Protein AF-A0A7G1G6G2-F1 (afdb_monomer)

Radius of gyration: 24.51 Å; Cα contacts (8 Å, |Δi|>4): 924; chains: 1; bounding box: 65×46×82 Å

Sequence (468 aa):
MKKILLTVLLVLLVTFMLAGVLEESNELANSINLTNVPWMAGVNQYFVDLQENTGISNLNSLNLKVNKYKFLPDSFISKKLNANKLTTNDDVLWSSKYVYSYNGDTLPSAFIQIHSPIKNQGSHGTCWAFSTIASLESAMLVQKSDLNPTDTASPVVDQDSTYDFSEQYMAYHDVDWDLLAATGYETMQEANTDVGGNVYFSSYNLIRYGYVDESAMPYSAYDGNKEISWNAKSNWNSTLKREVQKTIYLPGYKYNEQSYSDYINSIKEALKRYGALSVSYSVPNDFGVYIGGVYVPSDSFAKYTGGHAVTLVGWMDMATLKQQTYSGTTTTWVSSDATCVKWNDPITGKNVESTEFWLIKNSWGTSWGWDGYFLVPIATKEQFDNKEIERWMIENNSMYVPVYQKASTAVTDFDNDGDTDIDDYNALKTAIENYLKDKTYDAKYDISDPKDGRLDGNDMEMFFQKNK

Structure (mmCIF, N/CA/C/O backbone):
data_AF-A0A7G1G6G2-F1
#
_entry.id   AF-A0A7G1G6G2-F1
#
loop_
_atom_site.group_PDB
_atom_site.id
_atom_site.type_symbol
_atom_site.label_atom_id
_atom_site.label_alt_id
_atom_site.label_comp_id
_atom_site.label_asym_id
_atom_site.label_entity_id
_atom_site.label_seq_id
_atom_site.pdbx_PDB_ins_code
_atom_site.Cartn_x
_atom_site.Cartn_y
_atom_site.Cartn_z
_atom_site.occupancy
_atom_site.B_iso_or_equiv
_atom_site.auth_seq_id
_atom_site.auth_comp_id
_atom_site.auth_asym_id
_atom_site.auth_atom_id
_atom_site.pdbx_PDB_model_num
ATOM 1 N N . MET A 1 1 ? 42.759 6.708 31.151 1.00 52.97 1 MET A N 1
ATOM 2 C CA . MET A 1 1 ? 41.768 7.788 31.374 1.00 52.97 1 MET A CA 1
ATOM 3 C C . MET A 1 1 ? 41.240 8.406 30.079 1.00 52.97 1 MET A C 1
ATOM 5 O O . MET A 1 1 ? 40.051 8.269 29.861 1.00 52.97 1 MET A O 1
ATOM 9 N N . LYS A 1 2 ? 42.053 8.981 29.172 1.00 48.12 2 LYS A N 1
ATOM 10 C CA . LYS A 1 2 ? 41.539 9.611 27.926 1.00 48.12 2 LYS A CA 1
ATOM 11 C C . LYS A 1 2 ? 40.708 8.692 27.003 1.00 48.12 2 LYS A C 1
ATOM 13 O O . LYS A 1 2 ? 39.683 9.131 26.509 1.00 48.12 2 LYS A O 1
ATOM 18 N N . LYS A 1 3 ? 41.089 7.418 26.818 1.00 44.91 3 LYS A N 1
ATOM 19 C CA . LYS A 1 3 ? 40.305 6.447 26.014 1.00 44.91 3 LYS A CA 1
ATOM 20 C C . LYS A 1 3 ? 38.979 6.030 26.673 1.00 44.91 3 LYS A C 1
ATOM 22 O O . LYS A 1 3 ? 37.988 5.857 25.980 1.00 44.91 3 LYS A O 1
ATOM 27 N N . ILE A 1 4 ? 38.956 5.926 28.004 1.00 55.31 4 ILE A N 1
ATOM 28 C CA . ILE A 1 4 ? 37.741 5.615 28.777 1.00 55.31 4 ILE A CA 1
ATOM 29 C C . ILE A 1 4 ? 36.796 6.820 28.754 1.00 55.31 4 ILE A C 1
ATOM 31 O O . ILE A 1 4 ? 35.619 6.651 28.487 1.00 55.31 4 ILE A O 1
ATOM 35 N N . LEU A 1 5 ? 37.322 8.038 28.927 1.00 49.00 5 LEU A N 1
ATOM 36 C CA . LEU A 1 5 ? 36.535 9.269 28.846 1.00 49.00 5 LEU A CA 1
ATOM 37 C C . LEU A 1 5 ? 35.931 9.467 27.449 1.00 49.00 5 LEU A C 1
ATOM 39 O O . LEU A 1 5 ? 34.772 9.833 27.356 1.00 49.00 5 LEU A O 1
ATOM 43 N N . LEU A 1 6 ? 36.684 9.171 26.380 1.00 45.22 6 LEU A N 1
ATOM 44 C CA . LEU A 1 6 ? 36.190 9.242 25.000 1.00 45.22 6 LEU A CA 1
ATOM 45 C C . LEU A 1 6 ? 35.093 8.202 24.731 1.00 45.22 6 LEU A C 1
ATOM 47 O O . LEU A 1 6 ? 34.095 8.533 24.112 1.00 45.22 6 LEU A O 1
ATOM 51 N N . THR A 1 7 ? 35.251 6.975 25.238 1.00 51.47 7 THR A N 1
ATOM 52 C CA . THR A 1 7 ? 34.245 5.906 25.092 1.00 51.47 7 THR A CA 1
ATOM 53 C C . THR A 1 7 ? 32.978 6.230 25.885 1.00 51.47 7 THR A C 1
ATOM 55 O O . THR A 1 7 ? 31.882 6.075 25.369 1.00 51.47 7 THR A O 1
ATOM 58 N N . VAL A 1 8 ? 33.115 6.753 27.108 1.00 56.69 8 VAL A N 1
ATOM 59 C CA . VAL A 1 8 ? 31.983 7.198 27.937 1.00 56.69 8 VAL A CA 1
ATOM 60 C C . VAL A 1 8 ? 31.279 8.404 27.311 1.00 56.69 8 VAL A C 1
ATOM 62 O O . VAL A 1 8 ? 30.056 8.435 27.309 1.00 56.69 8 VAL A O 1
ATOM 65 N N . LEU A 1 9 ? 32.015 9.360 26.725 1.00 47.56 9 LEU A N 1
ATOM 66 C CA . LEU A 1 9 ? 31.412 10.480 25.992 1.00 47.56 9 LEU A CA 1
ATOM 67 C C . LEU A 1 9 ? 30.669 10.011 24.738 1.00 47.56 9 LEU A C 1
ATOM 69 O O . LEU A 1 9 ? 29.599 10.533 24.460 1.00 47.56 9 LEU A O 1
ATOM 73 N N . LEU A 1 10 ? 31.227 9.047 23.996 1.00 48.88 10 LEU A N 1
ATOM 74 C CA . LEU A 1 10 ? 30.602 8.496 22.792 1.00 48.88 10 LEU A CA 1
ATOM 75 C C . LEU A 1 10 ? 29.318 7.735 23.141 1.00 48.88 10 LEU A C 1
ATOM 77 O O . LEU A 1 10 ? 28.297 7.940 22.500 1.00 48.88 10 LEU A O 1
ATOM 81 N N . VAL A 1 11 ? 29.355 6.916 24.197 1.00 53.94 11 VAL A N 1
ATOM 82 C CA . VAL A 1 11 ? 28.183 6.190 24.708 1.00 53.94 11 VAL A CA 1
ATOM 83 C C . VAL A 1 11 ? 27.124 7.166 25.223 1.00 53.94 11 VAL A C 1
ATOM 85 O O . VAL A 1 11 ? 25.963 7.018 24.865 1.00 53.94 11 VAL A O 1
ATOM 88 N N . LEU A 1 12 ? 27.511 8.205 25.975 1.00 48.06 12 LEU A N 1
ATOM 89 C CA . LEU A 1 12 ? 26.586 9.256 26.412 1.00 48.06 12 LEU A CA 1
ATOM 90 C C . LEU A 1 12 ? 25.960 9.991 25.218 1.00 48.06 12 LEU A C 1
ATOM 92 O O . LEU A 1 12 ? 24.744 10.163 25.190 1.00 48.06 12 LEU A O 1
ATOM 96 N N . LEU A 1 13 ? 26.748 10.370 24.205 1.00 50.78 13 LEU A N 1
ATOM 97 C CA . LEU A 1 13 ? 26.229 11.019 22.994 1.00 50.78 13 LEU A CA 1
ATOM 98 C C . LEU A 1 13 ? 25.222 10.133 22.247 1.00 50.78 13 LEU A C 1
ATOM 100 O O . LEU A 1 13 ? 24.180 10.634 21.835 1.00 50.78 13 LEU A O 1
ATOM 104 N N . VAL A 1 14 ? 25.501 8.832 22.110 1.00 51.12 14 VAL A N 1
ATOM 105 C CA . VAL A 1 14 ? 24.592 7.870 21.462 1.00 51.12 14 VAL A CA 1
ATOM 106 C C . VAL A 1 14 ? 23.305 7.694 22.278 1.00 51.12 14 VAL A C 1
ATOM 108 O O . VAL A 1 14 ? 22.218 7.726 21.707 1.00 51.12 14 VAL A O 1
ATOM 111 N N . THR A 1 15 ? 23.388 7.618 23.614 1.00 53.03 15 THR A N 1
ATOM 112 C CA . THR A 1 15 ? 22.191 7.532 24.474 1.00 53.03 15 THR A CA 1
ATOM 113 C C . THR A 1 15 ? 21.326 8.794 24.439 1.00 53.03 15 THR A C 1
ATOM 115 O O . THR A 1 15 ? 20.106 8.689 24.500 1.00 53.03 15 THR A O 1
ATOM 118 N N . PHE A 1 16 ? 21.927 9.983 24.299 1.00 53.78 16 PHE A N 1
ATOM 119 C CA . PHE A 1 16 ? 21.174 11.236 24.166 1.00 53.78 16 PHE A CA 1
ATOM 120 C C . PHE A 1 16 ? 20.526 11.390 22.788 1.00 53.78 16 PHE A C 1
ATOM 122 O O . PHE A 1 16 ? 19.455 11.985 22.703 1.00 53.78 16 PHE A O 1
ATOM 129 N N . MET A 1 17 ? 21.137 10.854 21.722 1.00 54.06 17 MET A N 1
ATOM 130 C CA . MET A 1 17 ? 20.489 10.841 20.410 1.00 54.06 17 MET A CA 1
ATOM 131 C C . MET A 1 17 ? 19.241 9.959 20.440 1.00 54.06 17 MET A C 1
ATOM 133 O O . MET A 1 17 ? 18.184 10.448 20.073 1.00 54.06 17 MET A O 1
ATOM 137 N N . LEU A 1 18 ? 19.320 8.732 20.964 1.00 59.31 18 LEU A N 1
ATOM 138 C CA . LEU A 1 18 ? 18.193 7.784 21.014 1.00 59.31 18 LEU A CA 1
ATOM 139 C C . LEU A 1 18 ? 17.002 8.234 21.877 1.00 59.31 18 LEU A C 1
ATOM 141 O O . LEU A 1 18 ? 15.871 7.814 21.642 1.00 59.31 18 LEU A O 1
ATOM 145 N N . ALA A 1 19 ? 17.236 9.088 22.876 1.00 71.69 19 ALA A N 1
ATOM 146 C CA . ALA A 1 19 ? 16.196 9.489 23.819 1.00 71.69 19 ALA A CA 1
ATOM 147 C C . ALA A 1 19 ? 15.043 10.266 23.156 1.00 71.69 19 ALA A C 1
ATOM 149 O O . ALA A 1 19 ? 13.893 10.026 23.501 1.00 71.69 19 ALA A O 1
ATOM 150 N N . GLY A 1 20 ? 15.330 11.141 22.183 1.00 84.06 20 GLY A N 1
ATOM 151 C CA . GLY A 1 20 ? 14.334 12.078 21.641 1.00 84.06 20 GLY A CA 1
ATOM 152 C C . GLY A 1 20 ? 13.135 11.403 20.968 1.00 84.06 20 GLY A C 1
ATOM 153 O O . GLY A 1 20 ? 11.996 11.617 21.370 1.00 84.06 20 GLY A O 1
ATOM 154 N N . VAL A 1 21 ? 13.374 10.542 19.973 1.00 89.81 21 VAL A N 1
ATOM 155 C CA . VAL A 1 21 ? 12.288 9.855 19.244 1.00 89.81 21 VAL A CA 1
ATOM 156 C C . VAL A 1 21 ? 11.561 8.863 20.142 1.00 89.81 21 VAL A C 1
ATOM 158 O O . VAL A 1 21 ? 10.343 8.725 20.032 1.00 89.81 21 VAL A O 1
ATOM 161 N N . LEU A 1 22 ? 12.284 8.184 21.036 1.00 91.38 22 LEU A N 1
ATOM 162 C CA . LEU A 1 22 ? 11.690 7.251 21.987 1.00 91.38 22 LEU A CA 1
ATOM 163 C C . LEU A 1 22 ? 10.748 7.970 22.963 1.00 91.38 22 LEU A C 1
ATOM 165 O O . LEU A 1 22 ? 9.637 7.498 23.197 1.00 91.38 22 LEU A O 1
ATOM 169 N N . GLU A 1 23 ? 11.176 9.097 23.526 1.00 92.25 23 GLU A N 1
ATOM 170 C CA . GLU A 1 23 ? 10.379 9.924 24.436 1.00 92.25 23 GLU A CA 1
ATOM 171 C C . GLU A 1 23 ? 9.144 10.484 23.721 1.00 92.25 23 GLU A C 1
ATOM 173 O O . GLU A 1 23 ? 8.026 10.211 24.154 1.00 92.25 23 GLU A O 1
ATOM 178 N N . GLU A 1 24 ? 9.322 11.127 22.560 1.00 92.50 24 GLU A N 1
ATOM 179 C CA . GLU A 1 24 ? 8.215 11.664 21.753 1.00 92.50 24 GLU A CA 1
ATOM 180 C C . GLU A 1 24 ? 7.198 10.577 21.355 1.00 92.50 24 GLU A C 1
ATOM 182 O O . GLU A 1 24 ? 5.987 10.796 21.425 1.00 92.50 24 GLU A O 1
ATOM 187 N N . SER A 1 25 ? 7.670 9.387 20.962 1.00 93.50 25 SER A N 1
ATOM 188 C CA . SER A 1 25 ? 6.793 8.263 20.602 1.00 93.50 25 SER A CA 1
ATOM 189 C C . SER A 1 25 ? 6.007 7.748 21.806 1.00 93.50 25 SER A C 1
ATOM 191 O O . SER A 1 25 ? 4.819 7.462 21.677 1.00 93.50 25 SER A O 1
ATOM 193 N N . ASN A 1 26 ? 6.641 7.647 22.979 1.00 94.44 26 ASN A N 1
ATOM 194 C CA . ASN A 1 26 ? 5.972 7.225 24.211 1.00 94.44 26 ASN A CA 1
ATOM 195 C C . ASN A 1 26 ? 4.927 8.245 24.669 1.00 94.44 26 ASN A C 1
ATOM 197 O O . ASN A 1 26 ? 3.824 7.860 25.049 1.00 94.44 26 ASN A O 1
ATOM 201 N N . GLU A 1 27 ? 5.249 9.538 24.633 1.00 93.50 27 GLU A N 1
ATOM 202 C CA . GLU A 1 27 ? 4.309 10.604 24.987 1.00 93.50 27 GLU A CA 1
ATOM 203 C C . GLU A 1 27 ? 3.082 10.593 24.072 1.00 93.50 27 GLU A C 1
ATOM 205 O O . GLU A 1 27 ? 1.944 10.604 24.554 1.00 93.50 27 GLU A O 1
ATOM 210 N N . LEU A 1 28 ? 3.304 10.497 22.757 1.00 93.38 28 LEU A N 1
ATOM 211 C CA . LEU A 1 28 ? 2.230 10.416 21.774 1.00 93.38 28 LEU A CA 1
ATOM 212 C C . LEU A 1 28 ? 1.386 9.149 21.961 1.00 93.38 28 LEU A C 1
ATOM 214 O O . LEU A 1 28 ? 0.159 9.233 22.002 1.00 93.38 28 LEU A O 1
ATOM 218 N N . ALA A 1 29 ? 2.024 7.990 22.137 1.00 94.25 29 ALA A N 1
ATOM 219 C CA . ALA A 1 29 ? 1.326 6.728 22.352 1.00 94.25 29 ALA A CA 1
ATOM 220 C C . ALA A 1 29 ? 0.474 6.744 23.629 1.00 94.25 29 ALA A C 1
ATOM 222 O O . ALA A 1 29 ? -0.685 6.334 23.604 1.00 94.25 29 ALA A O 1
ATOM 223 N N . ASN A 1 30 ? 1.011 7.272 24.732 1.00 94.00 30 ASN A N 1
ATOM 224 C CA . ASN A 1 30 ? 0.267 7.418 25.980 1.00 94.00 30 ASN A CA 1
ATOM 225 C C . ASN A 1 30 ? -0.937 8.349 25.817 1.00 94.00 30 ASN A C 1
ATOM 227 O O . ASN A 1 30 ? -2.011 8.036 26.318 1.00 94.00 30 ASN A O 1
ATOM 231 N N . SER A 1 31 ? -0.779 9.461 25.093 1.00 93.12 31 SER A N 1
ATOM 232 C CA . SER A 1 31 ? -1.885 10.372 24.780 1.00 93.12 31 SER A CA 1
ATOM 233 C C . SER A 1 31 ? -3.000 9.662 24.006 1.00 93.12 31 SER A C 1
ATOM 235 O O . SER A 1 31 ? -4.164 9.735 24.392 1.00 93.12 31 SER A O 1
ATOM 237 N N . ILE A 1 32 ? -2.648 8.909 22.961 1.00 93.12 32 ILE A N 1
ATOM 238 C CA . ILE A 1 32 ? -3.618 8.202 22.114 1.00 93.12 32 ILE A CA 1
ATOM 239 C C . ILE A 1 32 ? -4.324 7.086 22.879 1.00 93.12 32 ILE A C 1
ATOM 241 O O . ILE A 1 32 ? -5.541 6.966 22.782 1.00 93.12 32 ILE A O 1
ATOM 245 N N . ASN A 1 33 ? -3.605 6.311 23.691 1.00 91.12 33 ASN A N 1
ATOM 246 C CA . ASN A 1 33 ? -4.194 5.217 24.471 1.00 91.12 33 ASN A CA 1
ATOM 247 C C . ASN A 1 33 ? -5.154 5.704 25.580 1.00 91.12 33 ASN A C 1
ATOM 249 O O . ASN A 1 33 ? -5.871 4.895 26.165 1.00 91.12 33 ASN A O 1
ATOM 253 N N . LEU A 1 34 ? -5.185 7.010 25.878 1.00 89.75 34 LEU A N 1
ATOM 254 C CA . LEU A 1 34 ? -6.201 7.633 26.738 1.00 89.75 34 LEU A CA 1
ATOM 255 C C . LEU A 1 34 ? -7.464 8.057 25.967 1.00 89.75 34 LEU A C 1
ATOM 257 O O . LEU A 1 34 ? -8.452 8.457 26.586 1.00 89.75 34 LEU A O 1
ATOM 261 N N . THR A 1 35 ? -7.442 7.988 24.636 1.00 87.19 35 THR A N 1
ATOM 262 C CA . THR A 1 35 ? -8.590 8.263 23.764 1.00 87.19 35 THR A CA 1
ATOM 263 C C . THR A 1 35 ? -9.373 6.984 23.458 1.00 87.19 35 THR A C 1
ATOM 265 O O . THR A 1 35 ? -8.898 5.874 23.682 1.00 87.19 35 THR A O 1
ATOM 268 N N . ASN A 1 36 ? -10.595 7.123 22.936 1.00 85.38 36 ASN A N 1
ATOM 269 C CA . ASN A 1 36 ? -11.473 5.991 22.621 1.00 85.38 36 ASN A CA 1
ATOM 270 C C . ASN A 1 36 ? -11.307 5.505 21.168 1.00 85.38 36 ASN A C 1
ATOM 272 O O . ASN A 1 36 ? -12.297 5.320 20.457 1.00 85.38 36 ASN A O 1
ATOM 276 N N . VAL A 1 37 ? -10.063 5.361 20.703 1.00 91.06 37 VAL A N 1
ATOM 277 C CA . VAL A 1 37 ? -9.772 4.842 19.359 1.00 91.06 37 VAL A CA 1
ATOM 278 C C . VAL A 1 37 ? -9.713 3.302 19.347 1.00 91.06 37 VAL A C 1
ATOM 280 O O . VAL A 1 37 ? -9.287 2.696 20.328 1.00 91.06 37 VAL A O 1
ATOM 283 N N . PRO A 1 38 ? -10.109 2.637 18.245 1.00 93.00 38 PRO A N 1
ATOM 284 C CA . PRO A 1 38 ? -10.143 1.173 18.122 1.00 93.00 38 PRO A CA 1
ATOM 285 C C . PRO A 1 38 ? -8.780 0.532 17.781 1.00 93.00 38 PRO A C 1
ATOM 287 O O . PRO A 1 38 ? -8.716 -0.525 17.145 1.00 93.00 38 PRO A O 1
ATOM 290 N N . TRP A 1 39 ? -7.679 1.165 18.183 1.00 94.25 39 TRP A N 1
ATOM 291 C CA . TRP A 1 39 ? -6.314 0.698 17.947 1.00 94.25 39 TRP A CA 1
ATOM 292 C C . TRP A 1 39 ? -5.401 1.057 19.119 1.00 94.25 39 TRP A C 1
ATOM 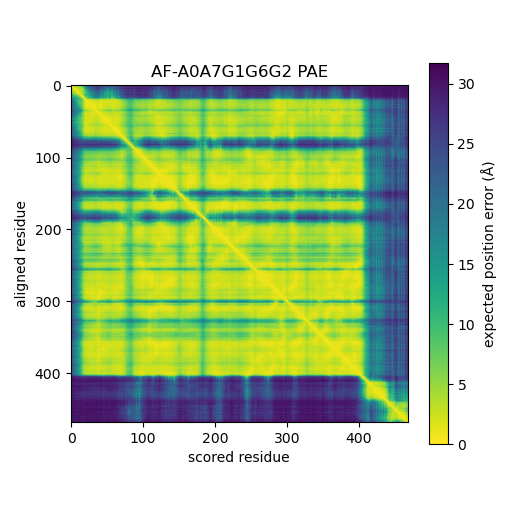294 O O . TRP A 1 39 ? -5.718 1.934 19.916 1.00 94.25 39 TRP A O 1
ATOM 304 N N . MET A 1 40 ? -4.272 0.359 19.239 1.00 92.56 40 MET A N 1
ATOM 305 C CA . MET A 1 40 ? -3.267 0.649 20.263 1.00 92.56 40 MET A CA 1
ATOM 306 C C . MET A 1 40 ? -2.085 1.385 19.657 1.00 92.56 40 MET A C 1
ATOM 308 O O . MET A 1 40 ? -1.589 1.015 18.588 1.00 92.56 40 MET A O 1
ATOM 312 N N . ALA A 1 41 ? -1.610 2.384 20.393 1.00 94.50 41 ALA A N 1
ATOM 313 C CA . ALA A 1 41 ? -0.390 3.099 20.082 1.00 94.50 41 ALA A CA 1
ATOM 314 C C . ALA A 1 41 ? 0.789 2.588 20.925 1.00 94.50 41 ALA A C 1
ATOM 316 O O . ALA A 1 41 ? 0.626 2.211 22.090 1.00 94.50 41 ALA A O 1
ATOM 317 N N . GLY A 1 42 ? 1.987 2.614 20.349 1.00 93.62 42 GLY A N 1
ATOM 318 C CA . GLY A 1 42 ? 3.226 2.198 20.989 1.00 93.62 42 GLY A CA 1
ATOM 319 C C . GLY A 1 42 ? 4.467 2.658 20.226 1.00 93.62 42 GLY A C 1
ATOM 320 O O . GLY A 1 42 ? 4.395 3.284 19.170 1.00 93.62 42 GLY A O 1
ATOM 321 N N . VAL A 1 43 ? 5.632 2.353 20.790 1.00 92.75 43 VAL A N 1
ATOM 322 C CA . VAL A 1 43 ? 6.920 2.638 20.152 1.00 92.75 43 VAL A CA 1
ATOM 323 C C . VAL A 1 43 ? 7.203 1.573 19.099 1.00 92.75 43 VAL A C 1
ATOM 325 O O . VAL A 1 43 ? 7.194 0.384 19.404 1.00 92.75 43 VAL A O 1
ATOM 328 N N . ASN A 1 44 ? 7.519 2.008 17.882 1.00 94.00 44 ASN A N 1
ATOM 329 C CA . ASN A 1 44 ? 7.919 1.130 16.788 1.00 94.00 44 ASN A CA 1
ATOM 330 C C . ASN A 1 44 ? 9.440 1.170 16.595 1.00 94.00 44 ASN A C 1
ATOM 332 O O . ASN A 1 44 ? 10.014 2.247 16.403 1.00 94.00 44 ASN A O 1
ATOM 336 N N . GLN A 1 45 ? 10.087 -0.000 16.584 1.00 92.69 45 GLN A N 1
ATOM 337 C CA . GLN A 1 45 ? 11.546 -0.109 16.435 1.00 92.69 45 GLN A CA 1
ATOM 338 C C . GLN A 1 45 ? 12.026 0.468 15.097 1.00 92.69 45 GLN A C 1
ATOM 340 O O . GLN A 1 45 ? 13.095 1.060 15.040 1.00 92.69 45 GLN A O 1
ATOM 345 N N . TYR A 1 46 ? 11.198 0.406 14.050 1.00 94.25 46 TYR A N 1
ATOM 346 C CA . TYR A 1 46 ? 11.475 1.045 12.762 1.00 94.25 46 TYR A CA 1
ATOM 347 C C . TYR A 1 46 ? 11.915 2.517 12.883 1.00 94.25 46 TYR A C 1
ATOM 349 O O . TYR A 1 46 ? 12.876 2.936 12.240 1.00 94.25 46 TYR A O 1
ATOM 357 N N . PHE A 1 47 ? 11.247 3.310 13.730 1.00 94.06 47 PHE A N 1
ATOM 358 C CA . PHE A 1 47 ? 11.591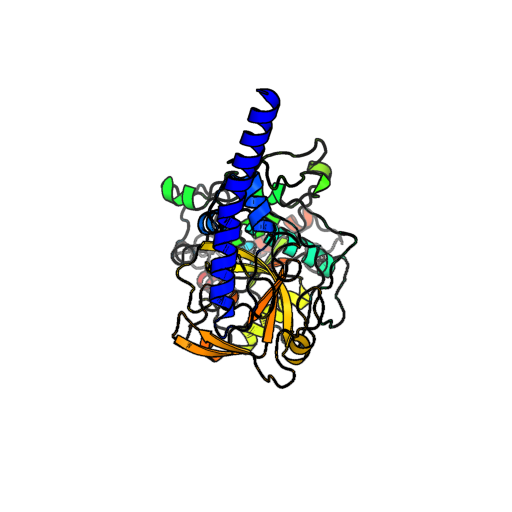 4.724 13.915 1.00 94.06 47 PHE A CA 1
ATOM 359 C C . PHE A 1 47 ? 12.860 4.918 14.751 1.00 94.06 47 PHE A C 1
ATOM 361 O O . PHE A 1 47 ? 13.589 5.885 14.531 1.00 94.06 47 PHE A O 1
ATOM 368 N N . VAL A 1 48 ? 13.157 3.984 15.657 1.00 91.56 48 VAL A N 1
ATOM 369 C CA . VAL A 1 48 ? 14.428 3.948 16.393 1.00 91.56 48 VAL A CA 1
ATOM 370 C C . VAL A 1 48 ? 15.575 3.652 15.424 1.00 91.56 48 VAL A C 1
ATOM 372 O O . VAL A 1 48 ? 16.535 4.416 15.359 1.00 91.56 48 VAL A O 1
ATOM 375 N N . ASP A 1 49 ? 15.431 2.632 14.577 1.00 91.38 49 ASP A N 1
ATOM 376 C CA . ASP A 1 49 ? 16.432 2.268 13.569 1.00 91.38 49 ASP A CA 1
ATOM 377 C C . ASP A 1 49 ? 16.648 3.414 12.566 1.00 91.38 49 ASP A C 1
ATOM 379 O O . ASP A 1 49 ? 17.777 3.742 12.196 1.00 91.38 49 ASP A O 1
ATOM 383 N N . LEU A 1 50 ? 15.574 4.083 12.135 1.00 92.31 50 LEU A N 1
ATOM 384 C CA . LEU A 1 50 ? 15.678 5.262 11.275 1.00 92.31 50 LEU A CA 1
ATOM 385 C C . LEU A 1 50 ? 16.448 6.399 11.937 1.00 92.31 50 LEU A C 1
ATOM 387 O O . LEU A 1 50 ? 17.273 7.036 11.281 1.00 92.31 50 LEU A O 1
ATOM 391 N N . GLN A 1 51 ? 16.178 6.678 13.209 1.00 92.44 51 GLN A N 1
ATOM 392 C CA . GLN A 1 51 ? 16.914 7.686 13.956 1.00 92.44 51 GLN A CA 1
ATOM 393 C C . GLN A 1 51 ? 18.408 7.350 14.005 1.00 92.44 51 GLN A C 1
ATOM 395 O O . GLN A 1 51 ? 19.230 8.223 13.723 1.00 92.44 51 GLN A O 1
ATOM 400 N N . GLU A 1 52 ? 18.757 6.099 14.312 1.00 89.94 52 GLU A N 1
ATOM 401 C CA . GLU A 1 52 ? 20.149 5.637 14.372 1.00 89.94 52 GLU A CA 1
ATOM 402 C C . GLU A 1 52 ? 20.877 5.816 13.035 1.00 89.94 52 GLU A C 1
ATOM 404 O O . GLU A 1 52 ? 22.028 6.253 13.007 1.00 89.94 52 GLU A O 1
ATOM 409 N N . ASN A 1 53 ? 20.196 5.530 11.922 1.00 90.06 53 ASN A N 1
ATOM 410 C CA . ASN A 1 53 ? 20.800 5.560 10.590 1.00 90.06 53 ASN A CA 1
ATOM 411 C C . ASN A 1 53 ? 20.779 6.945 9.923 1.00 90.06 53 ASN A C 1
ATOM 413 O O . ASN A 1 53 ? 21.603 7.222 9.054 1.00 90.06 53 ASN A O 1
ATOM 417 N N . THR A 1 54 ? 19.858 7.833 10.306 1.00 89.88 54 THR A N 1
ATOM 418 C CA . THR A 1 54 ? 19.710 9.162 9.677 1.00 89.88 54 THR A CA 1
ATOM 419 C C . THR A 1 54 ? 20.187 10.318 10.554 1.00 89.88 54 THR A C 1
ATOM 421 O O . THR A 1 54 ? 20.416 11.417 10.046 1.00 89.88 54 THR A O 1
ATOM 424 N N . GLY A 1 55 ? 20.302 10.107 11.868 1.00 89.62 55 GLY A N 1
ATOM 425 C CA . GLY A 1 55 ? 20.571 11.158 12.851 1.00 89.62 55 GLY A CA 1
ATOM 426 C C . GLY A 1 55 ? 19.398 12.119 13.090 1.00 89.62 55 GLY A C 1
ATOM 427 O O . GLY A 1 55 ? 19.556 13.101 13.818 1.00 89.62 55 GLY A O 1
ATOM 428 N N . ILE A 1 56 ? 18.225 11.879 12.493 1.00 90.56 56 ILE A N 1
ATOM 429 C CA . ILE A 1 56 ? 17.029 12.700 12.710 1.00 90.56 56 ILE A CA 1
ATOM 430 C C . ILE A 1 56 ? 16.457 12.379 14.092 1.00 90.56 56 ILE A C 1
ATOM 432 O O . ILE A 1 56 ? 16.068 11.249 14.364 1.00 90.56 56 ILE A O 1
ATOM 436 N N . SER A 1 57 ? 16.379 13.386 14.963 1.00 89.62 57 SER A N 1
ATOM 437 C CA . SER A 1 57 ? 16.098 13.183 16.387 1.00 89.62 57 SER A CA 1
ATOM 438 C C . SER A 1 57 ? 14.663 13.466 16.838 1.00 89.62 57 SER A C 1
ATOM 440 O O . SER A 1 57 ? 14.427 13.511 18.040 1.00 89.62 57 SER A O 1
ATOM 442 N N . ASN A 1 58 ? 13.729 13.703 15.912 1.00 90.75 58 ASN A N 1
ATOM 443 C CA . ASN A 1 58 ? 12.317 13.928 16.236 1.00 90.75 58 ASN A CA 1
ATOM 444 C C . ASN A 1 58 ? 11.398 13.117 15.314 1.00 90.75 58 ASN A C 1
ATOM 446 O O . ASN A 1 58 ? 11.636 13.008 14.104 1.00 90.75 58 ASN A O 1
ATOM 450 N N . LEU A 1 59 ? 10.321 12.589 15.887 1.00 91.19 59 LEU A N 1
ATOM 451 C CA . LEU A 1 59 ? 9.383 11.667 15.260 1.00 91.19 59 LEU A CA 1
ATOM 452 C C . LEU A 1 59 ? 8.661 12.303 14.068 1.00 91.19 59 LEU A C 1
ATOM 454 O O . LEU A 1 59 ? 8.457 11.662 13.038 1.00 91.19 59 LEU A O 1
ATOM 458 N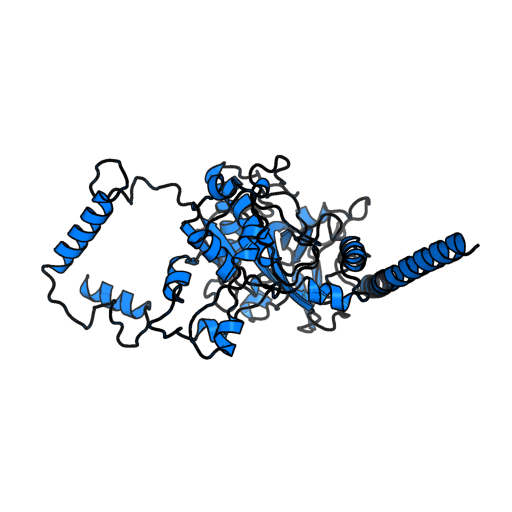 N . ASN A 1 60 ? 8.298 13.584 14.158 1.00 91.50 60 ASN A N 1
ATOM 459 C CA . ASN A 1 60 ? 7.620 14.273 13.059 1.00 91.50 60 ASN A CA 1
ATOM 460 C C . ASN A 1 60 ? 8.503 14.372 11.800 1.00 91.50 60 ASN A C 1
ATOM 462 O O . ASN A 1 60 ? 8.011 14.208 10.686 1.00 91.50 60 ASN A O 1
ATOM 466 N N . SER A 1 61 ? 9.800 14.634 11.961 1.00 92.75 61 SER A N 1
ATOM 467 C CA . SER A 1 61 ? 10.743 14.706 10.838 1.00 92.75 61 SER A CA 1
ATOM 468 C C . SER A 1 61 ? 11.040 13.329 10.257 1.00 92.75 61 SER A C 1
ATOM 470 O O . SER A 1 61 ? 11.217 13.221 9.047 1.00 92.75 61 SER A O 1
ATOM 472 N N . LEU A 1 62 ? 11.041 12.279 11.085 1.00 93.62 62 LEU A N 1
ATOM 473 C CA . LEU A 1 62 ? 11.122 10.905 10.592 1.00 93.62 62 LEU A CA 1
ATOM 474 C C . LEU A 1 62 ? 9.901 10.533 9.748 1.00 93.62 62 LEU A C 1
ATOM 476 O O . LEU A 1 62 ? 10.073 10.030 8.643 1.00 93.62 62 LEU A O 1
ATOM 480 N N . ASN A 1 63 ? 8.690 10.857 10.210 1.00 93.56 63 ASN A N 1
ATOM 481 C CA . ASN A 1 63 ? 7.473 10.660 9.419 1.00 93.56 63 ASN A CA 1
ATOM 482 C C . ASN A 1 63 ? 7.558 11.395 8.071 1.00 93.56 63 ASN A C 1
ATOM 484 O O . ASN A 1 63 ? 7.390 10.783 7.022 1.00 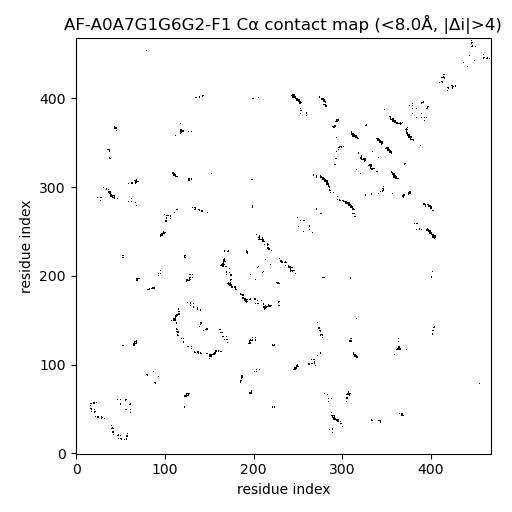93.56 63 ASN A O 1
ATOM 488 N N . LEU A 1 64 ? 7.918 12.684 8.074 1.00 92.69 64 LEU A N 1
ATOM 489 C CA . LEU A 1 64 ? 8.109 13.465 6.841 1.00 92.69 64 LEU A CA 1
ATOM 490 C C . LEU A 1 64 ? 9.168 12.863 5.902 1.00 92.69 64 LEU A C 1
ATOM 492 O O . LEU A 1 64 ? 9.075 13.007 4.684 1.00 92.69 64 LEU A O 1
ATOM 496 N N . LYS A 1 65 ? 10.198 12.213 6.452 1.00 92.56 65 LYS A N 1
ATOM 497 C CA . LYS A 1 65 ? 11.283 11.618 5.671 1.00 92.56 65 LYS A CA 1
ATOM 498 C C . LYS A 1 65 ? 10.827 10.375 4.903 1.00 92.56 65 LYS A C 1
ATOM 500 O O . LYS A 1 65 ? 11.294 10.192 3.779 1.00 92.56 65 LYS A O 1
ATOM 505 N N . VAL A 1 66 ? 9.937 9.564 5.477 1.00 93.06 66 VAL A N 1
ATOM 506 C CA . VAL A 1 66 ? 9.461 8.303 4.873 1.00 93.06 66 VAL A CA 1
ATOM 507 C C . VAL A 1 66 ? 8.171 8.465 4.060 1.00 93.06 66 VAL A C 1
ATOM 509 O O . VAL A 1 66 ? 7.954 7.709 3.113 1.00 93.06 66 VAL A O 1
ATOM 512 N N . ASN A 1 67 ? 7.367 9.493 4.358 1.00 93.50 67 ASN A N 1
ATOM 513 C CA . ASN A 1 67 ? 6.078 9.790 3.718 1.00 93.50 67 ASN A CA 1
ATOM 514 C C . ASN A 1 67 ? 6.218 10.753 2.524 1.00 93.50 67 ASN A C 1
ATOM 516 O O . ASN A 1 67 ? 5.598 11.820 2.480 1.00 93.50 67 ASN A O 1
ATOM 520 N N . LYS A 1 68 ? 7.054 10.396 1.542 1.00 90.44 68 LYS A N 1
ATOM 521 C CA . LYS A 1 68 ? 7.317 11.239 0.358 1.00 90.44 68 LYS A CA 1
ATOM 522 C C . LYS A 1 68 ? 6.483 10.889 -0.881 1.00 90.44 68 LYS A C 1
ATOM 524 O O . LYS A 1 68 ? 6.857 11.259 -1.987 1.00 90.44 68 LYS A O 1
ATOM 529 N N . TYR A 1 69 ? 5.356 10.194 -0.751 1.00 92.25 69 TYR A N 1
ATOM 530 C CA . TYR A 1 69 ? 4.494 9.979 -1.919 1.00 92.25 69 TYR A CA 1
ATOM 531 C C . TYR A 1 69 ? 3.937 11.312 -2.439 1.00 92.25 69 TYR A C 1
ATOM 533 O O . TYR A 1 69 ? 3.394 12.115 -1.671 1.00 92.25 69 TYR A O 1
ATOM 541 N N . LYS A 1 70 ? 4.024 11.525 -3.754 1.00 90.38 70 LYS A N 1
ATOM 542 C CA . LYS A 1 70 ? 3.555 12.744 -4.420 1.00 90.38 70 LYS A CA 1
ATOM 543 C C . LYS A 1 70 ? 2.191 12.518 -5.063 1.00 90.38 70 LYS A C 1
ATOM 545 O O . LYS A 1 70 ? 2.114 11.931 -6.137 1.00 90.38 70 LYS A O 1
ATOM 550 N N . PHE A 1 71 ? 1.110 13.012 -4.461 1.00 87.31 71 PHE A N 1
ATOM 551 C CA . PHE A 1 71 ? -0.209 12.995 -5.109 1.00 87.31 71 PHE A CA 1
ATOM 552 C C . PHE A 1 71 ? -0.207 13.837 -6.387 1.00 87.31 71 PHE A C 1
ATOM 554 O O . PHE A 1 71 ? 0.343 14.938 -6.402 1.00 87.31 71 PHE A O 1
ATOM 561 N N . LEU A 1 72 ? -0.869 13.343 -7.435 1.00 78.62 72 LEU A N 1
ATOM 562 C CA . LEU A 1 72 ? -1.140 14.155 -8.617 1.00 78.62 72 LEU A CA 1
ATOM 563 C C . LEU A 1 72 ? -2.147 15.257 -8.244 1.00 78.62 72 LEU A C 1
ATOM 565 O O . LEU A 1 72 ? -3.162 14.950 -7.614 1.00 78.62 72 LEU A O 1
ATOM 569 N N . PRO A 1 73 ? -1.911 16.528 -8.609 1.00 71.88 73 PRO A N 1
ATOM 570 C CA . PRO A 1 73 ? -2.897 17.584 -8.411 1.00 71.88 73 PRO A CA 1
ATOM 571 C C . PRO A 1 73 ? -4.168 17.294 -9.209 1.00 71.88 73 PRO A C 1
ATOM 573 O O . PRO A 1 73 ? -4.071 16.858 -10.351 1.00 71.88 73 PRO A O 1
ATOM 576 N N . ASP A 1 74 ? -5.342 17.678 -8.704 1.00 64.75 74 ASP A N 1
ATOM 577 C CA . ASP A 1 74 ? -6.606 17.538 -9.455 1.00 64.75 74 ASP A CA 1
ATOM 578 C C . ASP A 1 74 ? -6.531 18.210 -10.844 1.00 64.75 74 ASP A C 1
ATOM 580 O O . ASP A 1 74 ? -7.081 17.729 -11.831 1.00 64.75 74 ASP A O 1
ATOM 584 N N . SER A 1 75 ? -5.761 19.302 -10.953 1.00 55.91 75 SER A N 1
ATOM 585 C CA . SER A 1 75 ? -5.530 19.998 -12.225 1.00 55.91 75 SER A CA 1
ATOM 586 C C . SER A 1 75 ? -4.750 19.180 -13.261 1.00 55.91 75 SER A C 1
ATOM 588 O O . SER A 1 75 ? -4.903 19.443 -14.452 1.00 55.91 75 SER A O 1
ATOM 590 N N . PHE A 1 76 ? -3.945 18.202 -12.833 1.00 58.78 76 PHE A N 1
ATOM 591 C CA . PHE A 1 76 ? -3.190 17.314 -13.719 1.00 58.78 76 PHE A CA 1
ATOM 592 C C . PHE A 1 76 ? -4.141 16.475 -14.578 1.00 58.78 76 PHE A C 1
ATOM 594 O O . PHE A 1 76 ? -3.949 16.398 -15.782 1.00 58.78 76 PHE A O 1
ATOM 601 N N . ILE A 1 77 ? -5.246 15.996 -13.995 1.00 51.78 77 ILE A N 1
ATOM 602 C CA . ILE A 1 77 ? -6.304 15.254 -14.704 1.00 51.78 77 ILE A CA 1
ATOM 603 C C . ILE A 1 77 ? -6.971 16.125 -15.791 1.00 51.78 77 ILE A C 1
ATOM 605 O O . ILE A 1 77 ? -7.436 15.624 -16.807 1.00 51.78 77 ILE A O 1
ATOM 609 N N . SER A 1 78 ? -7.007 17.451 -15.607 1.00 42.91 78 SER A N 1
ATOM 610 C CA . SER A 1 78 ? -7.685 18.384 -16.527 1.00 42.91 78 SER A CA 1
ATOM 611 C C . SER A 1 78 ? -6.785 19.016 -17.603 1.00 42.91 78 SER A C 1
ATOM 613 O O . SER A 1 78 ? -7.284 19.605 -18.574 1.00 42.91 78 SER A O 1
ATOM 615 N N . LYS A 1 79 ? -5.459 18.944 -17.434 1.00 48.50 79 LYS A N 1
ATOM 616 C CA . LYS A 1 79 ? -4.489 19.573 -18.334 1.00 48.50 79 LYS A CA 1
ATOM 617 C C . LYS A 1 79 ? -4.031 18.563 -19.380 1.00 48.50 79 LYS A C 1
ATOM 619 O O . LYS A 1 79 ? -3.194 17.718 -19.102 1.00 48.50 79 LYS A O 1
ATOM 624 N N . LYS A 1 80 ? -4.517 18.733 -20.615 1.00 48.00 80 LYS A N 1
ATOM 625 C CA . LYS A 1 80 ? -3.833 18.218 -21.812 1.00 48.00 80 LYS A CA 1
ATOM 626 C C . LYS A 1 80 ? -2.362 18.630 -21.726 1.00 48.00 80 LYS A C 1
ATOM 628 O O . LYS A 1 80 ? -2.083 19.828 -21.773 1.00 48.00 80 LYS A O 1
ATOM 633 N N . LEU A 1 81 ? -1.454 17.667 -21.614 1.00 51.22 81 LEU A N 1
ATOM 634 C CA . LEU A 1 81 ? -0.043 17.896 -21.907 1.00 51.22 81 LEU A CA 1
ATOM 635 C C . LEU A 1 81 ? 0.049 18.122 -23.421 1.00 51.22 81 LEU A C 1
ATOM 637 O O . LEU A 1 81 ? -0.157 17.207 -24.210 1.00 51.22 81 LEU A O 1
ATOM 641 N N . ASN A 1 82 ? 0.259 19.361 -23.833 1.00 46.38 82 ASN A N 1
ATOM 642 C CA . ASN A 1 82 ? 0.174 19.830 -25.203 1.00 46.38 82 ASN A CA 1
ATOM 643 C C . ASN A 1 82 ? 1.592 20.037 -25.761 1.00 46.38 82 ASN A C 1
ATOM 645 O O . ASN A 1 82 ? 2.035 21.166 -25.973 1.00 46.38 82 ASN A O 1
ATOM 649 N N . ALA A 1 83 ? 2.345 18.955 -26.001 1.00 48.38 83 ALA A N 1
ATOM 650 C CA . ALA A 1 83 ? 3.717 19.114 -26.483 1.00 48.38 83 ALA A CA 1
ATOM 651 C C . ALA A 1 83 ? 4.198 18.093 -27.515 1.00 48.38 83 ALA A C 1
ATOM 653 O O . ALA A 1 83 ? 4.372 16.906 -27.251 1.00 48.38 83 ALA A O 1
ATOM 654 N N . ASN A 1 84 ? 4.624 18.656 -28.648 1.00 44.38 84 ASN A N 1
ATOM 655 C CA . ASN A 1 84 ? 5.336 18.048 -29.777 1.00 44.38 84 ASN A CA 1
ATOM 656 C C . ASN A 1 84 ? 6.731 17.456 -29.424 1.00 44.38 84 ASN A C 1
ATOM 658 O O . ASN A 1 84 ? 7.566 17.300 -30.315 1.00 44.38 84 ASN A O 1
ATOM 662 N N . LYS A 1 85 ? 7.043 17.207 -28.139 1.00 46.06 85 LYS A N 1
ATOM 663 C CA . LYS A 1 85 ? 8.368 16.767 -27.638 1.00 46.06 85 LYS A CA 1
ATOM 664 C C . LYS A 1 85 ? 8.325 15.762 -26.472 1.00 46.06 85 LYS A C 1
ATOM 666 O O . LYS A 1 85 ? 9.356 15.512 -25.852 1.00 46.06 85 LYS A O 1
ATOM 671 N N . LEU A 1 86 ? 7.163 15.202 -26.146 1.00 50.38 86 LEU A N 1
ATOM 672 C CA . LEU A 1 86 ? 7.029 14.221 -25.065 1.00 50.38 86 LEU A CA 1
ATOM 673 C C . LEU A 1 86 ? 7.637 12.863 -25.468 1.00 50.38 86 LEU A C 1
ATOM 675 O O . LEU A 1 86 ? 7.303 12.328 -26.520 1.00 50.38 86 LEU A O 1
ATOM 679 N N . THR A 1 87 ? 8.490 12.273 -24.621 1.00 51.31 87 THR A N 1
ATOM 680 C CA . THR A 1 87 ? 8.882 10.847 -24.721 1.00 51.31 87 THR A CA 1
ATOM 681 C C . THR A 1 87 ? 7.845 9.920 -24.078 1.00 51.31 87 THR A C 1
ATOM 683 O O . THR A 1 87 ? 7.837 8.717 -24.323 1.00 51.31 87 THR A O 1
ATOM 686 N N . THR A 1 88 ? 6.959 10.464 -23.244 1.00 58.44 88 THR A N 1
ATOM 687 C CA . THR A 1 88 ? 5.748 9.822 -22.720 1.00 58.44 88 THR A CA 1
ATOM 688 C C . THR A 1 88 ? 4.716 10.928 -22.520 1.00 58.44 88 THR A C 1
ATOM 690 O O . THR A 1 88 ? 4.986 11.863 -21.772 1.00 58.44 88 THR A O 1
ATOM 693 N N . ASN A 1 89 ? 3.581 10.866 -23.215 1.00 62.25 89 ASN A N 1
ATOM 694 C CA . ASN A 1 89 ? 2.462 11.799 -23.053 1.00 62.25 89 ASN A CA 1
ATOM 695 C C . ASN A 1 89 ? 1.344 11.162 -22.209 1.00 62.25 89 ASN A C 1
ATOM 697 O O . ASN A 1 89 ? 1.414 9.980 -21.863 1.00 62.25 89 ASN A O 1
ATOM 701 N N . ASP A 1 90 ? 0.328 11.955 -21.867 1.00 66.38 90 ASP A N 1
ATOM 702 C CA . ASP A 1 90 ? -0.813 11.471 -21.084 1.00 66.38 90 ASP A CA 1
ATOM 703 C C . ASP A 1 90 ? -1.576 10.355 -21.817 1.00 66.38 90 ASP A C 1
ATOM 705 O O . ASP A 1 90 ? -1.926 9.353 -21.202 1.00 66.38 90 ASP A O 1
ATOM 709 N N . ASP A 1 91 ? -1.715 10.446 -23.144 1.00 65.62 91 ASP A N 1
ATOM 710 C CA . ASP A 1 91 ? -2.382 9.416 -23.955 1.00 65.62 91 ASP A CA 1
ATOM 711 C C . ASP A 1 91 ? -1.676 8.053 -23.869 1.00 65.62 91 ASP A C 1
ATOM 713 O O . ASP A 1 91 ? -2.322 7.016 -23.726 1.00 65.62 91 ASP A O 1
ATOM 717 N N . VAL A 1 92 ? -0.340 8.029 -23.909 1.00 69.06 92 VAL A N 1
ATOM 718 C CA . VAL A 1 92 ? 0.456 6.803 -23.764 1.00 69.06 92 VAL A CA 1
ATOM 719 C C . VAL A 1 92 ? 0.305 6.239 -22.352 1.00 69.06 92 VAL A C 1
ATOM 721 O O . VAL A 1 92 ? 0.116 5.029 -22.201 1.00 69.06 92 VAL A O 1
ATOM 724 N N . LEU A 1 93 ? 0.311 7.090 -21.320 1.00 75.81 93 LEU A N 1
ATOM 725 C CA . LEU A 1 93 ? 0.041 6.650 -19.949 1.00 75.81 93 LEU A CA 1
ATOM 726 C C . LEU A 1 93 ? -1.355 6.041 -19.827 1.00 75.81 93 LEU A C 1
ATOM 728 O O . LEU A 1 93 ? -1.478 4.923 -19.327 1.00 75.81 93 LEU A O 1
ATOM 732 N N . TRP A 1 94 ? -2.386 6.712 -20.333 1.00 77.19 94 TRP A N 1
ATOM 733 C CA . TRP A 1 94 ? -3.763 6.225 -20.292 1.00 77.19 94 TRP A CA 1
ATOM 734 C C . TRP A 1 94 ? -3.977 4.966 -21.124 1.00 77.19 94 TRP A C 1
ATOM 736 O O . TRP A 1 94 ? -4.682 4.063 -20.677 1.00 77.19 94 TRP A O 1
ATOM 746 N N . SER A 1 95 ? -3.308 4.828 -22.271 1.00 76.44 95 SER A N 1
ATOM 747 C CA . SER A 1 95 ? -3.364 3.607 -23.088 1.00 76.44 95 SER A CA 1
ATOM 748 C C . SER A 1 95 ? -2.839 2.370 -22.343 1.00 76.44 95 SER A C 1
ATOM 750 O O . SER A 1 95 ? -3.285 1.243 -22.594 1.00 76.44 95 SER A O 1
ATOM 752 N N . SER A 1 96 ? -1.939 2.590 -21.374 1.00 82.50 96 SER A N 1
ATOM 753 C CA . SER A 1 96 ? -1.393 1.559 -20.489 1.00 82.50 96 SER A CA 1
ATOM 754 C C . SER A 1 96 ? -2.368 1.126 -19.386 1.00 82.50 96 SER A C 1
ATOM 756 O O . SER A 1 96 ? -2.147 0.104 -18.733 1.00 82.50 96 SER A O 1
ATOM 758 N N . LYS A 1 97 ? -3.443 1.891 -19.158 1.00 86.38 97 LYS A N 1
ATOM 759 C CA . LYS A 1 97 ? -4.427 1.651 -18.102 1.00 86.38 97 LYS A CA 1
ATOM 760 C C . LYS A 1 97 ? -5.706 1.029 -18.658 1.00 86.38 97 LYS A C 1
ATOM 762 O O . LYS A 1 97 ? -6.081 1.213 -19.814 1.00 86.38 97 LYS A O 1
ATOM 767 N N . TYR A 1 98 ? -6.379 0.261 -17.813 1.00 86.12 98 TYR A N 1
ATOM 768 C CA . TYR A 1 98 ? -7.714 -0.269 -18.064 1.00 86.12 98 TYR A CA 1
ATOM 769 C C . TYR A 1 98 ? -8.593 0.041 -16.857 1.00 86.12 98 TYR A C 1
ATOM 771 O O . TYR A 1 98 ? -8.322 -0.452 -15.763 1.00 86.12 98 TYR A O 1
ATOM 779 N N . VAL A 1 99 ? -9.619 0.874 -17.050 1.00 88.69 99 VAL A N 1
ATOM 780 C CA . VAL A 1 99 ? -10.573 1.204 -15.986 1.00 88.69 99 VAL A CA 1
ATOM 781 C C . VAL A 1 99 ? -11.375 -0.047 -15.652 1.00 88.69 99 VAL A C 1
ATOM 783 O O . VAL A 1 99 ? -12.045 -0.601 -16.522 1.00 88.69 99 VAL A O 1
ATOM 786 N N . TYR A 1 100 ? -11.295 -0.496 -14.404 1.00 86.94 100 TYR A N 1
ATOM 787 C CA . TYR A 1 100 ? -11.994 -1.694 -13.962 1.00 86.94 100 TYR A CA 1
ATOM 788 C C . TYR A 1 100 ? -13.357 -1.354 -13.362 1.00 86.94 100 TYR A C 1
ATOM 790 O O . TYR A 1 100 ? -13.520 -0.376 -12.632 1.00 86.94 100 TYR A O 1
ATOM 798 N N . SER A 1 101 ? -14.344 -2.185 -13.669 1.00 88.06 101 SER A N 1
ATOM 799 C CA . SER A 1 101 ? -15.694 -2.114 -13.116 1.00 88.06 101 SER A CA 1
ATOM 800 C C . SER A 1 101 ? -16.100 -3.496 -12.631 1.00 88.06 101 SER A C 1
ATOM 802 O O . SER A 1 101 ? -15.582 -4.506 -13.109 1.00 88.06 101 SER A O 1
ATOM 804 N N . TYR A 1 102 ? -17.000 -3.532 -11.652 1.00 89.25 102 TYR A N 1
ATOM 805 C CA . TYR A 1 102 ? -17.443 -4.783 -11.051 1.00 89.25 102 TYR A CA 1
ATOM 806 C C . TYR A 1 102 ? -18.135 -5.688 -12.083 1.00 89.25 102 TYR A C 1
ATOM 808 O O . TYR A 1 102 ? -19.068 -5.261 -12.762 1.00 89.25 102 TYR A O 1
ATOM 816 N N . ASN A 1 103 ? -17.689 -6.943 -12.186 1.00 88.19 103 ASN A N 1
ATOM 817 C CA . ASN A 1 103 ? -18.199 -7.926 -13.145 1.00 88.19 103 ASN A CA 1
ATOM 818 C C . ASN A 1 103 ? -19.247 -8.884 -12.556 1.00 88.19 103 ASN A C 1
ATOM 820 O O . ASN A 1 103 ? -19.722 -9.772 -13.266 1.00 88.19 103 ASN A O 1
ATOM 824 N N . GLY A 1 104 ? -19.636 -8.710 -11.291 1.00 89.00 104 GLY A N 1
ATOM 825 C CA . GLY A 1 104 ? -20.697 -9.506 -10.672 1.00 89.00 104 GLY A CA 1
ATOM 826 C C . GLY A 1 104 ? -20.220 -10.776 -9.966 1.00 89.00 104 GLY A C 1
ATOM 827 O O . GLY A 1 104 ? -21.047 -11.651 -9.699 1.00 89.00 104 GLY A O 1
ATOM 828 N N . ASP A 1 105 ? -18.927 -10.914 -9.651 1.00 88.44 105 ASP A N 1
ATOM 829 C CA . ASP A 1 105 ? -18.444 -12.088 -8.925 1.00 88.44 105 ASP A CA 1
ATOM 830 C C . ASP A 1 105 ? -19.035 -12.187 -7.525 1.00 88.44 105 ASP A C 1
ATOM 832 O O . ASP A 1 105 ? -19.225 -11.198 -6.813 1.00 88.44 105 ASP A O 1
ATOM 836 N N . THR A 1 106 ? -19.237 -13.425 -7.080 1.00 90.31 106 THR A N 1
ATOM 837 C CA . THR A 1 106 ? -19.515 -13.697 -5.672 1.00 90.31 106 THR A CA 1
ATOM 838 C C . THR A 1 106 ? -18.240 -13.504 -4.850 1.00 90.31 106 THR A C 1
ATOM 840 O O . THR A 1 106 ? -17.226 -14.189 -5.048 1.00 90.31 106 THR A O 1
ATOM 843 N N . LEU A 1 107 ? -18.303 -12.563 -3.911 1.00 92.81 107 LEU A N 1
ATOM 844 C CA . LEU A 1 107 ? -17.204 -12.197 -3.026 1.00 92.81 107 LEU A CA 1
ATOM 845 C C . LEU A 1 107 ? -17.448 -12.766 -1.618 1.00 92.81 107 LEU A C 1
ATOM 847 O O . LEU A 1 107 ? -18.578 -12.691 -1.129 1.00 92.81 107 LEU A O 1
ATOM 851 N N . PRO A 1 108 ? -16.427 -13.344 -0.963 1.00 92.81 108 PRO A N 1
ATOM 852 C CA . PRO A 1 108 ? -16.538 -13.781 0.427 1.00 92.81 108 PRO A CA 1
ATOM 853 C C . PRO A 1 108 ? -16.611 -12.576 1.382 1.00 92.81 108 PRO A C 1
ATOM 855 O O . PRO A 1 108 ? -16.229 -11.456 1.030 1.00 92.81 108 PRO A O 1
ATOM 858 N N . SER A 1 109 ? -17.068 -12.804 2.617 1.00 92.06 109 SER A N 1
ATOM 859 C CA . SER A 1 109 ? -17.142 -11.745 3.637 1.00 92.06 109 SER A CA 1
ATOM 860 C C . SER A 1 109 ? -15.763 -11.286 4.125 1.00 92.06 109 SER A C 1
ATOM 862 O O . SER A 1 109 ? -15.596 -10.127 4.489 1.00 92.06 109 SER A O 1
ATOM 864 N N . ALA A 1 110 ? -14.761 -12.161 4.061 1.00 93.19 110 ALA A N 1
ATOM 865 C CA . ALA A 1 110 ? -13.358 -11.854 4.305 1.00 93.19 110 ALA A CA 1
ATOM 866 C C . ALA A 1 110 ? -12.483 -12.581 3.277 1.00 93.19 110 ALA A C 1
ATOM 868 O O . ALA A 1 110 ? -12.807 -13.690 2.851 1.00 93.19 110 ALA A O 1
ATOM 869 N N . PHE A 1 111 ? -11.382 -11.955 2.878 1.00 92.75 111 PHE A N 1
ATOM 870 C CA . PHE A 1 111 ? -10.432 -12.521 1.927 1.00 92.75 111 PHE A CA 1
ATOM 871 C C . PHE A 1 111 ? -9.069 -11.877 2.102 1.00 92.75 111 PHE A C 1
ATOM 873 O O . PHE A 1 111 ? -8.969 -10.655 2.209 1.00 92.75 111 PHE A O 1
ATOM 880 N N . ILE A 1 112 ? -8.015 -12.684 2.062 1.00 92.19 112 ILE A N 1
ATOM 881 C CA . ILE A 1 112 ? -6.645 -12.188 2.053 1.00 92.19 112 ILE A CA 1
ATOM 882 C C . ILE A 1 112 ? -5.894 -12.858 0.916 1.00 92.19 112 ILE A C 1
ATOM 884 O O . I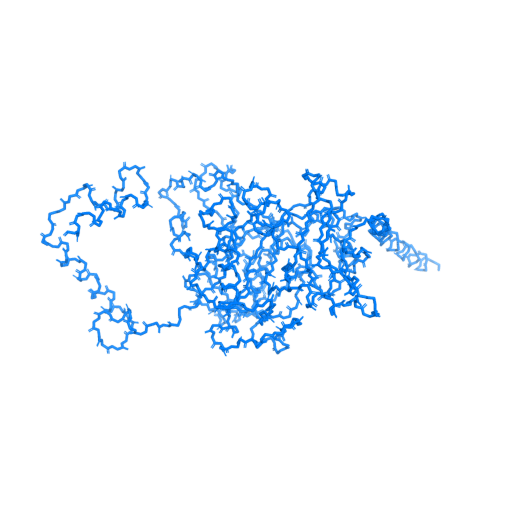LE A 1 112 ? -5.823 -14.081 0.838 1.00 92.19 112 ILE A O 1
ATOM 888 N N . GLN A 1 113 ? -5.351 -12.028 0.036 1.00 92.31 113 GLN A N 1
ATOM 889 C CA . GLN A 1 113 ? -4.625 -12.428 -1.153 1.00 92.31 113 GLN A CA 1
ATOM 890 C C . GLN A 1 113 ? -3.209 -12.887 -0.811 1.00 92.31 113 GLN A C 1
ATOM 892 O O . GLN A 1 113 ? -2.597 -12.388 0.137 1.00 92.31 113 GLN A O 1
ATOM 897 N N . ILE A 1 114 ? -2.665 -13.793 -1.622 1.00 92.75 114 ILE A N 1
ATOM 898 C CA . ILE A 1 114 ? -1.265 -14.193 -1.520 1.00 92.75 114 ILE A CA 1
ATOM 899 C C . ILE A 1 114 ? -0.339 -13.036 -1.918 1.00 92.75 114 ILE A C 1
ATOM 901 O O . ILE A 1 114 ? -0.580 -12.333 -2.902 1.00 92.75 114 ILE A O 1
ATOM 905 N N . HIS A 1 115 ? 0.721 -12.805 -1.149 1.00 94.38 115 HIS A N 1
ATOM 906 C CA . HIS A 1 115 ? 1.688 -11.739 -1.418 1.00 94.38 115 HIS A CA 1
ATOM 907 C C . HIS A 1 115 ? 3.071 -12.063 -0.843 1.00 94.38 115 HIS A C 1
ATOM 909 O O . HIS A 1 115 ? 3.216 -12.927 0.020 1.00 94.38 115 HIS A O 1
ATOM 915 N N . SER A 1 116 ? 4.091 -11.348 -1.317 1.00 94.81 116 SER A N 1
ATOM 916 C CA . SER A 1 116 ? 5.468 -11.472 -0.829 1.00 94.81 116 SER A CA 1
ATOM 917 C C . SER A 1 116 ? 5.614 -11.033 0.638 1.00 94.81 116 SER A C 1
ATOM 919 O O . SER A 1 116 ? 4.766 -10.279 1.137 1.00 94.81 116 SER A O 1
ATOM 921 N N . PRO A 1 117 ? 6.698 -11.420 1.336 1.00 95.94 117 PRO A N 1
ATOM 922 C CA . PRO A 1 117 ? 6.973 -10.985 2.705 1.00 95.94 117 PRO A CA 1
ATOM 923 C C . PRO A 1 117 ? 7.056 -9.460 2.876 1.00 95.94 117 PRO A C 1
ATOM 925 O O . PRO A 1 117 ? 7.248 -8.701 1.921 1.00 95.94 117 PRO A O 1
ATOM 928 N N . ILE A 1 118 ? 6.901 -8.994 4.117 1.00 96.44 118 ILE A N 1
ATOM 929 C CA . ILE A 1 118 ? 7.087 -7.583 4.480 1.00 96.44 118 ILE A CA 1
ATOM 930 C C . ILE A 1 118 ? 8.535 -7.162 4.213 1.00 96.44 118 ILE A C 1
ATOM 932 O O . ILE A 1 118 ? 9.472 -7.790 4.702 1.00 96.44 118 ILE A O 1
ATOM 936 N N . LYS A 1 119 ? 8.701 -6.062 3.473 1.00 97.38 119 LYS A N 1
ATOM 937 C CA . LYS A 1 119 ? 9.999 -5.444 3.175 1.00 97.38 119 LYS A CA 1
ATOM 938 C C . LYS A 1 119 ? 10.160 -4.118 3.934 1.00 97.38 119 LYS A C 1
ATOM 940 O O . LYS A 1 119 ? 9.239 -3.655 4.614 1.00 97.38 119 LYS A O 1
ATOM 945 N N . ASN A 1 120 ? 11.342 -3.513 3.840 1.00 97.19 120 ASN A N 1
ATOM 946 C CA . ASN A 1 120 ? 11.694 -2.295 4.569 1.00 97.19 120 ASN A CA 1
ATOM 947 C C . ASN A 1 120 ? 12.346 -1.254 3.638 1.00 97.19 120 ASN A C 1
ATOM 949 O O . ASN A 1 120 ? 13.482 -1.430 3.204 1.00 97.19 120 ASN A O 1
ATOM 953 N N . GLN A 1 121 ? 11.644 -0.146 3.377 1.00 96.31 121 GLN A N 1
ATOM 954 C CA . GLN A 1 121 ? 12.139 0.967 2.556 1.00 96.31 121 GLN A CA 1
ATOM 955 C C . GLN A 1 121 ? 13.258 1.776 3.228 1.00 96.31 121 GLN A C 1
ATOM 957 O O . GLN A 1 121 ? 13.964 2.538 2.563 1.00 96.31 121 GLN A O 1
ATOM 962 N N . GLY A 1 122 ? 13.406 1.635 4.545 1.00 94.94 122 GLY A N 1
ATOM 963 C CA . GLY A 1 122 ? 14.349 2.369 5.367 1.00 94.94 122 GLY A CA 1
ATOM 964 C C . GLY A 1 122 ? 14.239 3.878 5.192 1.00 94.94 122 GLY A C 1
ATOM 965 O O . GLY A 1 122 ? 13.166 4.474 5.237 1.00 94.94 122 GLY A O 1
ATOM 966 N N . SER A 1 123 ? 15.388 4.516 5.024 1.00 91.62 123 SER A N 1
ATOM 967 C CA . SER A 1 123 ? 15.529 5.964 5.010 1.00 91.62 123 SER A CA 1
ATOM 968 C C . SER A 1 123 ? 15.214 6.628 3.669 1.00 91.62 123 SER A C 1
ATOM 970 O O . SER A 1 123 ? 15.429 7.829 3.563 1.00 91.62 123 SER A O 1
ATOM 972 N N . HIS A 1 124 ? 14.718 5.926 2.649 1.00 94.00 124 HIS A N 1
ATOM 973 C CA . HIS A 1 124 ? 14.297 6.573 1.399 1.00 94.00 124 HIS A CA 1
ATOM 974 C C . HIS A 1 124 ? 12.776 6.730 1.324 1.00 94.00 124 HIS A C 1
ATOM 976 O O . HIS A 1 124 ? 12.009 5.935 1.865 1.00 94.00 124 HIS A O 1
ATOM 982 N N . GLY A 1 125 ? 12.324 7.768 0.624 1.00 94.38 125 GLY A N 1
ATOM 983 C CA . GLY A 1 125 ? 10.918 8.054 0.348 1.00 94.38 125 GLY A CA 1
ATOM 984 C C . GLY A 1 125 ? 10.374 7.264 -0.843 1.00 94.38 125 GLY A C 1
ATOM 985 O O . GLY A 1 125 ? 9.743 7.830 -1.732 1.00 94.38 125 GLY A O 1
ATOM 986 N N . THR A 1 126 ? 10.652 5.966 -0.888 1.00 96.56 126 THR A N 1
ATOM 987 C CA . THR A 1 126 ? 10.444 5.068 -2.039 1.00 96.56 126 THR A CA 1
ATOM 988 C C . THR A 1 126 ? 9.221 4.167 -1.885 1.00 96.56 126 THR A C 1
ATOM 990 O O . THR A 1 126 ? 9.066 3.198 -2.619 1.00 96.56 126 THR A O 1
ATOM 993 N N . CYS A 1 127 ? 8.314 4.482 -0.961 1.00 97.69 127 CYS A N 1
ATOM 994 C CA . CYS A 1 127 ? 7.117 3.687 -0.674 1.00 97.69 127 CYS A CA 1
ATOM 995 C C . CYS A 1 127 ? 6.271 3.333 -1.909 1.00 97.69 127 CYS A C 1
ATOM 997 O O . CYS A 1 127 ? 5.723 2.240 -2.009 1.00 97.69 127 CYS A O 1
ATOM 999 N N . TRP A 1 128 ? 6.221 4.224 -2.899 1.00 97.44 128 TRP A N 1
ATOM 1000 C CA . TRP A 1 128 ? 5.572 3.989 -4.189 1.00 97.44 128 TRP A CA 1
ATOM 1001 C C . TRP A 1 128 ? 6.210 2.838 -4.979 1.00 97.44 128 TRP A C 1
ATOM 1003 O O . TRP A 1 128 ? 5.482 2.056 -5.590 1.00 97.44 128 TRP A O 1
ATOM 1013 N N . ALA A 1 129 ? 7.537 2.687 -4.935 1.00 97.75 129 ALA A N 1
ATOM 1014 C CA . ALA A 1 129 ? 8.252 1.587 -5.572 1.00 97.75 129 ALA A CA 1
ATOM 1015 C C . ALA A 1 129 ? 7.942 0.265 -4.858 1.00 97.75 129 ALA A C 1
ATOM 1017 O O . ALA A 1 129 ? 7.534 -0.687 -5.517 1.00 97.75 129 ALA A O 1
ATOM 1018 N N . PHE A 1 130 ? 8.003 0.247 -3.520 1.00 98.62 130 PHE A N 1
ATOM 1019 C CA . PHE A 1 130 ? 7.629 -0.915 -2.698 1.00 98.62 130 PHE A CA 1
ATOM 1020 C C . PHE A 1 130 ? 6.188 -1.357 -2.938 1.00 98.62 130 PHE A C 1
ATOM 1022 O O . PHE A 1 130 ? 5.926 -2.533 -3.166 1.00 98.62 130 PHE A O 1
ATOM 1029 N N . SER A 1 131 ? 5.250 -0.412 -2.930 1.00 98.62 131 SER A N 1
ATOM 1030 C CA . SER A 1 131 ? 3.836 -0.693 -3.167 1.00 98.62 131 SER A CA 1
ATOM 1031 C C . SER A 1 131 ? 3.589 -1.273 -4.567 1.00 98.62 131 SER A C 1
ATOM 1033 O O . SER A 1 131 ? 2.811 -2.217 -4.724 1.00 98.62 131 SER A O 1
ATOM 1035 N N . THR A 1 132 ? 4.289 -0.742 -5.575 1.00 98.38 132 THR A N 1
ATOM 1036 C CA . THR A 1 132 ? 4.203 -1.200 -6.970 1.00 98.38 132 THR A CA 1
ATOM 1037 C C . THR A 1 132 ? 4.796 -2.596 -7.145 1.00 98.38 132 THR A C 1
ATOM 1039 O O . THR A 1 132 ? 4.167 -3.446 -7.771 1.00 98.38 132 THR A O 1
ATOM 1042 N N . ILE A 1 133 ? 5.980 -2.848 -6.581 1.00 98.38 133 ILE A N 1
ATOM 1043 C CA . ILE A 1 133 ? 6.653 -4.148 -6.659 1.00 98.38 133 ILE A CA 1
ATOM 1044 C C . ILE A 1 133 ? 5.891 -5.215 -5.868 1.00 98.38 133 ILE A C 1
ATOM 1046 O O . ILE A 1 133 ? 5.639 -6.288 -6.402 1.00 98.38 133 ILE A O 1
ATOM 1050 N N . ALA A 1 134 ? 5.397 -4.913 -4.668 1.00 98.31 134 ALA A N 1
ATOM 1051 C CA . ALA A 1 134 ? 4.578 -5.863 -3.915 1.00 98.31 134 ALA A CA 1
ATOM 1052 C C . ALA A 1 134 ? 3.257 -6.204 -4.636 1.00 98.31 134 ALA A C 1
ATOM 1054 O O . ALA A 1 134 ? 2.800 -7.349 -4.586 1.00 98.31 134 ALA A O 1
ATOM 1055 N N . SER A 1 135 ? 2.652 -5.236 -5.339 1.00 98.38 135 SER A N 1
ATOM 1056 C CA . SER A 1 135 ? 1.496 -5.489 -6.211 1.00 98.38 135 SER A CA 1
ATOM 1057 C C . SER A 1 135 ? 1.872 -6.373 -7.407 1.00 98.38 135 SER A C 1
ATOM 1059 O O . SER A 1 135 ? 1.141 -7.308 -7.724 1.00 98.38 135 SER A O 1
ATOM 1061 N N . LEU A 1 136 ? 3.036 -6.143 -8.026 1.00 97.50 136 LEU A N 1
ATOM 1062 C CA . LEU A 1 136 ? 3.575 -6.971 -9.108 1.00 97.50 136 LEU A CA 1
ATOM 1063 C C . LEU A 1 136 ? 3.829 -8.421 -8.677 1.00 97.50 136 LEU A C 1
ATOM 1065 O O . LEU A 1 136 ? 3.406 -9.342 -9.372 1.00 97.50 136 LEU A O 1
ATOM 1069 N N . GLU A 1 137 ? 4.505 -8.624 -7.549 1.00 97.25 137 GLU A N 1
ATOM 1070 C CA . GLU A 1 137 ? 4.826 -9.947 -7.003 1.00 97.25 137 GLU A CA 1
ATOM 1071 C C . GLU A 1 137 ? 3.540 -10.727 -6.703 1.00 97.25 137 GLU A C 1
ATOM 1073 O O . GLU A 1 137 ? 3.377 -11.856 -7.165 1.00 97.25 137 GLU A O 1
ATOM 1078 N N . SER A 1 138 ? 2.574 -10.098 -6.021 1.00 96.50 138 SER A N 1
ATOM 1079 C CA . SER A 1 138 ? 1.258 -10.701 -5.768 1.00 96.50 138 SER A CA 1
ATOM 1080 C C . SER A 1 138 ? 0.511 -11.019 -7.068 1.00 96.50 138 SER A C 1
ATOM 1082 O O . SER A 1 138 ? -0.024 -12.117 -7.224 1.00 96.50 138 SER A O 1
ATOM 1084 N N . ALA A 1 139 ? 0.533 -10.107 -8.042 1.00 95.12 139 ALA A N 1
ATOM 1085 C CA . ALA A 1 139 ? -0.073 -10.335 -9.346 1.00 95.12 139 ALA A CA 1
ATOM 1086 C C . ALA A 1 139 ? 0.547 -11.523 -10.093 1.00 95.12 139 ALA A C 1
ATOM 1088 O O . ALA A 1 139 ? -0.170 -12.252 -10.773 1.00 95.12 139 ALA A O 1
ATOM 1089 N N . MET A 1 140 ? 1.853 -11.771 -9.960 1.00 92.69 140 MET A N 1
ATOM 1090 C CA . MET A 1 140 ? 2.490 -12.947 -10.563 1.00 92.69 140 MET A CA 1
ATOM 1091 C C . MET A 1 140 ? 2.104 -14.248 -9.867 1.00 92.69 140 MET A C 1
ATOM 1093 O O . MET A 1 140 ? 1.844 -15.243 -10.547 1.00 92.69 140 MET A O 1
ATOM 1097 N N . LEU A 1 141 ? 2.017 -14.250 -8.536 1.00 92.06 141 LEU A N 1
ATOM 1098 C CA . LEU A 1 141 ? 1.541 -15.419 -7.789 1.00 92.06 141 LEU A CA 1
ATOM 1099 C C . LEU A 1 141 ? 0.127 -15.805 -8.246 1.00 92.06 141 LEU A C 1
ATOM 1101 O O . LEU A 1 141 ? -0.127 -16.963 -8.570 1.00 92.06 141 LEU A O 1
ATOM 1105 N N . VAL A 1 142 ? -0.755 -14.815 -8.381 1.00 90.62 142 VAL A N 1
ATOM 1106 C CA . VAL A 1 142 ? -2.155 -15.025 -8.765 1.00 90.62 142 VAL A CA 1
ATOM 1107 C C . VAL A 1 142 ? -2.315 -15.372 -10.244 1.00 90.62 142 VAL A C 1
ATOM 1109 O O . VAL A 1 142 ? -2.953 -16.365 -10.573 1.00 90.62 142 VAL A O 1
ATOM 1112 N N . GLN A 1 143 ? -1.760 -14.562 -11.147 1.00 89.50 143 GLN A N 1
ATOM 1113 C CA . GLN A 1 143 ? -2.071 -14.638 -12.581 1.00 89.50 143 GLN A CA 1
ATOM 1114 C C . GLN A 1 143 ? -1.176 -15.614 -13.354 1.00 89.50 143 GLN A C 1
ATOM 1116 O O . GLN A 1 143 ? -1.571 -16.084 -14.421 1.00 89.50 143 GLN A O 1
ATOM 1121 N N . LYS A 1 144 ? 0.049 -15.878 -12.873 1.00 85.50 144 LYS A N 1
ATOM 1122 C CA . LYS A 1 144 ? 1.002 -16.775 -13.550 1.00 85.50 144 LYS A CA 1
ATOM 1123 C C . LYS A 1 144 ? 1.140 -18.121 -12.865 1.00 85.50 144 LYS A C 1
ATOM 1125 O O . LYS A 1 144 ? 1.241 -19.131 -13.553 1.00 85.50 144 LYS A O 1
ATOM 1130 N N . SER A 1 145 ? 1.181 -18.123 -11.537 1.00 83.81 145 SER A N 1
ATOM 1131 C CA . SER A 1 145 ? 1.320 -19.362 -10.767 1.00 83.81 145 SER A CA 1
ATOM 1132 C C . SER A 1 145 ? -0.032 -19.988 -10.406 1.00 83.81 145 SER A C 1
ATOM 1134 O O . SER A 1 145 ? -0.051 -21.067 -9.819 1.00 83.81 145 SER A O 1
ATOM 1136 N N . ASP A 1 146 ? -1.148 -19.334 -10.764 1.00 80.56 146 ASP A N 1
ATOM 1137 C CA . ASP A 1 146 ? -2.521 -19.732 -10.427 1.00 80.56 146 ASP A CA 1
ATOM 1138 C C . ASP A 1 146 ? -2.704 -19.989 -8.909 1.00 80.56 146 ASP A C 1
ATOM 1140 O O . ASP A 1 146 ? -3.524 -20.807 -8.482 1.00 80.56 146 ASP A O 1
ATOM 1144 N N . LEU A 1 147 ? -1.935 -19.277 -8.071 1.00 78.06 147 LEU A N 1
ATOM 1145 C CA . LEU A 1 147 ? -1.979 -19.384 -6.615 1.00 78.06 147 LEU A CA 1
ATOM 1146 C C . LEU A 1 147 ? -3.008 -18.401 -6.069 1.00 78.06 147 LEU A C 1
ATOM 1148 O O . LEU A 1 147 ? -2.688 -17.269 -5.724 1.00 78.06 147 LEU A O 1
ATOM 1152 N N . ASN A 1 148 ? -4.256 -18.847 -5.976 1.00 69.88 148 ASN A N 1
ATOM 1153 C CA . ASN A 1 148 ? -5.284 -18.134 -5.229 1.00 69.88 148 ASN A CA 1
ATOM 1154 C C . ASN A 1 148 ? -5.520 -18.840 -3.890 1.00 69.88 148 ASN A C 1
ATOM 1156 O O . ASN A 1 148 ? -5.894 -20.018 -3.888 1.00 69.88 148 ASN A O 1
ATOM 1160 N N . PRO A 1 149 ? -5.319 -18.162 -2.748 1.00 64.62 149 PRO A N 1
ATOM 1161 C CA . PRO A 1 149 ? -5.643 -18.751 -1.464 1.00 64.62 149 PRO A CA 1
ATOM 1162 C C . PRO A 1 149 ? -7.147 -19.027 -1.367 1.00 64.62 149 PRO A C 1
ATOM 1164 O O . PRO A 1 149 ? -7.980 -18.244 -1.824 1.00 64.62 149 PRO A O 1
ATOM 1167 N N . THR A 1 150 ? -7.503 -20.154 -0.750 1.00 60.22 150 THR A N 1
ATOM 1168 C CA . THR A 1 150 ? -8.871 -20.399 -0.270 1.00 60.22 150 THR A CA 1
ATOM 1169 C C . THR A 1 150 ? -9.210 -19.376 0.808 1.00 60.22 150 THR A C 1
ATOM 1171 O O . THR A 1 150 ? -8.309 -19.038 1.557 1.00 60.22 150 THR A O 1
ATOM 1174 N N . ASP A 1 151 ? -10.458 -18.920 0.927 1.00 65.12 151 ASP A N 1
ATOM 1175 C CA . ASP A 1 151 ? -10.898 -17.887 1.885 1.00 65.12 151 ASP A CA 1
ATOM 1176 C C . ASP A 1 151 ? -10.247 -18.033 3.289 1.00 65.12 151 ASP A C 1
ATOM 1178 O O . ASP A 1 151 ? -10.677 -18.850 4.105 1.00 65.12 151 ASP A O 1
ATOM 1182 N N . THR A 1 152 ? -9.174 -17.271 3.566 1.00 65.19 152 THR A N 1
ATOM 1183 C CA . THR A 1 152 ? -8.469 -17.253 4.864 1.00 65.19 152 THR A CA 1
ATOM 1184 C C . THR A 1 152 ? -8.553 -15.887 5.542 1.00 65.19 152 THR A C 1
ATOM 1186 O O . THR A 1 152 ? -8.593 -14.842 4.894 1.00 65.19 152 THR A O 1
ATOM 1189 N N . ALA A 1 153 ? -8.540 -15.936 6.875 1.00 58.59 153 ALA A N 1
ATOM 1190 C CA . ALA A 1 153 ? -8.573 -14.815 7.807 1.00 58.59 153 ALA A CA 1
ATOM 1191 C C . ALA A 1 153 ? -7.179 -14.333 8.275 1.00 58.59 153 ALA A C 1
ATOM 1193 O O . ALA A 1 153 ? -7.099 -13.408 9.084 1.00 58.59 153 ALA A O 1
ATOM 1194 N N . SER A 1 154 ? -6.084 -14.937 7.795 1.00 62.94 154 SER A N 1
ATOM 1195 C CA . SER A 1 154 ? -4.704 -14.518 8.098 1.00 62.94 154 SER A CA 1
ATOM 1196 C C . SER A 1 154 ? -3.892 -14.217 6.826 1.00 62.94 154 SER A C 1
ATOM 1198 O O . SER A 1 154 ? -4.184 -14.795 5.774 1.00 62.94 154 SER A O 1
ATOM 1200 N N . PRO A 1 155 ? -2.877 -13.328 6.890 1.00 60.16 155 PRO A N 1
ATOM 1201 C CA . PRO A 1 155 ? -1.990 -13.047 5.762 1.00 60.16 155 PRO A CA 1
ATOM 1202 C C . PRO A 1 155 ? -1.413 -14.318 5.136 1.00 60.16 155 PRO A C 1
ATOM 1204 O O . PRO A 1 155 ? -0.728 -15.094 5.802 1.00 60.16 155 PRO A O 1
ATOM 1207 N N . VAL A 1 156 ? -1.676 -14.522 3.843 1.00 76.00 156 VAL A N 1
ATOM 1208 C CA . VAL A 1 156 ? -1.073 -15.609 3.068 1.00 76.00 156 VAL A CA 1
ATOM 1209 C C . VAL A 1 156 ? 0.219 -15.082 2.467 1.00 76.00 156 VAL A C 1
ATOM 1211 O O . VAL A 1 156 ? 0.229 -14.450 1.413 1.00 76.00 156 VAL A O 1
ATOM 1214 N N . VAL A 1 157 ? 1.308 -15.287 3.196 1.00 81.50 157 VAL A N 1
ATOM 1215 C CA . VAL A 1 157 ? 2.633 -14.832 2.780 1.00 81.50 157 VAL A CA 1
ATOM 1216 C C . VAL A 1 157 ? 3.334 -15.950 2.021 1.00 81.50 157 VAL A C 1
ATOM 1218 O O . VAL A 1 157 ? 3.450 -17.064 2.535 1.00 81.50 157 VAL A O 1
ATOM 1221 N N . ASP A 1 158 ? 3.827 -15.644 0.825 1.00 84.69 158 ASP A N 1
ATOM 1222 C CA . ASP A 1 158 ? 4.737 -16.517 0.086 1.00 84.69 158 ASP A CA 1
ATOM 1223 C C . ASP A 1 158 ? 6.118 -16.522 0.761 1.00 84.69 158 ASP A C 1
ATOM 1225 O O . ASP A 1 158 ? 6.962 -15.668 0.500 1.00 84.69 158 ASP A O 1
ATOM 1229 N N . GLN A 1 159 ? 6.323 -17.460 1.688 1.00 83.38 159 GLN A N 1
ATOM 1230 C CA . GLN A 1 159 ? 7.559 -17.575 2.475 1.00 83.38 159 GLN A CA 1
ATOM 1231 C C . GLN A 1 159 ? 8.770 -18.001 1.637 1.00 83.38 159 GLN A C 1
ATOM 1233 O O . GLN A 1 159 ? 9.904 -17.795 2.068 1.00 83.38 159 GLN A O 1
ATOM 1238 N N . ASP A 1 160 ? 8.540 -18.580 0.457 1.00 81.12 160 ASP A N 1
ATOM 1239 C CA . ASP A 1 160 ? 9.609 -19.008 -0.444 1.00 81.12 160 ASP A CA 1
ATOM 1240 C C . ASP A 1 160 ? 10.151 -17.842 -1.286 1.00 81.12 160 ASP A C 1
ATOM 1242 O O . ASP A 1 160 ? 11.174 -17.998 -1.955 1.00 81.12 160 ASP A O 1
ATOM 1246 N N . SER A 1 161 ? 9.493 -16.672 -1.236 1.00 85.75 161 SER A N 1
ATOM 1247 C CA . SER A 1 161 ? 9.809 -15.504 -2.064 1.00 85.75 161 SER A CA 1
ATOM 1248 C C . SER A 1 161 ? 9.956 -15.891 -3.538 1.00 85.75 161 SER A C 1
ATOM 1250 O O . SER A 1 161 ? 10.943 -15.554 -4.192 1.00 85.75 161 SER A O 1
ATOM 1252 N N . THR A 1 162 ? 8.962 -16.621 -4.061 1.00 88.75 162 THR A N 1
ATOM 1253 C CA . THR A 1 162 ? 8.916 -17.123 -5.446 1.00 88.75 162 THR A CA 1
ATOM 1254 C C . THR A 1 162 ? 9.189 -16.005 -6.448 1.00 88.75 162 THR A C 1
ATOM 1256 O O . THR A 1 162 ? 9.856 -16.211 -7.463 1.00 88.75 162 THR A O 1
ATOM 1259 N N . TYR A 1 163 ? 8.684 -14.812 -6.133 1.00 94.19 163 TYR A N 1
ATOM 1260 C CA . TYR A 1 163 ? 9.010 -13.570 -6.811 1.00 94.19 163 TYR A CA 1
ATOM 1261 C C . TYR A 1 163 ? 9.553 -12.564 -5.795 1.00 94.19 163 TYR A C 1
ATOM 1263 O O . TYR A 1 163 ? 8.862 -12.215 -4.838 1.00 94.19 163 TYR A O 1
ATOM 1271 N N . ASP A 1 164 ? 10.779 -12.099 -6.033 1.00 96.56 164 ASP A N 1
ATOM 1272 C CA . ASP A 1 164 ? 11.448 -11.056 -5.256 1.00 96.56 164 ASP A CA 1
ATOM 1273 C C . ASP A 1 164 ? 12.123 -10.083 -6.225 1.00 96.56 164 ASP A C 1
ATOM 1275 O O . ASP A 1 164 ? 13.203 -10.354 -6.763 1.00 96.56 164 ASP A O 1
ATOM 1279 N N . PHE A 1 165 ? 11.435 -8.981 -6.521 1.00 97.75 165 PHE A N 1
ATOM 1280 C CA . PHE A 1 165 ? 11.890 -7.991 -7.494 1.00 97.75 165 PHE A CA 1
ATOM 1281 C C . PHE A 1 165 ? 12.453 -6.747 -6.830 1.00 97.75 165 PHE A C 1
ATOM 1283 O O . PHE A 1 165 ? 12.124 -6.407 -5.699 1.00 97.75 165 PHE A O 1
ATOM 1290 N N . SER A 1 166 ? 13.281 -6.044 -7.596 1.00 97.88 166 SER A N 1
ATOM 1291 C CA . SER A 1 166 ? 14.023 -4.896 -7.107 1.00 97.88 166 SER A CA 1
ATOM 1292 C C . SER A 1 166 ? 13.180 -3.630 -6.995 1.00 97.88 166 SER A C 1
ATOM 1294 O O . SER A 1 166 ? 12.833 -2.994 -8.000 1.00 97.88 166 SER A O 1
ATOM 1296 N N . GLU A 1 167 ? 12.955 -3.176 -5.762 1.00 97.69 167 GLU A N 1
ATOM 1297 C CA . GLU A 1 167 ? 12.466 -1.820 -5.514 1.00 97.69 167 GLU A CA 1
ATOM 1298 C C . GLU A 1 167 ? 13.499 -0.764 -5.895 1.00 97.69 167 GLU A C 1
ATOM 1300 O O . GLU A 1 167 ? 13.119 0.337 -6.286 1.00 97.69 167 GLU A O 1
ATOM 1305 N N . GLN A 1 168 ? 14.794 -1.087 -5.830 1.00 97.00 168 GLN A N 1
ATOM 1306 C CA . GLN A 1 168 ? 15.872 -0.173 -6.206 1.00 97.00 168 GLN A CA 1
ATOM 1307 C C . GLN A 1 168 ? 15.796 0.190 -7.692 1.00 97.00 168 GLN A C 1
ATOM 1309 O O . GLN A 1 168 ? 15.927 1.360 -8.047 1.00 97.00 168 GLN A O 1
ATOM 1314 N N . TYR A 1 169 ? 15.558 -0.799 -8.557 1.00 96.25 169 TYR A N 1
ATOM 1315 C CA . TYR A 1 169 ? 15.392 -0.599 -9.996 1.00 96.25 169 TYR A CA 1
ATOM 1316 C C . TYR A 1 169 ? 14.162 0.259 -10.295 1.00 96.25 169 TYR A C 1
ATOM 1318 O O . TYR A 1 169 ? 14.249 1.228 -11.047 1.00 96.25 169 TYR A O 1
ATOM 1326 N N . MET A 1 170 ? 13.030 -0.049 -9.654 1.00 96.06 170 MET A N 1
ATOM 1327 C CA . MET A 1 170 ? 11.805 0.740 -9.798 1.00 96.06 170 MET A CA 1
ATOM 1328 C C . MET A 1 170 ? 11.995 2.184 -9.311 1.00 96.06 170 MET A C 1
ATOM 1330 O O . MET A 1 170 ? 11.622 3.122 -10.012 1.00 96.06 170 MET A O 1
ATOM 1334 N N . ALA A 1 171 ? 12.615 2.364 -8.142 1.00 95.19 171 ALA A N 1
ATOM 1335 C CA . ALA A 1 171 ? 12.891 3.665 -7.543 1.00 95.19 171 ALA A CA 1
ATOM 1336 C C . ALA A 1 171 ? 13.876 4.506 -8.366 1.00 95.19 171 ALA A C 1
ATOM 1338 O O . ALA A 1 171 ? 13.768 5.728 -8.390 1.00 95.19 171 ALA A O 1
ATOM 1339 N N . TYR A 1 172 ? 14.839 3.872 -9.042 1.00 93.31 172 TYR A N 1
ATOM 1340 C CA . TYR A 1 172 ? 15.809 4.576 -9.881 1.00 93.31 172 TYR A CA 1
ATOM 1341 C C . TYR A 1 172 ? 15.154 5.219 -11.108 1.00 93.31 172 TYR A C 1
ATOM 1343 O O . TYR A 1 172 ? 15.585 6.277 -11.560 1.00 93.31 172 TYR A O 1
ATOM 1351 N N . HIS A 1 173 ? 14.107 4.585 -11.634 1.00 88.75 173 HIS A N 1
ATOM 1352 C CA . HIS A 1 173 ? 13.347 5.059 -12.787 1.00 88.75 173 HIS A CA 1
ATOM 1353 C C . HIS A 1 173 ? 12.188 5.995 -12.395 1.00 88.75 173 HIS A C 1
ATOM 1355 O O . HIS A 1 173 ? 11.164 6.018 -13.079 1.00 88.75 173 HIS A O 1
ATOM 1361 N N . ASP A 1 174 ? 12.319 6.758 -11.304 1.00 86.06 174 ASP A N 1
ATOM 1362 C CA . ASP A 1 174 ? 11.284 7.699 -10.865 1.00 86.06 174 ASP A CA 1
ATOM 1363 C C . ASP A 1 174 ? 10.985 8.763 -11.935 1.00 86.06 174 ASP A C 1
ATOM 1365 O O . ASP A 1 174 ? 11.833 9.163 -12.740 1.00 86.06 174 ASP A O 1
ATOM 1369 N N . VAL A 1 175 ? 9.735 9.216 -11.951 1.00 79.31 175 VAL A N 1
ATOM 1370 C CA . VAL A 1 175 ? 9.254 10.273 -12.838 1.00 79.31 175 VAL A CA 1
ATOM 1371 C C . VAL A 1 175 ? 8.880 11.460 -11.970 1.00 79.31 175 VAL A C 1
ATOM 1373 O O . VAL A 1 175 ? 7.881 11.429 -11.249 1.00 79.31 175 VAL A O 1
ATOM 1376 N N . ASP A 1 176 ? 9.658 12.536 -12.075 1.00 73.50 176 ASP A N 1
ATOM 1377 C CA . ASP A 1 176 ? 9.390 13.756 -11.327 1.00 73.50 176 ASP A CA 1
ATOM 1378 C C . ASP A 1 176 ? 8.604 14.756 -12.181 1.00 73.50 176 ASP A C 1
ATOM 1380 O O . ASP A 1 176 ? 9.127 15.472 -13.040 1.00 73.50 176 ASP A O 1
ATOM 1384 N N . TRP A 1 177 ? 7.303 14.810 -11.922 1.00 68.94 177 TRP A N 1
ATOM 1385 C CA . TRP A 1 177 ? 6.388 15.743 -12.568 1.00 68.94 177 TRP A CA 1
ATOM 1386 C C . TRP A 1 177 ? 6.454 17.165 -11.974 1.00 68.94 177 TRP A C 1
ATOM 1388 O O . TRP A 1 177 ? 5.891 18.088 -12.553 1.00 68.94 177 TRP A O 1
ATOM 1398 N N . ASP A 1 178 ? 7.144 17.400 -10.855 1.00 65.62 178 ASP A N 1
ATOM 1399 C CA . ASP A 1 178 ? 7.346 18.769 -10.355 1.00 65.62 178 ASP A CA 1
ATOM 1400 C C . ASP A 1 178 ? 8.453 19.483 -11.148 1.00 65.62 178 ASP A C 1
ATOM 1402 O O . ASP A 1 178 ? 8.371 20.687 -11.415 1.00 65.62 178 ASP A O 1
ATOM 1406 N N . LEU A 1 179 ? 9.463 18.729 -11.601 1.00 58.16 179 LEU A N 1
ATOM 1407 C CA . LEU A 1 179 ? 10.513 19.208 -12.509 1.00 58.16 179 LEU A CA 1
ATOM 1408 C C . LEU A 1 179 ? 9.931 19.706 -13.851 1.00 58.16 179 LEU A C 1
ATOM 1410 O O . LEU A 1 179 ? 10.416 20.694 -14.410 1.00 58.16 179 LEU A O 1
ATOM 1414 N N . LEU A 1 180 ? 8.831 19.106 -14.320 1.00 56.12 180 LEU A N 1
ATOM 1415 C CA . LEU A 1 180 ? 8.024 19.577 -15.459 1.00 56.12 180 LEU A CA 1
ATOM 1416 C C . LEU A 1 180 ? 7.492 21.002 -15.221 1.00 56.12 180 LEU A C 1
ATOM 1418 O O . LEU A 1 180 ? 7.710 21.902 -16.032 1.00 56.12 180 LEU A O 1
ATOM 1422 N N . ALA A 1 181 ? 6.815 21.233 -14.092 1.00 53.25 181 ALA A N 1
ATOM 1423 C CA . ALA A 1 181 ? 6.219 22.533 -13.7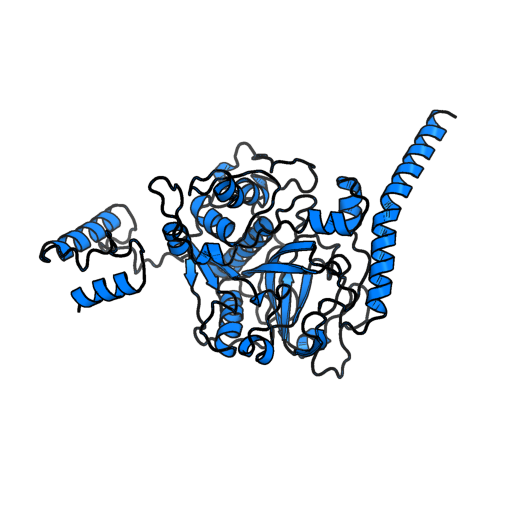84 1.00 53.25 181 ALA A CA 1
ATOM 1424 C C . ALA A 1 181 ? 7.281 23.628 -13.566 1.00 53.25 181 ALA A C 1
ATOM 1426 O O . ALA A 1 181 ? 7.065 24.783 -13.938 1.00 53.25 181 ALA A O 1
ATOM 1427 N N . ALA A 1 182 ? 8.436 23.268 -12.999 1.00 48.84 182 ALA A N 1
ATOM 1428 C CA . ALA A 1 182 ? 9.532 24.196 -12.726 1.00 48.84 182 ALA A CA 1
ATOM 1429 C C . ALA A 1 182 ? 10.293 24.646 -13.986 1.00 48.84 182 ALA A C 1
ATOM 1431 O O . ALA A 1 182 ? 10.817 25.760 -14.021 1.00 48.84 182 ALA A O 1
ATOM 1432 N N . THR A 1 183 ? 10.370 23.801 -15.018 1.00 51.12 183 THR A N 1
ATOM 1433 C CA . THR A 1 183 ? 11.171 24.077 -16.223 1.00 51.12 183 THR A CA 1
ATOM 1434 C C . THR A 1 183 ? 10.392 24.782 -17.335 1.00 51.12 183 THR A C 1
ATOM 1436 O O . THR A 1 183 ? 11.000 25.244 -18.299 1.00 51.12 183 THR A O 1
ATOM 1439 N N . GLY A 1 184 ? 9.065 24.911 -17.208 1.00 52.00 184 GLY A N 1
ATOM 1440 C CA . GLY A 1 184 ? 8.208 25.577 -18.198 1.00 52.00 184 GLY A CA 1
ATOM 1441 C C . GLY A 1 184 ? 8.066 24.817 -19.522 1.00 52.00 184 GLY A C 1
ATOM 1442 O O . GLY A 1 184 ? 7.453 25.332 -20.456 1.00 52.00 184 GLY A O 1
ATOM 1443 N N . TYR A 1 185 ? 8.618 23.605 -19.605 1.00 49.25 185 TYR A N 1
ATOM 1444 C CA . TYR A 1 185 ? 8.435 22.682 -20.716 1.00 49.25 185 TYR A CA 1
ATOM 1445 C C . TYR A 1 185 ? 7.438 21.604 -20.301 1.00 49.25 185 TYR A C 1
ATOM 1447 O O . TYR A 1 185 ? 7.554 21.008 -19.235 1.00 49.25 185 TYR A O 1
ATOM 1455 N N . GLU A 1 186 ? 6.469 21.313 -21.162 1.00 56.16 186 GLU A N 1
ATOM 1456 C CA . GLU A 1 186 ? 5.502 20.235 -20.952 1.00 56.16 186 GLU A CA 1
ATOM 1457 C C . GLU A 1 186 ? 6.124 18.871 -21.324 1.00 56.16 186 GLU A C 1
ATOM 1459 O O . GLU A 1 186 ? 5.636 18.180 -22.208 1.00 56.16 186 GLU A O 1
ATOM 1464 N N . THR A 1 187 ? 7.255 18.504 -20.710 1.00 54.34 187 THR A N 1
ATOM 1465 C CA . THR A 1 187 ? 7.904 17.183 -20.815 1.00 54.34 187 THR A CA 1
ATOM 1466 C C . THR A 1 187 ? 8.074 16.520 -19.447 1.00 54.34 187 THR A C 1
ATOM 1468 O O . THR A 1 187 ? 8.723 17.100 -18.578 1.00 54.34 187 THR A O 1
ATOM 1471 N N . MET A 1 188 ? 7.548 15.307 -19.238 1.00 64.19 188 MET A N 1
ATOM 1472 C CA . MET A 1 188 ? 7.847 14.550 -18.012 1.00 64.19 188 MET A CA 1
ATOM 1473 C C . MET A 1 188 ? 9.320 14.133 -18.006 1.00 64.19 188 MET A C 1
ATOM 1475 O O . MET A 1 188 ? 9.814 13.616 -19.010 1.00 64.19 188 MET A O 1
ATOM 1479 N N . GLN A 1 189 ? 10.014 14.369 -16.892 1.00 63.12 189 GLN A N 1
ATOM 1480 C CA . GLN A 1 189 ? 11.441 14.095 -16.763 1.00 63.12 189 GLN A CA 1
ATOM 1481 C C . GLN A 1 189 ? 11.686 12.966 -15.761 1.00 63.12 189 GLN A C 1
ATOM 1483 O O . GLN A 1 189 ? 11.089 12.922 -14.688 1.00 63.12 189 GLN A O 1
ATOM 1488 N N . GLU A 1 190 ? 12.586 12.058 -16.126 1.00 74.50 190 GLU A N 1
ATOM 1489 C CA . GLU A 1 190 ? 13.103 11.056 -15.200 1.00 74.50 190 GLU A CA 1
ATOM 1490 C C . GLU A 1 190 ? 14.017 11.702 -14.171 1.00 74.50 190 GLU A C 1
ATOM 1492 O O . GLU A 1 190 ? 14.878 12.522 -14.506 1.00 74.50 190 GLU A O 1
ATOM 1497 N N . ALA A 1 191 ? 13.834 11.299 -12.924 1.00 77.88 191 ALA A N 1
ATOM 1498 C CA . ALA A 1 191 ? 14.690 11.669 -11.822 1.00 77.88 191 ALA A CA 1
ATOM 1499 C C . ALA A 1 191 ? 15.084 10.398 -11.079 1.00 77.88 191 ALA A C 1
ATOM 1501 O O . ALA A 1 191 ? 14.311 9.462 -10.961 1.00 77.88 191 ALA A O 1
ATOM 1502 N N . ASN A 1 192 ? 16.292 10.379 -10.541 1.00 84.94 192 ASN A N 1
ATOM 1503 C CA . ASN A 1 192 ? 16.718 9.363 -9.588 1.00 84.94 192 ASN A CA 1
ATOM 1504 C C . ASN A 1 192 ? 16.885 9.974 -8.193 1.00 84.94 192 ASN A C 1
ATOM 1506 O O . ASN A 1 192 ? 17.506 9.375 -7.329 1.00 84.94 192 ASN A O 1
ATOM 1510 N N . THR A 1 193 ? 16.410 11.194 -7.951 1.00 86.19 193 THR A N 1
ATOM 1511 C CA . THR A 1 193 ? 16.539 11.848 -6.646 1.00 86.19 193 THR A CA 1
ATOM 1512 C C . THR A 1 193 ? 15.551 11.263 -5.638 1.00 86.19 193 THR A C 1
ATOM 1514 O O . THR A 1 193 ? 14.402 11.016 -5.983 1.00 86.19 193 THR A O 1
ATOM 1517 N N . ASP A 1 194 ? 15.949 11.124 -4.370 1.00 87.81 194 ASP A N 1
ATOM 1518 C CA . ASP A 1 194 ? 15.074 10.724 -3.253 1.00 87.81 194 ASP A CA 1
ATOM 1519 C C . ASP A 1 194 ? 14.105 11.862 -2.863 1.00 87.81 194 ASP A C 1
ATOM 1521 O O . ASP A 1 194 ? 14.171 12.458 -1.779 1.00 87.81 194 ASP A O 1
ATOM 1525 N N . VAL A 1 195 ? 13.208 12.213 -3.779 1.00 86.81 195 VAL A N 1
ATOM 1526 C CA . VAL A 1 195 ? 12.146 13.216 -3.591 1.00 86.81 195 VAL A CA 1
ATOM 1527 C C . VAL A 1 195 ? 10.763 12.580 -3.485 1.00 86.81 195 VAL A C 1
ATOM 1529 O O . VAL A 1 195 ? 9.796 13.280 -3.186 1.00 86.81 195 VAL A O 1
ATOM 1532 N N . GLY A 1 196 ? 10.710 11.258 -3.653 1.00 90.00 196 GLY A N 1
ATOM 1533 C CA . GLY A 1 196 ? 9.505 10.454 -3.698 1.00 90.00 196 GLY A CA 1
ATOM 1534 C C . GLY A 1 196 ? 8.730 10.605 -5.003 1.00 90.00 196 GLY A C 1
ATOM 1535 O O . GLY A 1 196 ? 8.959 11.523 -5.783 1.00 90.00 196 GLY A O 1
ATOM 1536 N N . GLY A 1 197 ? 7.803 9.681 -5.219 1.00 91.25 197 GLY A N 1
ATOM 1537 C CA . GLY A 1 197 ? 7.167 9.449 -6.509 1.00 91.25 197 GLY A CA 1
ATOM 1538 C C . GLY A 1 197 ? 5.713 9.026 -6.349 1.00 91.25 197 GLY A C 1
ATOM 1539 O O . GLY A 1 197 ? 5.083 9.274 -5.313 1.00 91.25 197 GLY A O 1
ATOM 1540 N N . ASN A 1 198 ? 5.158 8.406 -7.388 1.00 91.31 198 ASN A N 1
ATOM 1541 C CA . ASN A 1 198 ? 3.744 8.044 -7.434 1.00 91.31 198 ASN A CA 1
ATOM 1542 C C . ASN A 1 198 ? 3.503 6.714 -8.167 1.00 91.31 198 ASN A C 1
ATOM 1544 O O . ASN A 1 198 ? 4.085 6.452 -9.217 1.00 91.31 198 ASN A O 1
ATOM 1548 N N . VAL A 1 199 ? 2.554 5.932 -7.644 1.00 93.81 199 VAL A N 1
ATOM 1549 C CA . VAL A 1 199 ? 2.046 4.668 -8.200 1.00 93.81 199 VAL A CA 1
ATOM 1550 C C . VAL A 1 199 ? 1.511 4.798 -9.639 1.00 93.81 199 VAL A C 1
ATOM 1552 O O . VAL A 1 199 ? 1.646 3.879 -10.447 1.00 93.81 199 VAL A O 1
ATOM 1555 N N . TYR A 1 200 ? 0.937 5.945 -10.007 1.00 90.75 200 TYR A N 1
ATOM 1556 C CA . TYR A 1 200 ? 0.476 6.224 -11.368 1.00 90.75 200 TYR A CA 1
ATOM 1557 C C . TYR A 1 200 ? 1.608 6.061 -12.391 1.00 90.75 200 TYR A C 1
ATOM 1559 O O . TYR A 1 200 ? 1.454 5.336 -13.376 1.00 90.75 200 TYR A O 1
ATOM 1567 N N . PHE A 1 201 ? 2.772 6.661 -12.120 1.00 89.69 201 PHE A N 1
ATOM 1568 C CA . PHE A 1 201 ? 3.933 6.563 -13.002 1.00 89.69 201 PHE A CA 1
ATOM 1569 C C . PHE A 1 201 ? 4.675 5.245 -12.836 1.00 89.69 201 PHE A C 1
ATOM 1571 O O . PHE A 1 201 ? 5.023 4.623 -13.835 1.00 89.69 201 PHE A O 1
ATOM 1578 N N . SER A 1 202 ? 4.873 4.757 -11.612 1.00 93.31 202 SER A N 1
ATOM 1579 C CA . SER A 1 202 ? 5.607 3.505 -11.410 1.00 93.31 202 SER A CA 1
ATOM 1580 C C . SER A 1 202 ? 4.880 2.289 -11.983 1.00 93.31 202 SER A C 1
ATOM 1582 O O . SER A 1 202 ? 5.516 1.402 -12.548 1.00 93.31 202 SER A O 1
ATOM 1584 N N . SER A 1 203 ? 3.543 2.273 -11.957 1.00 93.31 203 SER A N 1
ATOM 1585 C CA . SER A 1 203 ? 2.765 1.237 -12.645 1.00 93.31 203 SER A CA 1
ATOM 1586 C C . SER A 1 203 ? 2.929 1.286 -14.168 1.00 93.31 203 SER A C 1
ATOM 1588 O O . SER A 1 203 ? 2.866 0.252 -14.825 1.00 93.31 203 SER A O 1
ATOM 1590 N N . TYR A 1 204 ? 3.165 2.468 -14.748 1.00 89.50 204 TYR A N 1
ATOM 1591 C CA . TYR A 1 204 ? 3.550 2.595 -16.154 1.00 89.50 204 TYR A CA 1
ATOM 1592 C C . TYR A 1 204 ? 5.016 2.205 -16.391 1.00 89.50 204 TYR A C 1
ATOM 1594 O O . TYR A 1 204 ? 5.326 1.566 -17.395 1.00 89.50 204 TYR A O 1
ATOM 1602 N N . ASN A 1 205 ? 5.917 2.500 -15.455 1.00 89.81 205 ASN A N 1
ATOM 1603 C CA . ASN A 1 205 ? 7.319 2.094 -15.545 1.00 89.81 205 ASN A CA 1
ATOM 1604 C C . ASN A 1 205 ? 7.492 0.572 -15.542 1.00 89.81 205 ASN A C 1
ATOM 1606 O O . ASN A 1 205 ? 8.398 0.077 -16.205 1.00 89.81 205 ASN A O 1
ATOM 1610 N N . LEU A 1 206 ? 6.587 -0.186 -14.921 1.00 92.31 206 LEU A N 1
ATOM 1611 C CA . LEU A 1 206 ? 6.548 -1.644 -15.089 1.00 92.31 206 LEU A CA 1
ATOM 1612 C C . LEU A 1 206 ? 6.390 -2.081 -16.553 1.00 92.31 206 LEU A C 1
ATOM 1614 O O . LEU A 1 206 ? 6.938 -3.105 -16.946 1.00 92.31 206 LEU A O 1
ATOM 1618 N N . ILE A 1 207 ? 5.669 -1.307 -17.364 1.00 88.94 207 ILE A N 1
ATOM 1619 C CA . ILE A 1 207 ? 5.475 -1.573 -18.796 1.00 88.94 207 ILE A CA 1
ATOM 1620 C C . ILE A 1 207 ? 6.662 -1.010 -19.589 1.00 88.94 207 ILE A C 1
ATOM 162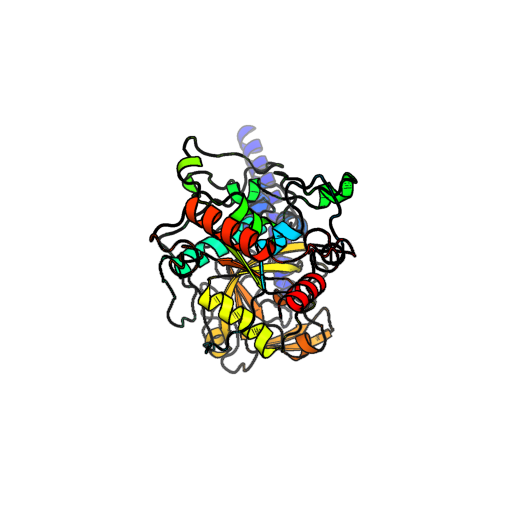2 O O . ILE A 1 207 ? 7.262 -1.690 -20.422 1.00 88.94 207 ILE A O 1
ATOM 1626 N N . ARG A 1 208 ? 7.038 0.241 -19.302 1.00 85.50 208 ARG A N 1
ATOM 1627 C CA . ARG A 1 208 ? 8.072 0.975 -20.043 1.00 85.50 208 ARG A CA 1
ATOM 1628 C C . ARG A 1 208 ? 9.484 0.459 -19.796 1.00 85.50 208 ARG A C 1
ATOM 1630 O O . ARG A 1 208 ? 10.281 0.414 -20.732 1.00 85.50 208 ARG A O 1
ATOM 1637 N N . TYR A 1 209 ? 9.817 0.112 -18.560 1.00 88.00 209 TYR A N 1
ATOM 1638 C CA . TYR A 1 209 ? 11.143 -0.340 -18.141 1.00 88.00 209 TYR A CA 1
ATOM 1639 C C . TYR A 1 209 ? 11.179 -1.821 -17.818 1.00 88.00 209 TYR A C 1
ATOM 1641 O O . TYR A 1 209 ? 12.182 -2.467 -18.117 1.00 88.00 209 TYR A O 1
ATOM 1649 N N . GLY A 1 210 ? 10.072 -2.371 -17.327 1.00 90.44 210 GLY A N 1
ATOM 1650 C CA . GLY A 1 210 ? 10.058 -3.726 -16.811 1.00 90.44 210 GLY A CA 1
ATOM 1651 C C . GLY A 1 210 ? 10.491 -3.764 -15.353 1.00 90.44 210 GLY A C 1
ATOM 1652 O O . GLY A 1 210 ? 10.379 -2.783 -14.619 1.00 90.44 210 GLY A O 1
ATOM 1653 N N . TYR A 1 211 ? 10.991 -4.919 -14.947 1.00 95.31 211 TYR A N 1
ATOM 1654 C CA . TYR A 1 211 ? 11.484 -5.189 -13.604 1.00 95.31 211 TYR A CA 1
ATOM 1655 C C . TYR A 1 211 ? 12.633 -6.197 -13.669 1.00 95.31 211 TYR A C 1
ATOM 1657 O O . TYR A 1 211 ? 12.826 -6.883 -14.677 1.00 95.31 211 TYR A O 1
ATOM 1665 N N . VAL A 1 212 ? 13.415 -6.255 -12.597 1.00 96.62 212 VAL A N 1
ATOM 1666 C CA . VAL A 1 212 ? 14.571 -7.144 -12.431 1.00 96.62 212 VAL A CA 1
ATOM 1667 C C . VAL A 1 212 ? 14.474 -7.815 -11.069 1.00 96.62 212 VAL A C 1
ATOM 1669 O O . VAL A 1 212 ? 13.810 -7.288 -10.172 1.00 96.62 212 VAL A O 1
ATOM 1672 N N . ASP A 1 213 ? 15.156 -8.941 -10.902 1.00 97.19 213 ASP A N 1
ATOM 1673 C CA . ASP A 1 213 ? 15.223 -9.621 -9.608 1.00 97.19 213 ASP A CA 1
ATOM 1674 C C . ASP A 1 213 ? 15.935 -8.735 -8.572 1.00 97.19 213 ASP A C 1
ATOM 1676 O O . ASP A 1 213 ? 16.886 -8.016 -8.893 1.00 97.19 213 ASP A O 1
ATOM 1680 N N . GLU A 1 214 ? 15.535 -8.826 -7.306 1.00 97.12 214 GLU A N 1
ATOM 1681 C CA . GLU A 1 214 ? 16.174 -8.099 -6.200 1.00 97.12 214 GLU A CA 1
ATOM 1682 C C . GLU A 1 214 ? 17.677 -8.422 -6.123 1.00 97.12 214 GLU A C 1
ATOM 1684 O O . GLU A 1 214 ? 18.525 -7.544 -5.974 1.00 97.12 214 GLU A O 1
ATOM 1689 N N . SER A 1 215 ? 18.057 -9.678 -6.377 1.00 96.12 215 SER A N 1
ATOM 1690 C CA . SER A 1 215 ? 19.469 -10.092 -6.416 1.00 96.12 215 SER A CA 1
ATOM 1691 C C . SER A 1 215 ? 20.307 -9.392 -7.503 1.00 96.12 215 SER A C 1
ATOM 1693 O O . SER A 1 215 ? 21.524 -9.226 -7.342 1.00 96.12 215 SER A O 1
ATOM 1695 N N . ALA A 1 216 ? 19.677 -8.960 -8.601 1.00 96.94 216 ALA A N 1
ATOM 1696 C CA . ALA A 1 216 ? 20.326 -8.244 -9.693 1.00 96.94 216 ALA A CA 1
ATOM 1697 C C . ALA A 1 216 ? 20.572 -6.768 -9.356 1.00 96.94 216 ALA A C 1
ATOM 1699 O O . ALA A 1 216 ? 21.549 -6.185 -9.842 1.00 96.94 216 ALA A O 1
ATOM 1700 N N . MET A 1 217 ? 19.725 -6.171 -8.519 1.00 96.75 217 MET A N 1
ATOM 1701 C CA . MET A 1 217 ? 19.854 -4.782 -8.090 1.00 96.75 217 MET A CA 1
ATOM 1702 C C . MET A 1 217 ? 19.327 -4.609 -6.652 1.00 96.75 217 MET A C 1
ATOM 1704 O O . MET A 1 217 ? 18.220 -4.114 -6.468 1.00 96.75 217 MET A O 1
ATOM 1708 N N . PRO A 1 218 ? 20.104 -5.018 -5.631 1.00 96.69 218 PRO A N 1
ATOM 1709 C CA . PRO A 1 218 ? 19.611 -5.077 -4.255 1.00 96.69 218 PRO A CA 1
ATOM 1710 C C . PRO A 1 218 ? 19.245 -3.709 -3.689 1.00 96.69 218 PRO A C 1
ATOM 1712 O O . PRO A 1 218 ? 19.912 -2.720 -3.985 1.00 96.69 218 PRO A O 1
ATOM 1715 N N . TYR A 1 219 ? 18.255 -3.640 -2.816 1.00 96.81 219 TYR A N 1
ATOM 1716 C CA . TYR A 1 219 ? 17.802 -2.400 -2.218 1.00 96.81 219 TYR A CA 1
ATOM 1717 C C . TYR A 1 219 ? 18.732 -1.882 -1.111 1.00 96.81 219 TYR A C 1
ATOM 1719 O O . TYR A 1 219 ? 19.123 -2.596 -0.184 1.00 96.81 219 TYR A O 1
ATOM 1727 N N . SER A 1 220 ? 19.073 -0.595 -1.189 1.00 95.06 220 SER A N 1
ATOM 1728 C CA . SER A 1 220 ? 19.935 0.096 -0.225 1.00 95.06 220 SER A CA 1
ATOM 1729 C C . SER A 1 220 ? 19.109 0.921 0.770 1.00 95.06 220 SER A C 1
ATOM 1731 O O . SER A 1 220 ? 19.012 2.134 0.649 1.00 95.06 220 SER A O 1
ATOM 1733 N N . ALA A 1 221 ? 18.533 0.292 1.798 1.00 91.38 221 ALA A N 1
ATOM 1734 C CA . ALA A 1 221 ? 17.582 0.960 2.701 1.00 91.38 221 ALA A CA 1
ATOM 1735 C C . ALA A 1 221 ? 18.148 2.148 3.514 1.00 91.38 221 ALA A C 1
ATOM 1737 O O . ALA A 1 221 ? 17.411 3.073 3.862 1.00 91.38 221 ALA A O 1
ATOM 1738 N N . TYR A 1 222 ? 19.443 2.154 3.834 1.00 90.06 222 TYR A N 1
ATOM 1739 C CA . TYR A 1 222 ? 20.046 3.123 4.762 1.00 90.06 222 TYR A CA 1
ATOM 1740 C C . TYR A 1 222 ? 21.366 3.708 4.246 1.00 90.06 222 TYR A C 1
ATOM 1742 O O . TYR A 1 222 ? 22.244 4.047 5.034 1.00 90.06 222 TYR A O 1
ATOM 1750 N N . ASP A 1 223 ? 21.539 3.817 2.925 1.00 89.38 223 ASP A N 1
ATOM 1751 C CA . ASP A 1 223 ? 22.789 4.350 2.363 1.00 89.38 223 ASP A CA 1
ATOM 1752 C C . ASP A 1 223 ? 22.939 5.878 2.536 1.00 89.38 223 ASP A C 1
ATOM 1754 O O . ASP A 1 223 ? 24.036 6.418 2.382 1.00 89.38 223 ASP A O 1
ATOM 1758 N N . GLY A 1 224 ? 21.854 6.571 2.907 1.00 82.88 224 GLY A N 1
ATOM 1759 C CA . GLY A 1 224 ? 21.832 8.009 3.175 1.00 82.88 224 GLY A CA 1
ATOM 1760 C C . GLY A 1 224 ? 22.006 8.880 1.928 1.00 82.88 224 GLY A C 1
ATOM 1761 O O . GLY A 1 224 ? 22.141 10.103 2.047 1.00 82.88 224 GLY A O 1
ATOM 1762 N N . ASN A 1 225 ? 22.000 8.282 0.735 1.00 89.81 225 ASN A N 1
ATOM 1763 C CA . ASN A 1 225 ? 22.210 8.998 -0.508 1.00 89.81 225 ASN A CA 1
ATOM 1764 C C . ASN A 1 225 ? 21.000 9.874 -0.847 1.00 89.81 225 ASN A C 1
ATOM 1766 O O . ASN A 1 225 ? 19.840 9.536 -0.611 1.00 89.81 225 ASN A O 1
ATOM 1770 N N . LYS A 1 226 ? 21.284 11.047 -1.422 1.00 87.69 226 LYS A N 1
ATOM 1771 C CA . LYS A 1 226 ? 20.243 11.944 -1.951 1.00 87.69 226 LYS A CA 1
ATOM 1772 C C . LYS A 1 226 ? 19.662 11.445 -3.269 1.00 87.69 226 LYS A C 1
ATOM 1774 O O . LYS A 1 226 ? 18.571 11.860 -3.642 1.00 87.69 226 LYS A O 1
ATOM 1779 N N . GLU A 1 227 ? 20.409 10.605 -3.967 1.00 91.50 227 GLU A N 1
ATOM 1780 C CA . GLU A 1 227 ? 20.005 9.947 -5.197 1.00 91.50 227 GLU A CA 1
ATOM 1781 C C . GLU A 1 227 ? 19.847 8.456 -4.921 1.00 91.50 227 GLU A C 1
ATOM 1783 O O . GLU A 1 227 ? 20.630 7.863 -4.180 1.00 91.50 227 GLU A O 1
ATOM 1788 N N . ILE A 1 228 ? 18.840 7.859 -5.539 1.00 93.06 228 ILE A N 1
ATOM 1789 C CA . ILE A 1 228 ? 18.671 6.425 -5.637 1.00 93.06 228 ILE A CA 1
ATOM 1790 C C . ILE A 1 228 ? 19.860 5.878 -6.427 1.00 93.06 228 ILE A C 1
ATOM 1792 O O . ILE A 1 228 ? 20.095 6.221 -7.589 1.00 93.06 228 ILE A O 1
ATOM 1796 N N . SER A 1 229 ? 20.647 5.046 -5.756 1.00 92.56 229 SER A N 1
ATOM 1797 C CA . SER A 1 229 ? 21.867 4.457 -6.294 1.00 92.56 229 SER A CA 1
ATOM 1798 C C . SER A 1 229 ? 21.582 3.536 -7.486 1.00 92.56 229 SER A C 1
ATOM 1800 O O . SER A 1 229 ? 20.744 2.638 -7.397 1.00 92.56 229 SER A O 1
ATOM 1802 N N . TRP A 1 230 ? 22.351 3.677 -8.571 1.00 94.31 230 TRP A N 1
ATOM 1803 C CA . TRP A 1 230 ? 22.462 2.634 -9.598 1.00 94.31 230 TRP A CA 1
ATOM 1804 C C . TRP A 1 230 ? 23.471 1.576 -9.137 1.00 94.31 230 TRP A C 1
ATOM 1806 O O . TRP A 1 230 ? 24.661 1.647 -9.445 1.00 94.31 230 TRP A O 1
ATOM 1816 N N . ASN A 1 231 ? 23.015 0.609 -8.346 1.00 94.19 231 ASN A N 1
ATOM 1817 C CA . ASN A 1 231 ? 23.863 -0.423 -7.734 1.00 94.19 231 ASN A CA 1
ATOM 1818 C C . ASN A 1 231 ? 23.739 -1.801 -8.421 1.00 94.19 231 ASN A C 1
ATOM 1820 O O . ASN A 1 231 ? 24.015 -2.840 -7.811 1.00 94.19 231 ASN A O 1
ATOM 1824 N N . ALA A 1 232 ? 23.346 -1.797 -9.696 1.00 96.19 232 ALA A N 1
ATOM 1825 C CA . ALA A 1 232 ? 23.136 -2.989 -10.503 1.00 96.19 232 ALA A CA 1
ATOM 1826 C C . ALA A 1 232 ? 24.383 -3.895 -10.558 1.00 96.19 232 ALA A C 1
ATOM 1828 O O . ALA A 1 232 ? 25.511 -3.435 -10.769 1.00 96.19 232 ALA A O 1
ATOM 1829 N N . LYS A 1 233 ? 24.186 -5.209 -10.397 1.00 96.44 233 LYS A N 1
ATOM 1830 C CA . LYS A 1 233 ? 25.237 -6.226 -10.577 1.00 96.44 233 LYS A CA 1
ATOM 1831 C C . LYS A 1 233 ? 25.571 -6.394 -12.058 1.00 96.44 233 LYS A C 1
ATOM 1833 O O . LYS A 1 233 ? 24.762 -6.088 -12.921 1.00 96.44 233 LYS A O 1
ATOM 1838 N N . SER A 1 234 ? 26.754 -6.915 -12.386 1.00 94.12 234 SER A N 1
ATOM 1839 C CA . SER A 1 234 ? 27.230 -7.002 -13.780 1.00 94.12 234 SER A CA 1
ATOM 1840 C C . SER A 1 234 ? 26.288 -7.753 -14.733 1.00 94.12 234 SER A C 1
ATOM 1842 O O . SER A 1 234 ? 26.273 -7.459 -15.924 1.00 94.12 234 SER A O 1
ATOM 1844 N N . ASN A 1 235 ? 25.501 -8.696 -14.219 1.00 89.06 235 ASN A N 1
ATOM 1845 C CA . ASN A 1 235 ? 24.546 -9.513 -14.963 1.00 89.06 235 ASN A CA 1
ATOM 1846 C C . ASN A 1 235 ? 23.084 -9.067 -14.790 1.00 89.06 235 ASN A C 1
ATOM 1848 O O . ASN A 1 235 ? 22.189 -9.836 -15.135 1.00 89.06 235 ASN A O 1
ATOM 1852 N N . TRP A 1 236 ? 22.814 -7.871 -14.257 1.00 93.12 236 TRP A N 1
ATOM 1853 C CA . TRP A 1 236 ? 21.451 -7.438 -13.925 1.00 93.12 236 TRP A CA 1
ATOM 1854 C C . TRP A 1 236 ? 20.474 -7.576 -15.102 1.00 93.12 236 TRP A C 1
ATOM 1856 O O . TRP A 1 236 ? 19.355 -8.064 -14.949 1.00 93.12 236 TRP A O 1
ATOM 1866 N N . ASN A 1 237 ? 20.945 -7.230 -16.301 1.00 91.00 237 ASN A N 1
ATOM 1867 C CA . ASN A 1 237 ? 20.170 -7.238 -17.537 1.00 91.00 237 ASN A CA 1
ATOM 1868 C C . ASN A 1 237 ? 19.672 -8.634 -17.940 1.00 91.00 237 ASN A C 1
ATOM 1870 O O . ASN A 1 237 ? 18.690 -8.732 -18.668 1.00 91.00 237 ASN A O 1
ATOM 1874 N N . SER A 1 238 ? 20.307 -9.705 -17.459 1.00 92.19 238 SER A N 1
ATOM 1875 C CA . SER A 1 238 ? 19.868 -11.082 -17.716 1.00 92.19 238 SER A CA 1
ATOM 1876 C C . SER A 1 238 ? 18.560 -11.436 -17.002 1.00 92.19 238 SER A C 1
ATOM 1878 O O . SER A 1 238 ? 17.848 -12.336 -17.443 1.00 92.19 238 SER A O 1
ATOM 1880 N N . THR A 1 239 ? 18.222 -10.698 -15.941 1.00 92.56 239 THR A N 1
ATOM 1881 C CA . THR A 1 239 ? 16.980 -10.864 -15.167 1.00 92.56 239 THR A CA 1
ATOM 1882 C C . THR A 1 239 ? 15.880 -9.897 -15.600 1.00 92.56 239 THR A C 1
ATOM 1884 O O . THR A 1 239 ? 14.759 -10.000 -15.122 1.00 92.56 239 THR A O 1
ATOM 1887 N N . LEU A 1 240 ? 16.170 -8.972 -16.524 1.00 92.81 240 LEU A N 1
ATOM 1888 C CA . LEU A 1 240 ? 15.204 -7.974 -16.972 1.00 92.81 240 LEU A CA 1
ATOM 1889 C C . LEU A 1 240 ? 14.011 -8.636 -17.669 1.00 92.81 240 LEU A C 1
ATOM 1891 O O . LEU A 1 240 ? 14.166 -9.311 -18.691 1.00 92.81 240 LEU A O 1
ATOM 1895 N N . LYS A 1 241 ? 12.810 -8.387 -17.144 1.00 89.56 241 LYS A N 1
ATOM 1896 C CA . LYS A 1 241 ? 11.534 -8.852 -17.696 1.00 89.56 241 LYS A CA 1
ATOM 1897 C C . LYS A 1 241 ? 10.638 -7.674 -18.049 1.00 89.56 241 LYS A C 1
ATOM 1899 O O . LYS A 1 241 ? 10.595 -6.677 -17.337 1.00 89.56 241 LYS A O 1
ATOM 1904 N N . ARG A 1 242 ? 9.908 -7.805 -19.158 1.00 86.75 242 ARG A N 1
ATOM 1905 C CA . ARG A 1 242 ? 8.954 -6.812 -19.687 1.00 86.75 242 ARG A CA 1
ATOM 1906 C C . ARG A 1 242 ? 7.648 -7.510 -20.035 1.00 86.75 242 ARG A C 1
ATOM 1908 O O . ARG A 1 242 ? 7.281 -7.640 -21.195 1.00 86.75 242 ARG A O 1
ATOM 1915 N N . GLU A 1 243 ? 7.022 -8.068 -19.010 1.00 84.94 243 GLU A N 1
ATOM 1916 C CA . GLU A 1 243 ? 5.866 -8.956 -19.168 1.00 84.94 243 GLU A CA 1
ATOM 1917 C C . GLU A 1 243 ? 4.549 -8.286 -18.751 1.00 84.94 243 GLU A C 1
ATOM 1919 O O . GLU A 1 243 ? 3.476 -8.777 -19.094 1.00 84.94 243 GLU A O 1
ATOM 1924 N N . VAL A 1 244 ? 4.617 -7.153 -18.040 1.00 87.88 244 VAL A N 1
ATOM 1925 C CA . VAL A 1 244 ? 3.439 -6.336 -17.735 1.00 87.88 244 VAL A CA 1
ATOM 1926 C C . VAL A 1 244 ? 3.023 -5.605 -19.001 1.00 87.88 244 VAL A C 1
ATOM 1928 O O . VAL A 1 244 ? 3.817 -4.875 -19.591 1.00 87.88 244 VAL A O 1
ATOM 1931 N N . GLN A 1 245 ? 1.769 -5.784 -19.403 1.00 83.44 245 GLN A N 1
ATOM 1932 C CA . GLN A 1 245 ? 1.238 -5.155 -20.613 1.00 83.44 245 GLN A CA 1
ATOM 1933 C C . GLN A 1 245 ? 0.287 -4.006 -20.309 1.00 83.44 245 GLN A C 1
ATOM 1935 O O . GLN A 1 245 ? 0.294 -2.986 -20.995 1.00 83.44 245 GLN A O 1
ATOM 1940 N N . LYS A 1 246 ? -0.542 -4.179 -19.277 1.00 89.25 246 LYS A N 1
ATOM 1941 C CA . LYS A 1 246 ? -1.494 -3.174 -18.813 1.00 89.25 246 LYS A CA 1
ATOM 1942 C C . LYS A 1 246 ? -1.507 -3.103 -17.300 1.00 89.25 246 LYS A C 1
ATOM 1944 O O . LYS A 1 246 ? -1.070 -4.016 -16.605 1.00 89.25 246 LYS A O 1
ATOM 1949 N N . THR A 1 247 ? -2.059 -2.015 -16.792 1.00 93.81 247 THR A N 1
ATOM 1950 C CA . THR A 1 247 ? -2.420 -1.873 -15.386 1.00 93.81 247 THR A CA 1
ATOM 1951 C C . THR A 1 247 ? -3.931 -1.716 -15.284 1.00 93.81 247 THR A C 1
ATOM 1953 O O . THR A 1 247 ? -4.507 -0.844 -15.934 1.00 93.81 247 THR A O 1
ATOM 1956 N N . ILE A 1 248 ? -4.580 -2.518 -14.447 1.00 94.56 248 ILE A N 1
ATOM 1957 C CA . ILE A 1 248 ? -5.932 -2.205 -13.991 1.00 94.56 248 ILE A CA 1
ATOM 1958 C C . ILE A 1 248 ? -5.873 -0.934 -13.156 1.00 94.56 248 ILE A C 1
ATOM 1960 O O . ILE A 1 248 ? -5.031 -0.797 -12.271 1.00 94.56 248 ILE A O 1
ATOM 1964 N N . TYR A 1 249 ? -6.781 -0.020 -13.460 1.00 93.75 249 TYR A N 1
ATOM 1965 C CA . TYR A 1 249 ? -6.966 1.249 -12.790 1.00 93.75 249 TYR A CA 1
ATOM 1966 C C . TYR A 1 249 ? -8.361 1.279 -12.170 1.00 93.75 249 TYR A C 1
ATOM 1968 O O . TYR A 1 249 ? -9.368 1.138 -12.867 1.00 93.75 249 TYR A O 1
ATOM 1976 N N . LEU A 1 250 ? -8.418 1.469 -10.858 1.00 94.62 250 LEU A N 1
ATOM 1977 C CA . LEU A 1 250 ? -9.652 1.713 -10.122 1.00 94.62 250 LEU A CA 1
ATOM 1978 C C . LEU A 1 250 ? -9.655 3.191 -9.719 1.00 94.62 250 LEU A C 1
ATOM 1980 O O . LEU A 1 250 ? -8.791 3.589 -8.930 1.00 94.62 250 LEU A O 1
ATOM 1984 N N . PRO A 1 251 ? -10.558 4.024 -10.262 1.00 92.12 251 PRO A N 1
ATOM 1985 C CA . PRO A 1 251 ? -10.600 5.441 -9.926 1.00 92.12 251 PRO A CA 1
ATOM 1986 C C . PRO A 1 251 ? -10.948 5.636 -8.451 1.00 92.12 251 PRO A C 1
ATOM 1988 O O . PRO A 1 251 ? -11.785 4.919 -7.909 1.00 92.12 251 PRO A O 1
ATOM 1991 N N . GLY A 1 252 ? -10.356 6.649 -7.816 1.00 92.44 252 GLY A N 1
ATOM 1992 C CA . GLY A 1 252 ? -10.785 7.071 -6.478 1.00 92.44 252 GLY A CA 1
ATOM 1993 C C . GLY A 1 252 ? -12.242 7.550 -6.487 1.00 92.44 252 GLY A C 1
ATOM 1994 O O . GLY A 1 252 ? -12.752 7.999 -7.516 1.00 92.44 252 GLY A O 1
ATOM 1995 N N . TYR A 1 253 ? -12.917 7.513 -5.335 1.00 93.12 253 TYR A N 1
ATOM 1996 C CA . TYR A 1 253 ? -14.378 7.707 -5.241 1.00 93.12 253 TYR A CA 1
ATOM 1997 C C . TYR A 1 253 ? -14.928 9.009 -5.864 1.00 93.12 253 TYR A C 1
ATOM 1999 O O . TYR A 1 253 ? -16.109 9.087 -6.220 1.00 93.12 253 TYR A O 1
ATOM 2007 N N . LYS A 1 254 ? -14.106 10.064 -5.959 1.00 86.12 254 LYS A N 1
ATOM 2008 C CA . LYS A 1 254 ? -14.493 11.360 -6.546 1.00 86.12 254 LYS A CA 1
ATOM 2009 C C . LYS A 1 254 ? -14.664 11.291 -8.058 1.00 86.12 254 LYS A C 1
ATOM 2011 O O . LYS A 1 254 ? -15.480 12.022 -8.604 1.00 86.12 254 LYS A O 1
ATOM 2016 N N . TYR A 1 255 ? -13.902 10.413 -8.698 1.00 80.44 255 TYR A N 1
ATOM 2017 C CA . TYR A 1 255 ? -13.839 10.236 -10.147 1.00 80.44 255 TYR A CA 1
ATOM 2018 C C . TYR A 1 255 ? -14.605 8.991 -10.601 1.00 80.44 255 TYR A C 1
ATOM 2020 O O . TYR A 1 255 ? -14.476 8.562 -11.742 1.00 80.44 255 TYR A O 1
ATOM 2028 N N . ASN A 1 256 ? -15.374 8.390 -9.691 1.00 74.62 256 ASN A N 1
ATOM 2029 C CA . ASN A 1 256 ? -16.142 7.191 -9.949 1.00 74.62 256 ASN A CA 1
ATOM 2030 C C . ASN A 1 256 ? -17.641 7.509 -10.031 1.00 74.62 256 ASN A C 1
ATOM 2032 O O . ASN A 1 256 ? -18.203 8.148 -9.138 1.00 74.62 256 ASN A O 1
ATOM 2036 N N . GLU A 1 257 ? -18.281 7.018 -11.088 1.00 81.56 257 GLU A N 1
ATOM 2037 C CA . GLU A 1 257 ? -19.716 7.195 -11.358 1.00 81.56 257 GLU A CA 1
ATOM 2038 C C . GLU A 1 257 ? -20.554 5.970 -10.953 1.00 81.56 257 GLU A C 1
ATOM 2040 O O . GLU A 1 257 ? -21.779 5.983 -11.061 1.00 81.56 257 GLU A O 1
ATOM 2045 N N . GLN A 1 258 ? -19.906 4.901 -10.477 1.00 87.56 258 GLN A N 1
ATOM 2046 C CA . GLN A 1 258 ? -20.580 3.667 -10.074 1.00 87.56 258 GLN A CA 1
ATOM 2047 C C . GLN A 1 258 ? -21.353 3.827 -8.753 1.00 87.56 258 GLN A C 1
ATOM 2049 O O . GLN A 1 258 ? -21.085 4.720 -7.943 1.00 87.56 258 GLN A O 1
ATOM 2054 N N . SER A 1 259 ? -22.289 2.905 -8.500 1.00 94.62 259 SER A N 1
ATOM 2055 C CA . SER A 1 259 ? -22.931 2.789 -7.188 1.00 94.62 259 SER A CA 1
ATOM 2056 C C . SER A 1 259 ? -21.896 2.451 -6.101 1.00 94.62 259 SER A C 1
ATOM 2058 O O . SER A 1 259 ? -20.851 1.872 -6.393 1.00 94.62 259 SER A O 1
ATOM 2060 N N . TYR A 1 260 ? -22.187 2.762 -4.832 1.00 96.19 260 TYR A N 1
ATOM 2061 C CA . TYR A 1 260 ? -21.311 2.386 -3.708 1.00 96.19 260 TYR A CA 1
ATOM 2062 C C . TYR A 1 260 ? -20.974 0.884 -3.696 1.00 96.19 260 TYR A C 1
ATOM 2064 O O . TYR A 1 260 ? -19.821 0.505 -3.502 1.00 96.19 260 TYR A O 1
ATOM 2072 N N . SER A 1 261 ? -21.985 0.042 -3.939 1.00 96.06 261 SER A N 1
ATOM 2073 C CA . SER A 1 261 ? -21.841 -1.416 -4.021 1.00 96.06 261 SER A CA 1
ATOM 2074 C C . SER A 1 261 ? -20.840 -1.804 -5.103 1.00 96.06 261 SER A C 1
ATOM 2076 O O . SER A 1 261 ? -19.873 -2.504 -4.823 1.00 96.06 261 SER A O 1
ATOM 2078 N N . ASP A 1 262 ? -21.046 -1.314 -6.325 1.00 95.81 262 ASP A N 1
ATOM 2079 C CA . ASP A 1 262 ? -20.191 -1.657 -7.462 1.00 95.81 262 ASP A CA 1
ATOM 2080 C C . ASP A 1 262 ? -18.777 -1.106 -7.274 1.00 95.81 262 ASP A C 1
ATOM 2082 O O . ASP A 1 262 ? -17.808 -1.780 -7.602 1.00 95.81 262 ASP A O 1
ATOM 2086 N N . TYR A 1 263 ? -18.634 0.071 -6.661 1.00 96.88 263 TYR A N 1
ATOM 2087 C CA . TYR A 1 263 ? -17.334 0.636 -6.324 1.00 96.88 263 TYR A CA 1
ATOM 2088 C C . TYR A 1 263 ? -16.534 -0.276 -5.386 1.00 96.88 263 TYR A C 1
ATOM 2090 O O . TYR A 1 263 ? -15.449 -0.729 -5.751 1.00 96.88 263 TYR A O 1
ATOM 2098 N N . ILE A 1 264 ? -17.074 -0.594 -4.206 1.00 97.94 264 ILE A N 1
ATOM 2099 C CA . ILE A 1 264 ? -16.381 -1.446 -3.229 1.00 97.94 264 ILE A CA 1
ATOM 2100 C C . ILE A 1 264 ? -16.170 -2.856 -3.789 1.00 97.94 264 ILE A C 1
ATOM 2102 O O . ILE A 1 264 ? -15.085 -3.425 -3.641 1.00 97.94 264 ILE A O 1
ATOM 2106 N N . ASN A 1 265 ? -17.166 -3.408 -4.483 1.00 97.56 265 ASN A N 1
ATOM 2107 C CA . ASN A 1 265 ? -17.057 -4.737 -5.072 1.00 97.56 265 ASN A CA 1
ATOM 2108 C C . ASN A 1 265 ? -16.049 -4.779 -6.223 1.00 97.56 265 ASN A C 1
ATOM 2110 O O . ASN A 1 265 ? -15.363 -5.784 -6.360 1.00 97.56 265 ASN A O 1
ATOM 2114 N N . SER A 1 266 ? -15.880 -3.705 -7.002 1.00 96.56 266 SER A N 1
ATOM 2115 C CA . SER A 1 266 ? -14.848 -3.639 -8.044 1.00 96.56 266 SER A CA 1
ATOM 2116 C C . SER A 1 266 ? -13.438 -3.723 -7.453 1.00 96.56 266 SER A C 1
ATOM 2118 O O . SER A 1 266 ? -12.595 -4.428 -8.001 1.00 96.56 266 SER A O 1
ATOM 2120 N N . ILE A 1 267 ? -13.200 -3.093 -6.294 1.00 98.44 267 ILE A N 1
ATOM 2121 C CA . ILE A 1 267 ? -11.923 -3.164 -5.569 1.00 98.44 267 ILE A CA 1
ATOM 2122 C C . ILE A 1 267 ? -11.686 -4.590 -5.055 1.00 98.44 267 ILE A C 1
ATOM 2124 O O . ILE A 1 267 ? -10.639 -5.179 -5.328 1.00 98.44 267 ILE A O 1
ATOM 2128 N N . LYS A 1 268 ? -12.669 -5.169 -4.349 1.00 97.81 268 LYS A N 1
ATOM 2129 C CA . LYS A 1 268 ? -12.593 -6.541 -3.814 1.00 97.81 268 LYS A CA 1
ATOM 2130 C C . LYS A 1 268 ? -12.402 -7.579 -4.928 1.00 97.81 268 LYS A C 1
ATOM 2132 O O . LYS A 1 268 ? -11.577 -8.483 -4.803 1.00 97.81 268 LYS A O 1
ATOM 2137 N N . GLU A 1 269 ? -13.140 -7.442 -6.027 1.00 95.38 269 GLU A N 1
ATOM 2138 C CA . GLU A 1 269 ? -13.074 -8.340 -7.181 1.00 95.38 269 GLU A CA 1
ATOM 2139 C C . GLU A 1 269 ? -11.737 -8.218 -7.914 1.00 95.38 269 GLU A C 1
ATOM 2141 O O . GLU A 1 269 ? -11.122 -9.241 -8.212 1.00 95.38 269 GLU A O 1
ATOM 2146 N N . ALA A 1 270 ? -11.239 -6.998 -8.143 1.00 96.00 270 ALA A N 1
ATOM 2147 C CA . ALA A 1 270 ? -9.930 -6.796 -8.757 1.00 96.00 270 ALA A CA 1
ATOM 2148 C C . ALA A 1 270 ? -8.808 -7.408 -7.904 1.00 96.00 270 ALA A C 1
ATOM 2150 O O . ALA A 1 270 ? -7.955 -8.122 -8.431 1.00 96.00 270 ALA A O 1
ATOM 2151 N N . LEU A 1 271 ? -8.854 -7.197 -6.585 1.00 96.31 271 LEU A N 1
ATOM 2152 C CA . LEU A 1 271 ? -7.894 -7.767 -5.641 1.00 96.31 271 LEU A CA 1
ATOM 2153 C C . LEU A 1 271 ? -7.894 -9.301 -5.685 1.00 96.31 271 LEU A C 1
ATOM 2155 O O . LEU A 1 271 ? -6.837 -9.935 -5.732 1.00 96.31 271 LEU A O 1
ATOM 2159 N N . LYS A 1 272 ? -9.086 -9.908 -5.706 1.00 92.50 272 LYS A N 1
ATOM 2160 C CA . LYS A 1 272 ? -9.262 -11.364 -5.775 1.00 92.50 272 LYS A CA 1
ATOM 2161 C C . LYS A 1 272 ? -8.803 -11.946 -7.115 1.00 92.50 272 LYS A C 1
ATOM 2163 O O . LYS A 1 272 ? -8.175 -12.998 -7.127 1.00 92.50 272 LYS A O 1
ATOM 2168 N N . ARG A 1 273 ? -9.113 -11.287 -8.236 1.00 90.38 273 ARG A N 1
ATOM 2169 C CA . ARG A 1 273 ? -8.835 -11.798 -9.590 1.00 90.38 273 ARG A CA 1
ATOM 2170 C C . ARG A 1 273 ? -7.402 -11.585 -10.055 1.00 90.38 273 ARG A C 1
ATOM 2172 O O . ARG A 1 273 ? -6.878 -12.425 -10.779 1.00 90.38 273 ARG A O 1
ATOM 2179 N N . TYR A 1 274 ? -6.803 -10.452 -9.702 1.00 93.19 274 TYR A N 1
ATOM 2180 C CA . TYR A 1 274 ? -5.551 -10.005 -10.314 1.00 93.19 274 TYR A CA 1
ATOM 2181 C C . TYR A 1 274 ? -4.391 -9.905 -9.326 1.00 93.19 274 TYR A C 1
ATOM 2183 O O . TYR A 1 274 ? -3.255 -9.805 -9.773 1.00 93.19 274 TYR A O 1
ATOM 2191 N N . GLY A 1 275 ? -4.636 -9.965 -8.018 1.00 95.00 275 GLY A N 1
ATOM 2192 C CA . GLY A 1 275 ? -3.600 -9.822 -6.997 1.00 95.00 275 GLY A CA 1
ATOM 2193 C C . GLY A 1 275 ? -3.730 -8.533 -6.195 1.00 95.00 275 GLY A C 1
ATOM 2194 O O . GLY A 1 275 ? -4.627 -7.722 -6.412 1.00 95.00 275 GLY A O 1
ATOM 2195 N N . ALA A 1 276 ? -2.836 -8.364 -5.227 1.00 97.38 276 ALA A N 1
ATOM 2196 C CA . ALA A 1 276 ? -2.855 -7.244 -4.299 1.00 97.38 276 ALA A CA 1
ATOM 2197 C C . ALA A 1 276 ? -2.717 -5.893 -5.023 1.00 97.38 276 ALA A C 1
ATOM 2199 O O . ALA A 1 276 ? -1.954 -5.757 -5.985 1.00 97.38 276 ALA A O 1
ATOM 2200 N N . LEU A 1 277 ? -3.443 -4.879 -4.550 1.00 98.62 277 LEU A N 1
ATOM 2201 C CA . LEU A 1 277 ? -3.520 -3.575 -5.210 1.00 98.62 277 LEU A CA 1
ATOM 2202 C C . LEU A 1 277 ? -2.511 -2.601 -4.604 1.00 98.62 277 LEU A C 1
ATOM 2204 O O . LEU A 1 277 ? -2.419 -2.455 -3.388 1.00 98.62 277 LEU A O 1
ATOM 2208 N N . SER A 1 278 ? -1.793 -1.871 -5.444 1.00 98.62 278 SER A N 1
ATOM 2209 C CA . SER A 1 278 ? -1.025 -0.706 -5.022 1.00 98.62 278 SER A CA 1
ATOM 2210 C C . SER A 1 278 ? -1.980 0.465 -4.753 1.00 98.62 278 SER A C 1
ATOM 2212 O O . SER A 1 278 ? -2.771 0.845 -5.623 1.00 98.62 278 SER A O 1
ATOM 2214 N N . VAL A 1 279 ? -1.938 1.016 -3.535 1.00 98.56 279 VAL A N 1
ATOM 2215 C CA . VAL A 1 279 ? -2.830 2.087 -3.056 1.00 98.56 279 VAL A CA 1
ATOM 2216 C C . VAL A 1 279 ? -2.033 3.201 -2.375 1.00 98.56 279 VAL A C 1
ATOM 2218 O O . VAL A 1 279 ? -0.865 3.024 -2.028 1.00 98.56 279 VAL A O 1
ATOM 2221 N N . SER A 1 280 ? -2.651 4.366 -2.174 1.00 98.19 280 SER A N 1
ATOM 2222 C CA . SER A 1 280 ? -2.014 5.500 -1.495 1.00 98.19 280 SER A CA 1
ATOM 2223 C C . SER A 1 280 ? -2.990 6.307 -0.644 1.00 98.19 280 SER A C 1
ATOM 2225 O O . SER A 1 280 ? -4.199 6.290 -0.877 1.00 98.19 280 SER A O 1
ATOM 2227 N N . TYR A 1 281 ? -2.463 7.016 0.353 1.00 97.50 281 TYR A N 1
ATOM 2228 C CA . TYR A 1 281 ? -3.236 7.825 1.297 1.00 97.50 281 TYR A CA 1
ATOM 2229 C C . TYR A 1 281 ? -2.356 8.887 1.966 1.00 97.50 281 TYR A C 1
ATOM 2231 O O . TYR A 1 281 ? -1.126 8.806 1.966 1.00 97.50 281 TYR A O 1
ATOM 2239 N N . SER A 1 282 ? -2.977 9.945 2.484 1.00 96.31 282 SER A N 1
ATOM 2240 C CA . SER A 1 282 ? -2.286 10.983 3.257 1.00 96.31 282 SER A CA 1
ATOM 2241 C C . SER A 1 282 ? -2.081 10.495 4.688 1.00 96.31 282 SER A C 1
ATOM 2243 O O . SER A 1 282 ? -3.048 10.108 5.337 1.00 96.31 282 SER A O 1
ATOM 2245 N N . VAL A 1 283 ? -0.843 10.522 5.184 1.00 96.31 283 VAL A N 1
ATOM 2246 C CA . VAL A 1 283 ? -0.478 9.886 6.460 1.00 96.31 283 VAL A CA 1
ATOM 2247 C C . VAL A 1 283 ? -0.729 10.823 7.632 1.00 96.31 283 VAL A C 1
ATOM 2249 O O . VAL A 1 283 ? -0.062 11.865 7.719 1.00 96.31 283 VAL A O 1
ATOM 2252 N N . PRO A 1 284 ? -1.648 10.492 8.551 1.00 95.44 284 PRO A N 1
ATOM 2253 C CA . PRO A 1 284 ? -1.831 11.282 9.758 1.00 95.44 284 PRO A CA 1
ATOM 2254 C C . PRO A 1 284 ? -0.595 11.192 10.669 1.00 95.44 284 PRO A C 1
ATOM 2256 O O . PRO A 1 284 ? 0.106 10.182 10.682 1.00 95.44 284 PRO A O 1
ATOM 2259 N N . ASN A 1 285 ? -0.265 12.259 11.404 1.00 92.31 285 ASN A N 1
ATOM 2260 C CA . ASN A 1 285 ? 0.975 12.318 12.196 1.00 92.31 285 ASN A CA 1
ATOM 2261 C C . ASN A 1 285 ? 1.058 11.317 13.360 1.00 92.31 285 ASN A C 1
ATOM 2263 O O . ASN A 1 285 ? 2.153 11.106 13.875 1.00 92.31 285 ASN A O 1
ATOM 2267 N N . ASP A 1 286 ? -0.058 10.719 13.771 1.00 94.31 286 ASP A N 1
ATOM 2268 C CA . ASP A 1 286 ? -0.112 9.673 14.795 1.00 94.31 286 ASP A CA 1
ATOM 2269 C C . ASP A 1 286 ? 0.075 8.251 14.237 1.00 94.31 286 ASP A C 1
ATOM 2271 O O . ASP A 1 286 ? 0.293 7.313 15.000 1.00 94.31 286 ASP A O 1
ATOM 2275 N N . PHE A 1 287 ? 0.075 8.077 12.913 1.00 95.88 287 PHE A N 1
ATOM 2276 C 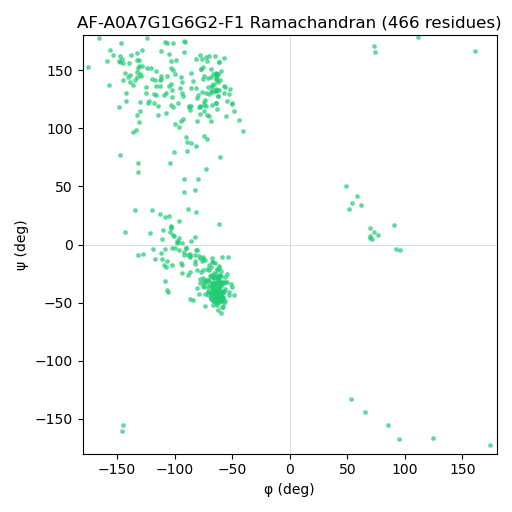CA . PHE A 1 287 ? 0.203 6.764 12.280 1.00 95.88 287 PHE A CA 1
ATOM 2277 C C . PHE A 1 287 ? 1.527 6.063 12.614 1.00 95.88 287 PHE A C 1
ATOM 2279 O O . PHE A 1 287 ? 1.583 4.840 12.732 1.00 95.88 287 PHE A O 1
ATOM 2286 N N . GLY A 1 288 ? 2.601 6.833 12.816 1.00 94.31 288 GLY A N 1
ATOM 2287 C CA . GLY A 1 288 ? 3.925 6.293 13.130 1.00 94.31 288 GLY A CA 1
ATOM 2288 C C . GLY A 1 288 ? 3.978 5.465 14.421 1.00 94.31 288 GLY A C 1
ATOM 2289 O O . GLY A 1 288 ? 4.848 4.604 14.541 1.00 94.31 288 GLY A O 1
ATOM 2290 N N . VAL A 1 289 ? 3.042 5.667 15.355 1.00 95.62 289 VAL A N 1
ATOM 2291 C CA . VAL A 1 289 ? 2.962 4.918 16.623 1.00 95.62 289 VAL A CA 1
ATOM 2292 C C . VAL A 1 289 ? 1.912 3.804 16.609 1.00 95.62 289 VAL A C 1
ATOM 2294 O O . VAL A 1 289 ? 1.669 3.193 17.641 1.00 95.62 289 VAL A O 1
ATOM 2297 N N . TYR A 1 290 ? 1.281 3.501 15.474 1.00 96.19 290 TYR A N 1
ATOM 2298 C CA . TYR A 1 290 ? 0.365 2.360 15.370 1.00 96.19 290 TYR A CA 1
ATOM 2299 C C . TYR A 1 290 ? 1.086 1.032 15.653 1.00 96.19 290 TYR A C 1
ATOM 2301 O O . TYR A 1 290 ? 2.157 0.791 15.096 1.00 96.19 290 TYR A O 1
ATOM 2309 N N . ILE A 1 291 ? 0.490 0.168 16.489 1.00 94.12 291 ILE A N 1
ATOM 2310 C CA . ILE A 1 291 ? 0.994 -1.195 16.767 1.00 94.12 291 ILE A CA 1
ATOM 2311 C C . ILE A 1 291 ? -0.058 -2.308 16.581 1.00 94.12 291 ILE A C 1
ATOM 2313 O O . ILE A 1 291 ? 0.273 -3.488 16.648 1.00 94.12 291 ILE A O 1
ATOM 2317 N N . GLY A 1 292 ? -1.334 -1.974 16.359 1.00 93.75 292 GLY A N 1
ATOM 2318 C CA . GLY A 1 292 ? -2.386 -2.969 16.107 1.00 93.75 292 GLY A CA 1
ATOM 2319 C C . GLY A 1 292 ? -3.804 -2.444 16.330 1.00 93.75 292 GLY A C 1
ATOM 2320 O O . GLY A 1 292 ? -3.997 -1.406 16.963 1.00 93.75 292 GLY A O 1
ATOM 2321 N N . GLY A 1 293 ? -4.810 -3.182 15.859 1.00 94.81 293 GLY A N 1
ATOM 2322 C CA . GLY A 1 293 ? -6.218 -2.765 15.868 1.00 94.81 293 GLY A CA 1
ATOM 2323 C C . GLY A 1 293 ? -6.651 -2.126 14.548 1.00 94.81 293 GLY A C 1
ATOM 2324 O O . GLY A 1 293 ? -5.936 -2.203 13.547 1.00 94.81 293 GLY A O 1
ATOM 2325 N N . VAL A 1 294 ? -7.820 -1.488 14.537 1.00 96.81 294 VAL A N 1
ATOM 2326 C CA . VAL A 1 294 ? -8.346 -0.789 13.355 1.00 96.81 294 VAL A CA 1
ATOM 2327 C C . VAL A 1 294 ? -7.913 0.667 13.416 1.00 96.81 294 VAL A C 1
ATOM 2329 O O . VAL A 1 294 ? -8.395 1.432 14.246 1.00 96.81 294 VAL A O 1
ATOM 2332 N N . TYR A 1 295 ? -6.983 1.056 12.554 1.00 97.31 295 TYR A N 1
ATOM 2333 C CA . TYR A 1 295 ? -6.467 2.412 12.540 1.00 97.31 295 TYR A CA 1
ATOM 2334 C C . TYR A 1 295 ? -7.519 3.404 12.030 1.00 97.31 295 TYR A C 1
ATOM 2336 O O . TYR A 1 295 ? -8.098 3.240 10.954 1.00 97.31 295 TYR A O 1
ATOM 2344 N N . VAL A 1 296 ? -7.709 4.461 12.814 1.00 95.62 296 VAL A N 1
ATOM 2345 C CA . VAL A 1 296 ? -8.420 5.697 12.468 1.00 95.62 296 VAL A CA 1
ATOM 2346 C C . VAL A 1 296 ? -7.637 6.858 13.092 1.00 95.62 296 VAL A C 1
ATOM 2348 O O . VAL A 1 296 ? -7.098 6.672 14.189 1.00 95.62 296 VAL A O 1
ATOM 2351 N N . PRO A 1 297 ? -7.542 8.038 12.457 1.00 94.50 297 PRO A N 1
ATOM 2352 C CA . PRO A 1 297 ? -6.855 9.176 13.063 1.00 94.50 297 PRO A CA 1
ATOM 2353 C C . PRO A 1 297 ? -7.472 9.513 14.427 1.00 94.50 297 PRO A C 1
ATOM 2355 O O . PRO A 1 297 ? -8.695 9.520 14.568 1.00 94.50 297 PRO A O 1
ATOM 2358 N N . SER A 1 298 ? -6.637 9.772 15.431 1.00 91.31 298 SER A N 1
ATOM 2359 C CA . SER A 1 298 ? -7.101 10.176 16.762 1.00 91.31 298 SER A CA 1
ATOM 2360 C C . SER A 1 298 ? -7.514 11.651 16.791 1.00 91.31 298 SER A C 1
ATOM 2362 O O . SER A 1 298 ? -7.083 12.438 15.955 1.00 91.31 298 SER A O 1
ATOM 2364 N N . ASP A 1 299 ? -8.264 12.080 17.809 1.00 83.00 299 ASP A N 1
ATOM 2365 C CA . ASP A 1 299 ? -8.561 13.511 18.027 1.00 83.00 299 ASP A CA 1
ATOM 2366 C C . ASP A 1 299 ? -7.291 14.356 18.274 1.00 83.00 299 ASP A C 1
ATOM 2368 O O . ASP A 1 299 ? -7.299 15.577 18.119 1.00 83.00 299 ASP A O 1
ATOM 2372 N N . SER A 1 300 ? -6.181 13.707 18.642 1.00 72.88 300 SER A N 1
ATOM 2373 C CA . SER A 1 300 ? -4.863 14.327 18.826 1.00 72.88 300 SER A CA 1
ATOM 2374 C C . SER A 1 300 ? -4.097 14.522 17.506 1.00 72.88 300 SER A C 1
ATOM 2376 O O . SER A 1 300 ? -3.009 15.110 17.511 1.00 72.88 300 SER A O 1
ATOM 2378 N N . PHE A 1 301 ? -4.631 14.050 16.371 1.00 79.69 301 PHE A N 1
ATOM 2379 C CA . PHE A 1 301 ? -4.056 14.296 15.050 1.00 79.69 301 PHE A CA 1
ATOM 2380 C C . PHE A 1 301 ? -4.097 15.794 14.720 1.00 79.69 301 PHE A C 1
ATOM 2382 O O . PHE A 1 301 ? -5.151 16.423 14.669 1.00 79.69 301 PHE A O 1
ATOM 2389 N N . ALA A 1 302 ? -2.922 16.369 14.461 1.00 68.88 302 ALA A N 1
ATOM 2390 C CA . ALA A 1 302 ? -2.779 17.806 14.220 1.00 68.88 302 ALA A CA 1
ATOM 2391 C C . ALA A 1 302 ? -2.458 18.153 12.759 1.00 68.88 302 ALA A C 1
ATOM 2393 O O . ALA A 1 302 ? -2.543 19.320 12.374 1.00 68.88 302 ALA A O 1
ATOM 2394 N N . LYS A 1 303 ? -1.998 17.180 11.959 1.00 86.00 303 LYS A N 1
ATOM 2395 C CA . LYS A 1 303 ? -1.500 17.406 10.591 1.00 86.00 303 LYS A CA 1
ATOM 2396 C C . LYS A 1 303 ? -1.142 16.113 9.873 1.00 86.00 303 LYS A C 1
ATOM 2398 O O . LYS A 1 303 ? -0.691 15.150 10.491 1.00 86.00 303 LYS A O 1
ATOM 2403 N N . TYR A 1 304 ? -1.230 16.140 8.547 1.00 92.56 304 TYR A N 1
ATOM 2404 C CA . TYR A 1 304 ? -0.635 15.115 7.694 1.00 92.56 304 TYR A CA 1
ATOM 2405 C C . TYR A 1 304 ? 0.887 15.277 7.623 1.00 92.56 304 TYR A C 1
ATOM 2407 O O . TYR A 1 304 ? 1.404 16.395 7.604 1.00 92.56 304 TYR A O 1
ATOM 2415 N N . THR A 1 305 ? 1.602 14.160 7.543 1.00 92.62 305 THR A N 1
ATOM 2416 C CA . THR A 1 305 ? 3.070 14.114 7.410 1.00 92.62 305 THR A CA 1
ATOM 2417 C C . THR A 1 305 ? 3.525 13.804 5.984 1.00 92.62 305 THR A C 1
ATOM 2419 O O . THR A 1 305 ? 4.689 13.499 5.768 1.00 92.62 305 THR A O 1
ATOM 2422 N N . GLY A 1 306 ? 2.620 13.916 5.009 1.00 92.19 306 GLY A N 1
ATOM 2423 C CA . GLY A 1 306 ? 2.877 13.643 3.598 1.00 92.19 306 GLY A CA 1
ATOM 2424 C C . GLY A 1 306 ? 1.910 12.607 3.035 1.00 92.19 306 GLY A C 1
ATOM 2425 O O . GLY A 1 306 ? 0.877 12.307 3.642 1.00 92.19 306 GLY A O 1
ATOM 2426 N N . GLY A 1 307 ? 2.236 12.088 1.856 1.00 94.81 307 GLY A N 1
ATOM 2427 C CA . GLY A 1 307 ? 1.563 10.931 1.282 1.00 94.81 307 GLY A CA 1
ATOM 2428 C C . GLY A 1 307 ? 2.366 9.662 1.516 1.00 94.81 307 GLY A C 1
ATOM 2429 O O . GLY A 1 307 ? 3.590 9.703 1.643 1.00 94.81 307 GLY A O 1
ATOM 2430 N N . HIS A 1 308 ? 1.696 8.521 1.443 1.00 97.81 308 HIS A N 1
ATOM 2431 C CA . HIS A 1 308 ? 2.352 7.222 1.467 1.00 97.81 308 HIS A CA 1
ATOM 2432 C C . HIS A 1 308 ? 1.649 6.239 0.543 1.00 97.81 308 HIS A C 1
ATOM 2434 O O . HIS A 1 308 ? 0.435 6.326 0.346 1.00 97.81 308 HIS A O 1
ATOM 2440 N N . ALA A 1 309 ? 2.424 5.328 -0.039 1.00 98.44 309 ALA A N 1
ATOM 2441 C CA . ALA A 1 309 ? 1.920 4.247 -0.870 1.00 98.44 309 ALA A CA 1
ATOM 2442 C C . ALA A 1 309 ? 2.225 2.903 -0.218 1.00 98.44 309 ALA A C 1
ATOM 2444 O O . ALA A 1 309 ? 3.316 2.674 0.293 1.00 98.44 309 ALA A O 1
ATOM 2445 N N . VAL A 1 310 ? 1.232 2.027 -0.242 1.00 98.69 310 VAL A N 1
ATOM 2446 C CA . VAL A 1 310 ? 1.180 0.747 0.475 1.00 98.69 310 VAL A CA 1
ATOM 2447 C C . VAL A 1 310 ? 0.402 -0.254 -0.369 1.00 98.69 310 VAL A C 1
ATOM 2449 O O . VAL A 1 310 ? -0.136 0.115 -1.415 1.00 98.69 310 VAL A O 1
ATOM 2452 N N . THR A 1 311 ? 0.342 -1.518 0.028 1.00 98.69 311 THR A N 1
ATOM 2453 C CA . THR A 1 311 ? -0.313 -2.549 -0.786 1.00 98.69 311 THR A CA 1
ATOM 2454 C C . THR A 1 311 ? -1.544 -3.088 -0.072 1.00 98.69 311 THR A C 1
ATOM 2456 O O . THR A 1 311 ? -1.445 -3.639 1.020 1.00 98.69 311 THR A O 1
ATOM 2459 N N . LEU A 1 312 ? -2.717 -2.941 -0.684 1.00 98.75 312 LEU A N 1
ATOM 2460 C CA . LEU A 1 312 ? -3.959 -3.542 -0.218 1.00 98.75 312 LEU A CA 1
ATOM 2461 C C . LEU A 1 312 ? -3.939 -5.041 -0.534 1.00 98.75 312 LEU A C 1
ATOM 2463 O O . LEU A 1 312 ? -3.936 -5.429 -1.702 1.00 98.75 312 LEU A O 1
ATOM 2467 N N . VAL A 1 313 ? -3.934 -5.874 0.505 1.00 97.38 313 VAL A N 1
ATOM 2468 C CA . VAL A 1 313 ? -3.774 -7.332 0.384 1.00 97.38 313 VAL A CA 1
ATOM 2469 C C . VAL A 1 313 ? -5.030 -8.110 0.761 1.00 97.38 313 VAL A C 1
ATOM 2471 O O . VAL A 1 313 ? -5.073 -9.316 0.555 1.00 97.38 313 VAL A O 1
ATOM 2474 N N . GLY A 1 314 ? -6.068 -7.467 1.290 1.00 96.06 314 GLY A N 1
ATOM 2475 C CA . GLY A 1 314 ? -7.311 -8.163 1.601 1.00 96.06 314 GLY A CA 1
ATOM 2476 C C . GLY A 1 314 ? -8.334 -7.308 2.327 1.00 96.06 314 GLY A C 1
ATOM 2477 O O . GLY A 1 314 ? -8.139 -6.107 2.511 1.00 96.06 314 GLY A O 1
ATOM 2478 N N . TRP A 1 315 ? -9.410 -7.951 2.766 1.00 96.19 315 TRP A N 1
ATOM 2479 C CA . TRP A 1 315 ? -10.424 -7.380 3.642 1.00 96.19 315 TRP A CA 1
ATOM 2480 C C . TRP A 1 315 ? -10.899 -8.383 4.694 1.00 96.19 315 TRP A C 1
ATOM 2482 O O . TRP A 1 315 ? -10.816 -9.598 4.515 1.00 96.19 315 TRP A O 1
ATOM 2492 N N . MET A 1 316 ? -11.422 -7.857 5.796 1.00 94.62 316 MET A N 1
ATOM 2493 C CA . MET A 1 316 ? -11.967 -8.615 6.915 1.00 94.62 316 MET A CA 1
ATOM 2494 C C . MET A 1 316 ? -13.360 -8.106 7.271 1.00 94.62 316 MET A C 1
ATOM 2496 O O . MET A 1 316 ? -13.615 -6.904 7.233 1.00 94.62 316 MET A O 1
ATOM 2500 N N . ASP A 1 317 ? -14.231 -9.018 7.689 1.00 95.38 317 ASP A N 1
ATOM 2501 C CA . ASP A 1 317 ? -15.486 -8.693 8.362 1.00 95.38 317 ASP A CA 1
ATOM 2502 C C . ASP A 1 317 ? -15.308 -8.664 9.893 1.00 95.38 317 ASP A C 1
ATOM 2504 O O . ASP A 1 317 ? -14.259 -9.016 10.443 1.00 95.38 317 ASP A O 1
ATOM 2508 N N . MET A 1 318 ? -16.359 -8.278 10.620 1.00 95.50 318 MET A N 1
ATOM 2509 C CA . MET A 1 318 ? -16.362 -8.296 12.090 1.00 95.50 318 MET A CA 1
ATOM 2510 C C . MET A 1 318 ? -16.112 -9.683 12.697 1.00 95.50 318 MET A C 1
ATOM 2512 O O . MET A 1 318 ? -15.531 -9.777 13.779 1.00 95.50 318 MET A O 1
ATOM 2516 N N . ALA A 1 319 ? -16.560 -10.762 12.047 1.00 93.62 319 ALA A N 1
ATOM 2517 C CA . ALA A 1 319 ? -16.359 -12.122 12.551 1.00 93.62 319 ALA A CA 1
ATOM 2518 C C . ALA A 1 319 ? -14.873 -12.509 12.527 1.00 93.62 319 ALA A C 1
ATOM 2520 O O . ALA A 1 319 ? -14.375 -13.142 13.461 1.00 93.62 319 ALA A O 1
ATOM 2521 N N . THR A 1 320 ? -14.167 -12.077 11.488 1.00 92.31 320 THR A N 1
ATOM 2522 C CA . THR A 1 320 ? -12.726 -12.240 11.317 1.00 92.31 320 THR A CA 1
ATOM 2523 C C . THR A 1 320 ? -11.942 -11.314 12.243 1.00 92.31 320 THR A C 1
ATOM 2525 O O . THR A 1 320 ? -10.993 -11.755 12.891 1.00 92.31 320 THR A O 1
ATOM 2528 N N . LEU A 1 321 ? -12.366 -10.052 12.376 1.00 93.25 321 LEU A N 1
ATOM 2529 C CA . LEU A 1 321 ? -11.716 -9.067 13.245 1.00 93.25 321 LEU A CA 1
ATOM 2530 C C . LEU A 1 321 ? -11.699 -9.509 14.717 1.00 93.25 321 LEU A C 1
ATOM 2532 O O . LEU A 1 321 ? -10.693 -9.350 15.404 1.00 93.25 321 LEU A O 1
ATOM 2536 N N . LYS A 1 322 ? -12.790 -10.114 15.203 1.00 92.50 322 LYS A N 1
ATOM 2537 C CA . LYS A 1 322 ? -12.901 -10.621 16.584 1.00 92.50 322 LYS A CA 1
ATOM 2538 C C . LYS A 1 322 ? -11.891 -11.710 16.941 1.00 92.50 322 LYS A C 1
ATOM 2540 O O . LYS A 1 322 ? -11.674 -11.959 18.123 1.00 92.50 322 LYS A O 1
ATOM 2545 N N . GLN A 1 323 ? -11.316 -12.373 15.943 1.00 89.38 323 GLN A N 1
ATOM 2546 C CA . GLN A 1 323 ? -10.322 -13.426 16.142 1.00 89.38 323 GLN A CA 1
ATOM 2547 C C . GLN A 1 323 ? -8.898 -12.863 16.256 1.00 89.38 323 GLN A C 1
ATOM 2549 O O . GLN A 1 323 ? -7.992 -13.601 16.632 1.00 89.38 323 GLN A O 1
ATOM 2554 N N . GLN A 1 324 ? -8.696 -11.573 15.958 1.00 88.69 324 GLN A N 1
ATOM 2555 C CA . GLN A 1 324 ? -7.378 -10.945 15.967 1.00 88.69 324 GLN A CA 1
ATOM 2556 C C . GLN A 1 324 ? -6.975 -10.480 17.370 1.00 88.69 324 GLN A C 1
ATOM 2558 O O . GLN A 1 324 ? -7.778 -9.936 18.139 1.00 88.69 324 GLN A O 1
ATOM 2563 N N . THR A 1 325 ? -5.696 -10.671 17.684 1.00 85.00 325 THR A N 1
ATOM 2564 C CA . THR A 1 325 ? -5.075 -10.310 18.963 1.00 85.00 325 THR A CA 1
ATOM 2565 C C . THR A 1 325 ? -3.824 -9.477 18.739 1.00 85.00 325 THR A C 1
ATOM 2567 O O . THR A 1 325 ? -3.159 -9.606 17.712 1.00 85.00 325 THR A O 1
ATOM 2570 N N . TYR A 1 326 ? -3.450 -8.645 19.712 1.00 79.00 326 TYR A N 1
ATOM 2571 C CA . TYR A 1 326 ? -2.157 -7.954 19.660 1.00 79.00 326 TYR A CA 1
ATOM 2572 C C . TYR A 1 326 ? -1.011 -8.960 19.761 1.00 79.00 326 TYR A C 1
ATOM 2574 O O . TYR A 1 326 ? -1.078 -9.891 20.572 1.00 79.00 326 TYR A O 1
ATOM 2582 N N . SER A 1 327 ? 0.027 -8.762 18.943 1.00 75.56 327 SER A N 1
ATOM 2583 C CA . SER A 1 327 ? 1.166 -9.679 18.843 1.00 75.56 327 SER A CA 1
ATOM 2584 C C . SER A 1 327 ? 1.768 -9.963 20.225 1.00 75.56 327 SER A C 1
ATOM 2586 O O . SER A 1 327 ? 2.003 -9.053 21.019 1.00 75.56 327 SER A O 1
ATOM 2588 N N . GLY A 1 328 ? 1.944 -11.247 20.548 1.00 72.12 328 GLY A N 1
ATOM 2589 C CA . GLY A 1 328 ? 2.467 -11.693 21.845 1.00 72.12 328 GLY A CA 1
ATOM 2590 C C . GLY A 1 328 ? 1.510 -11.561 23.041 1.00 72.12 328 GLY A C 1
ATOM 2591 O O . GLY A 1 328 ? 1.948 -11.747 24.176 1.00 72.12 328 GLY A O 1
ATOM 2592 N N . THR A 1 329 ? 0.221 -11.266 22.829 1.00 77.44 329 THR A N 1
ATOM 2593 C CA . THR A 1 329 ? -0.775 -11.108 23.907 1.00 77.44 329 THR A CA 1
ATOM 2594 C C . THR A 1 329 ? -2.035 -11.949 23.677 1.00 77.44 329 THR A C 1
ATOM 2596 O O . THR A 1 329 ? -2.282 -12.441 22.581 1.00 77.44 329 THR A O 1
ATOM 2599 N N . THR A 1 330 ? -2.876 -12.073 24.708 1.00 83.12 330 THR A N 1
ATOM 2600 C CA . THR A 1 330 ? -4.246 -12.613 24.591 1.00 83.12 330 THR A CA 1
ATOM 2601 C C . THR A 1 330 ? -5.305 -11.516 24.442 1.00 83.12 330 THR A C 1
ATOM 2603 O O . THR A 1 330 ? -6.499 -11.803 24.506 1.00 83.12 330 THR A O 1
ATOM 2606 N N . THR A 1 331 ? -4.893 -10.252 24.316 1.00 83.56 331 THR A N 1
ATOM 2607 C CA . THR A 1 331 ? -5.804 -9.109 24.213 1.00 83.56 331 THR A CA 1
ATOM 2608 C C . THR A 1 331 ? -6.367 -9.051 22.798 1.00 83.56 331 THR A C 1
ATOM 2610 O O . THR A 1 331 ? -5.611 -8.911 21.835 1.00 83.56 331 THR A O 1
ATOM 2613 N N . THR A 1 332 ? -7.689 -9.164 22.667 1.00 87.44 332 THR A N 1
ATOM 2614 C CA . THR A 1 332 ? -8.388 -9.027 21.384 1.00 87.44 332 THR A CA 1
ATOM 2615 C C . THR A 1 332 ? -8.501 -7.561 20.982 1.00 87.44 332 THR A C 1
ATOM 2617 O O . THR A 1 332 ? -8.559 -6.677 21.834 1.00 87.44 332 THR A O 1
ATOM 2620 N N . TRP A 1 333 ? -8.550 -7.294 19.679 1.00 88.56 333 TRP A N 1
ATOM 2621 C CA . TRP A 1 333 ? -8.646 -5.921 19.160 1.00 88.56 333 TRP A CA 1
ATOM 2622 C C . TRP A 1 333 ? -10.004 -5.270 19.408 1.00 88.56 333 TRP A C 1
ATOM 2624 O O . TRP A 1 333 ? -10.109 -4.060 19.575 1.00 88.56 333 TRP A O 1
ATOM 2634 N N . VAL A 1 334 ? -11.054 -6.085 19.436 1.00 90.69 334 VAL A N 1
ATOM 2635 C CA . VAL A 1 334 ? -12.426 -5.662 19.711 1.00 90.69 334 VAL A CA 1
ATOM 2636 C C . VAL A 1 334 ? -13.044 -6.576 20.760 1.00 90.69 334 VAL A C 1
ATOM 2638 O O . VAL A 1 334 ? -12.591 -7.708 20.971 1.00 90.69 334 VAL A O 1
ATOM 2641 N N . SER A 1 335 ? -14.088 -6.094 21.433 1.00 88.12 335 SER A N 1
ATOM 2642 C CA . SER A 1 335 ? -14.836 -6.909 22.384 1.00 88.12 335 SER A CA 1
ATOM 2643 C C . SER A 1 335 ? -15.605 -8.026 21.668 1.00 88.12 335 SER A C 1
ATOM 2645 O O . SER A 1 335 ? -16.032 -7.896 20.517 1.00 88.12 335 SER A O 1
ATOM 2647 N N . SER A 1 336 ? -15.820 -9.146 22.360 1.00 88.69 336 SER A N 1
ATOM 2648 C CA . SER A 1 336 ? -16.528 -10.304 21.788 1.00 88.69 336 SER A CA 1
ATOM 2649 C C . SER A 1 336 ? -17.969 -9.994 21.343 1.00 88.69 336 SER A C 1
ATOM 2651 O O . SER A 1 336 ? -18.485 -10.618 20.413 1.00 88.69 336 SER A O 1
ATOM 2653 N N . ASP A 1 337 ? -18.607 -8.999 21.959 1.00 92.50 337 ASP A N 1
ATOM 2654 C CA . ASP A 1 337 ? -19.964 -8.529 21.676 1.00 92.50 337 ASP A CA 1
ATOM 2655 C C . ASP A 1 337 ? -20.023 -7.383 20.650 1.00 92.50 337 ASP A C 1
ATOM 2657 O O . ASP A 1 337 ? -21.117 -7.042 20.203 1.00 92.50 337 ASP A O 1
ATOM 2661 N N . ALA A 1 338 ? -18.883 -6.834 20.209 1.00 94.44 338 ALA A N 1
ATOM 2662 C CA . ALA A 1 338 ? -18.849 -5.747 19.231 1.00 94.44 338 ALA A CA 1
ATOM 2663 C C . ALA A 1 338 ? -19.563 -6.141 17.927 1.00 94.44 338 ALA A C 1
ATOM 2665 O O . ALA A 1 338 ? -19.299 -7.196 17.351 1.00 94.44 338 ALA A O 1
ATOM 2666 N N . THR A 1 339 ? -20.469 -5.305 17.433 1.00 96.12 339 THR A N 1
ATOM 2667 C CA . THR A 1 339 ? -21.175 -5.535 16.157 1.00 96.12 339 THR A CA 1
ATOM 2668 C C . THR A 1 339 ? -20.616 -4.700 15.012 1.00 96.12 339 THR A C 1
ATOM 2670 O O . THR A 1 339 ? -20.839 -5.035 13.854 1.00 96.12 339 THR A O 1
ATOM 2673 N N . CYS A 1 340 ? -19.864 -3.653 15.337 1.00 96.62 340 CYS A N 1
ATOM 2674 C CA . CYS A 1 340 ? -19.139 -2.777 14.429 1.00 96.62 340 CYS A CA 1
ATOM 2675 C C . CYS A 1 340 ? -17.974 -2.126 15.189 1.00 96.62 340 CYS A C 1
ATOM 2677 O O . CYS A 1 340 ? -17.918 -2.165 16.423 1.00 96.62 340 CYS A O 1
ATOM 2679 N N . VAL A 1 341 ? -17.059 -1.509 14.450 1.00 96.12 341 VAL A N 1
ATOM 2680 C CA . VAL A 1 341 ? -16.077 -0.569 14.990 1.00 96.12 341 VAL A CA 1
ATOM 2681 C C . VAL A 1 341 ? -16.640 0.835 14.844 1.00 96.12 341 VAL A C 1
ATOM 2683 O O . VAL A 1 341 ? -17.100 1.205 13.765 1.00 96.12 341 VAL A O 1
ATOM 2686 N N . LYS A 1 342 ? -16.604 1.606 15.931 1.00 94.25 342 LYS A N 1
ATOM 2687 C CA . LYS A 1 342 ? -17.108 2.979 15.979 1.00 94.25 342 LYS A CA 1
ATOM 2688 C C . LYS A 1 342 ? -15.972 3.937 16.275 1.00 94.25 342 LYS A C 1
ATOM 2690 O O . LYS A 1 342 ? -15.125 3.630 17.111 1.00 94.25 342 LYS A O 1
ATOM 2695 N N . TRP A 1 343 ? -15.991 5.099 15.643 1.00 92.25 343 TRP A N 1
ATOM 2696 C CA . TRP A 1 343 ? -15.075 6.183 15.968 1.00 92.25 343 TRP A CA 1
ATOM 2697 C C . TRP A 1 343 ? -15.734 7.536 15.717 1.00 92.25 343 TRP A C 1
ATOM 2699 O O . TRP A 1 343 ? -16.698 7.643 14.958 1.00 92.25 343 TRP A O 1
ATOM 2709 N N . ASN A 1 344 ? -15.211 8.562 16.378 1.00 90.19 344 ASN A N 1
ATOM 2710 C CA . ASN A 1 344 ? -15.482 9.940 16.009 1.00 90.19 344 ASN A CA 1
ATOM 2711 C C . ASN A 1 344 ? -14.442 10.332 14.962 1.00 90.19 344 ASN A C 1
ATOM 2713 O O . ASN A 1 344 ? -13.249 10.242 15.236 1.00 90.19 344 ASN A O 1
ATOM 2717 N N . ASP A 1 345 ? -14.876 10.687 13.760 1.00 88.31 345 ASP A N 1
ATOM 2718 C CA . ASP A 1 345 ? -13.978 11.176 12.726 1.00 88.31 345 ASP A CA 1
ATOM 2719 C C . ASP A 1 345 ? -13.517 12.593 13.102 1.00 88.31 345 ASP A C 1
ATOM 2721 O O . ASP A 1 345 ? -14.330 13.521 13.064 1.00 88.31 345 ASP A O 1
ATOM 2725 N N . PRO A 1 346 ? -12.231 12.798 13.441 1.00 85.44 346 PRO A N 1
ATOM 2726 C CA . PRO A 1 346 ? -11.752 14.097 13.905 1.00 85.44 346 PRO A CA 1
ATOM 2727 C C . PRO A 1 346 ? -11.786 15.173 12.810 1.00 85.44 346 PRO A C 1
ATOM 2729 O O . PRO A 1 346 ? -11.667 16.359 13.115 1.00 85.44 346 PRO A O 1
ATOM 2732 N N . ILE A 1 347 ? -11.940 14.788 11.536 1.00 83.94 347 ILE A N 1
ATOM 2733 C CA . ILE A 1 347 ? -11.978 15.722 10.407 1.00 83.94 347 ILE A CA 1
ATOM 2734 C C . ILE A 1 347 ? -13.403 16.230 10.178 1.00 83.94 347 ILE A C 1
ATOM 2736 O O . ILE A 1 347 ? -13.614 17.436 10.035 1.00 83.94 347 ILE A O 1
ATOM 2740 N N . THR A 1 348 ? -14.384 15.326 10.162 1.00 84.94 348 THR A N 1
ATOM 2741 C CA . THR A 1 348 ? -15.792 15.674 9.900 1.00 84.94 348 THR A CA 1
ATOM 2742 C C . THR A 1 348 ? -16.603 15.936 11.173 1.00 84.94 348 THR A C 1
ATOM 2744 O O . THR A 1 348 ? -17.674 16.543 11.107 1.00 84.94 348 THR A O 1
ATOM 2747 N N . GLY A 1 349 ? -16.117 15.494 12.336 1.00 87.69 349 GLY A N 1
ATOM 2748 C CA . GLY A 1 349 ? -16.822 15.526 13.620 1.00 87.69 349 GLY A CA 1
ATOM 2749 C C . GLY A 1 349 ? -18.003 14.553 13.704 1.00 87.69 349 GLY A C 1
ATOM 2750 O O . GLY A 1 349 ? -18.868 14.711 14.571 1.00 87.69 349 GLY A O 1
ATOM 2751 N N . LYS A 1 350 ? -18.099 13.595 12.773 1.00 89.50 350 LYS A N 1
ATOM 2752 C CA . LYS A 1 350 ? -19.188 12.616 12.713 1.00 89.50 350 LYS A CA 1
ATOM 2753 C C . LYS A 1 350 ? -18.807 11.332 13.435 1.00 89.50 350 LYS A C 1
ATOM 2755 O O . LYS A 1 350 ? -17.683 10.852 13.336 1.00 89.50 350 LYS A O 1
ATOM 2760 N N . ASN A 1 351 ? -19.791 10.720 14.088 1.00 93.00 351 ASN A N 1
ATOM 2761 C CA . ASN A 1 351 ? -19.656 9.347 14.559 1.00 93.00 351 ASN A CA 1
ATOM 2762 C C . ASN A 1 351 ? -19.864 8.402 13.379 1.00 93.00 351 ASN A C 1
ATOM 2764 O O . ASN A 1 351 ? -20.947 8.385 12.793 1.00 93.00 351 ASN A O 1
ATOM 2768 N N . VAL A 1 352 ? -18.840 7.623 13.051 1.00 94.25 352 VAL A N 1
ATOM 2769 C CA . VAL A 1 352 ? -18.861 6.664 11.948 1.00 94.25 352 VAL A CA 1
ATOM 2770 C C . VAL A 1 352 ? -18.809 5.251 12.517 1.00 94.25 352 VAL A C 1
ATOM 2772 O O . VAL A 1 352 ? -18.170 4.992 13.540 1.00 94.25 352 VAL A O 1
ATOM 2775 N N . GLU A 1 353 ? -19.505 4.331 11.855 1.00 95.44 353 GLU A N 1
ATOM 2776 C CA . GLU A 1 353 ? -19.495 2.910 12.183 1.00 95.44 353 GLU A CA 1
ATOM 2777 C C . GLU A 1 353 ? -19.105 2.102 10.944 1.00 95.44 353 GLU A C 1
ATOM 2779 O O . GLU A 1 353 ? -19.622 2.348 9.855 1.00 95.44 353 GLU A O 1
ATOM 2784 N N . SER A 1 354 ? -18.220 1.116 11.103 1.00 96.00 354 SER A N 1
ATOM 2785 C CA . SER A 1 354 ? -17.856 0.191 10.026 1.00 96.00 354 SER A CA 1
ATOM 2786 C C . SER A 1 354 ? -17.875 -1.262 10.491 1.00 96.00 354 SER A C 1
ATOM 2788 O O . SER A 1 354 ? -17.631 -1.574 11.658 1.00 96.00 354 SER A O 1
ATOM 2790 N N . THR A 1 355 ? -18.206 -2.157 9.564 1.00 97.06 355 THR A N 1
ATOM 2791 C CA . THR A 1 355 ? -18.262 -3.614 9.782 1.00 97.06 355 THR A CA 1
ATOM 2792 C C . THR A 1 355 ? -17.295 -4.384 8.888 1.00 97.06 355 THR A C 1
ATOM 2794 O O . THR A 1 355 ? -17.169 -5.601 9.033 1.00 97.06 355 THR A O 1
ATOM 2797 N N . GLU A 1 356 ? -16.601 -3.677 7.999 1.00 97.38 356 GLU A N 1
ATOM 2798 C CA . GLU A 1 356 ? -15.634 -4.239 7.069 1.00 97.38 356 GLU A CA 1
ATOM 2799 C C . GLU A 1 356 ? -14.350 -3.410 7.100 1.00 97.38 356 GLU A C 1
ATOM 2801 O O . GLU A 1 356 ? -14.378 -2.183 7.244 1.00 97.38 356 GLU A O 1
ATOM 2806 N N . PHE A 1 357 ? -13.214 -4.084 6.948 1.00 97.88 357 PHE A N 1
ATOM 2807 C CA . PHE A 1 357 ? -11.894 -3.493 7.141 1.00 97.88 357 PHE A CA 1
ATOM 2808 C C . PHE A 1 357 ? -10.956 -3.922 6.026 1.00 97.88 357 PHE A C 1
ATOM 2810 O O . PHE A 1 357 ? -10.923 -5.095 5.668 1.00 97.88 357 PHE A O 1
ATOM 2817 N N . TRP A 1 358 ? -10.163 -2.994 5.507 1.00 98.44 358 TRP A N 1
ATOM 2818 C CA . TRP A 1 358 ? -9.078 -3.294 4.583 1.00 98.44 358 TRP A CA 1
ATOM 2819 C C . TRP A 1 358 ? -7.838 -3.754 5.340 1.00 98.44 358 TRP A C 1
ATOM 2821 O O . TRP A 1 358 ? -7.435 -3.101 6.300 1.00 98.44 358 TRP A O 1
ATOM 2831 N N . LEU A 1 359 ? -7.207 -4.831 4.868 1.00 97.38 359 LEU A N 1
ATOM 2832 C CA . LEU A 1 359 ? -5.892 -5.282 5.312 1.00 97.38 359 LEU A CA 1
ATOM 2833 C C . LEU A 1 359 ? -4.814 -4.779 4.366 1.00 97.38 359 LEU A C 1
ATOM 2835 O O . LEU A 1 359 ? -4.818 -5.088 3.172 1.00 97.38 359 LEU A O 1
ATOM 2839 N N . ILE A 1 360 ? -3.868 -4.030 4.923 1.00 98.56 360 ILE A N 1
ATOM 2840 C CA . ILE A 1 360 ? -2.861 -3.319 4.153 1.00 98.56 360 ILE A CA 1
ATOM 2841 C C . ILE A 1 360 ? -1.464 -3.720 4.624 1.00 98.56 360 ILE A C 1
ATOM 2843 O O . ILE A 1 360 ? -1.149 -3.701 5.814 1.00 98.56 360 ILE A O 1
ATOM 2847 N N . LYS A 1 361 ? -0.624 -4.074 3.653 1.00 98.19 361 LYS A N 1
ATOM 2848 C CA . LYS A 1 361 ? 0.801 -4.361 3.788 1.00 98.19 361 LYS A CA 1
ATOM 2849 C C . LYS A 1 361 ? 1.591 -3.051 3.702 1.00 98.19 361 LYS A C 1
ATOM 2851 O O . LYS A 1 361 ? 1.528 -2.364 2.678 1.00 98.19 361 LYS A O 1
ATOM 2856 N N . ASN A 1 362 ? 2.332 -2.711 4.756 1.00 98.38 362 ASN A N 1
ATOM 2857 C CA . ASN A 1 362 ? 3.245 -1.564 4.770 1.00 98.38 362 ASN A CA 1
ATOM 2858 C C . ASN A 1 362 ? 4.666 -1.975 4.318 1.00 98.38 362 ASN A C 1
ATOM 2860 O O . ASN A 1 362 ? 4.958 -3.152 4.099 1.00 98.38 362 ASN A O 1
ATOM 2864 N N . SER A 1 363 ? 5.561 -0.997 4.175 1.00 97.94 363 SER A N 1
ATOM 2865 C CA . SER A 1 363 ? 6.959 -1.161 3.748 1.00 97.94 363 SER A CA 1
ATOM 2866 C C . SER A 1 363 ? 7.960 -0.672 4.799 1.00 97.94 363 SER A C 1
ATOM 2868 O O . SER A 1 363 ? 9.043 -0.201 4.458 1.00 97.94 363 SER A O 1
ATOM 2870 N N . TRP A 1 364 ? 7.601 -0.745 6.083 1.00 97.88 364 TRP A N 1
ATOM 2871 C CA . TRP A 1 364 ? 8.411 -0.270 7.219 1.00 97.88 364 TRP A CA 1
ATOM 2872 C C . TRP A 1 364 ? 8.992 -1.416 8.060 1.00 97.88 364 TRP A C 1
ATOM 2874 O O . TRP A 1 364 ? 9.315 -1.247 9.232 1.00 97.88 364 TRP A O 1
ATOM 2884 N N . GLY A 1 365 ? 9.137 -2.598 7.455 1.00 96.62 365 GLY A N 1
ATOM 2885 C CA . GLY A 1 365 ? 9.593 -3.796 8.150 1.00 96.62 365 GLY A CA 1
ATOM 2886 C C . GLY A 1 365 ? 8.543 -4.390 9.092 1.00 96.62 365 GLY A C 1
ATOM 2887 O O . GLY A 1 365 ? 7.493 -3.808 9.358 1.00 96.62 365 GLY A O 1
ATOM 2888 N N . THR A 1 366 ? 8.835 -5.585 9.600 1.00 95.12 366 THR A N 1
ATOM 2889 C CA . THR A 1 366 ? 7.938 -6.329 10.501 1.00 95.12 366 THR A CA 1
ATOM 2890 C C . THR A 1 366 ? 7.911 -5.765 11.919 1.00 95.12 366 THR A C 1
ATOM 2892 O O . THR A 1 366 ? 7.072 -6.152 12.719 1.00 95.12 366 THR A O 1
ATOM 2895 N N . SER A 1 367 ? 8.824 -4.854 12.257 1.00 93.69 367 SER A N 1
ATOM 2896 C CA . SER A 1 367 ? 8.904 -4.234 13.581 1.00 93.69 367 SER A CA 1
ATOM 2897 C C . SER A 1 367 ? 7.996 -3.011 13.747 1.00 93.69 367 SER A C 1
ATOM 2899 O O . SER A 1 367 ? 8.042 -2.348 14.787 1.00 93.69 367 SER A O 1
ATOM 2901 N N . TRP A 1 368 ? 7.202 -2.698 12.720 1.00 96.25 368 TRP A N 1
ATOM 2902 C CA . TRP A 1 368 ? 6.194 -1.651 12.740 1.00 96.25 368 TRP A CA 1
ATOM 2903 C C . TRP A 1 368 ? 4.784 -2.246 12.653 1.00 96.25 368 TRP A C 1
ATOM 2905 O O . TRP A 1 368 ? 4.547 -3.167 11.871 1.00 96.25 368 TRP A O 1
ATOM 2915 N N . GLY A 1 369 ? 3.828 -1.678 13.390 1.00 94.62 369 GLY A N 1
ATOM 2916 C CA . GLY A 1 369 ? 2.418 -2.054 13.279 1.00 94.62 369 GLY A CA 1
ATOM 2917 C C . GLY A 1 369 ? 2.139 -3.488 13.731 1.00 94.62 369 GLY A C 1
ATOM 2918 O O . GLY A 1 369 ? 2.759 -3.993 14.665 1.00 94.62 369 GLY A O 1
ATOM 2919 N N . TRP A 1 370 ? 1.199 -4.150 13.055 1.00 92.94 370 TRP A N 1
ATOM 2920 C CA . TRP A 1 370 ? 0.894 -5.561 13.282 1.00 92.94 370 TRP A CA 1
ATOM 2921 C C . TRP A 1 370 ? 1.772 -6.427 12.378 1.00 92.94 370 TRP A C 1
ATOM 2923 O O . TRP A 1 370 ? 1.357 -6.823 11.292 1.00 92.94 370 TRP A O 1
ATOM 2933 N N . ASP A 1 371 ? 3.019 -6.643 12.797 1.00 92.44 371 ASP A N 1
ATOM 2934 C CA . ASP A 1 371 ? 4.031 -7.399 12.046 1.00 92.44 371 ASP A CA 1
ATOM 2935 C C . ASP A 1 371 ? 4.237 -6.876 10.605 1.00 92.44 371 ASP A C 1
ATOM 2937 O O . ASP A 1 371 ? 4.462 -7.638 9.667 1.00 92.44 371 ASP A O 1
ATOM 2941 N N . GLY A 1 372 ? 4.150 -5.553 10.421 1.00 95.62 372 GLY A N 1
ATOM 2942 C CA . GLY A 1 372 ? 4.251 -4.859 9.132 1.00 95.62 372 GLY A CA 1
ATOM 2943 C C . GLY A 1 372 ? 2.912 -4.547 8.453 1.00 95.62 372 GLY A C 1
ATOM 2944 O O . GLY A 1 372 ? 2.890 -3.859 7.427 1.00 95.62 372 GLY A O 1
ATOM 2945 N N . TYR A 1 373 ? 1.793 -5.005 9.013 1.00 96.62 373 TYR A N 1
ATOM 2946 C CA . TYR A 1 373 ? 0.447 -4.751 8.498 1.00 96.62 373 TYR A CA 1
ATOM 2947 C C . TYR A 1 373 ? -0.305 -3.718 9.330 1.00 96.62 373 TYR A C 1
ATOM 2949 O O . TYR A 1 373 ? 0.043 -3.424 10.475 1.00 96.62 373 TYR A O 1
ATOM 2957 N N . PHE A 1 374 ? -1.385 -3.198 8.755 1.00 97.25 374 PHE A N 1
ATOM 2958 C CA . PHE A 1 374 ? -2.390 -2.431 9.477 1.00 97.25 374 PHE A CA 1
ATOM 2959 C C . PHE A 1 374 ? -3.783 -2.644 8.878 1.00 97.25 374 PHE A C 1
ATOM 2961 O O . PHE A 1 374 ? -3.922 -3.021 7.710 1.00 97.25 374 PHE A O 1
ATOM 2968 N N . LEU A 1 375 ? -4.813 -2.406 9.693 1.00 96.56 375 LEU A N 1
ATOM 2969 C CA . LEU A 1 375 ? -6.204 -2.366 9.248 1.00 96.56 375 LEU A CA 1
ATOM 2970 C C . LEU A 1 375 ? -6.723 -0.934 9.213 1.00 96.56 375 LEU A C 1
ATOM 2972 O O . LEU A 1 375 ? -6.415 -0.150 10.106 1.00 96.56 375 LEU A O 1
ATOM 2976 N N . VAL A 1 376 ? -7.587 -0.633 8.248 1.00 97.88 376 VAL A N 1
ATOM 2977 C CA . VAL A 1 376 ? -8.409 0.590 8.219 1.00 97.88 376 VAL A CA 1
ATOM 2978 C C . VAL A 1 376 ? -9.862 0.222 7.913 1.00 97.88 376 VAL A C 1
ATOM 2980 O O . VAL A 1 376 ? -10.095 -0.797 7.259 1.00 97.88 376 VAL A O 1
ATOM 2983 N N . PRO A 1 377 ? -10.861 0.996 8.367 1.00 97.81 377 PRO A N 1
ATOM 2984 C CA . PRO A 1 377 ? -12.246 0.754 7.978 1.00 97.81 377 PRO A CA 1
ATOM 2985 C C . PRO A 1 377 ? -12.436 0.966 6.471 1.00 97.81 377 PRO A C 1
ATOM 2987 O O . PRO A 1 377 ? -11.877 1.903 5.901 1.00 97.81 377 PRO A O 1
ATOM 2990 N N . ILE A 1 378 ? -13.264 0.128 5.842 1.00 98.31 378 ILE A N 1
ATOM 2991 C CA . ILE A 1 378 ? -13.784 0.413 4.498 1.00 98.31 378 ILE A CA 1
ATOM 2992 C C . ILE A 1 378 ? -14.719 1.621 4.596 1.00 98.31 378 ILE A C 1
ATOM 2994 O O . ILE A 1 378 ? -15.525 1.708 5.531 1.00 98.31 378 ILE A O 1
ATOM 2998 N N . ALA A 1 379 ? -14.621 2.540 3.634 1.00 96.69 379 ALA A N 1
ATOM 2999 C CA . ALA A 1 379 ? -15.512 3.687 3.529 1.00 96.69 379 ALA A CA 1
ATOM 3000 C C . ALA A 1 379 ? -16.984 3.262 3.558 1.00 96.69 379 ALA A C 1
ATOM 3002 O O . ALA A 1 379 ? -17.401 2.342 2.852 1.00 96.69 379 ALA A O 1
ATOM 3003 N N . THR A 1 380 ? -17.789 3.954 4.359 1.00 96.69 380 THR A N 1
ATOM 3004 C CA . THR A 1 380 ? -19.225 3.675 4.463 1.00 96.69 380 THR A CA 1
ATOM 3005 C C . THR A 1 380 ? -19.985 4.207 3.250 1.00 96.69 380 THR A C 1
ATOM 3007 O O . THR A 1 380 ? -19.539 5.129 2.560 1.00 96.69 380 THR A O 1
ATOM 3010 N N . LYS A 1 381 ? -21.190 3.672 3.015 1.00 95.94 381 LYS A N 1
ATOM 3011 C CA . LYS A 1 381 ? -22.089 4.202 1.982 1.00 95.94 381 LYS A CA 1
ATOM 3012 C C . LYS A 1 381 ? -22.400 5.685 2.200 1.00 95.94 381 LYS A C 1
ATOM 3014 O O . LYS A 1 381 ? -22.429 6.440 1.236 1.00 95.94 381 LYS A O 1
ATOM 3019 N N . GLU A 1 382 ? -22.601 6.101 3.450 1.00 94.06 382 GLU A N 1
ATOM 3020 C CA . GLU A 1 382 ? -22.878 7.500 3.789 1.00 94.06 382 GLU A CA 1
ATOM 3021 C C . GLU A 1 382 ? -21.711 8.415 3.394 1.00 94.06 382 GLU A C 1
ATOM 3023 O O . GLU A 1 382 ? -21.925 9.411 2.704 1.00 94.06 382 GLU A O 1
ATOM 3028 N N . GLN A 1 383 ? -20.473 8.043 3.741 1.00 94.88 383 GLN A N 1
ATOM 3029 C CA . GLN A 1 383 ? -19.282 8.796 3.331 1.00 94.88 383 GLN A CA 1
ATOM 3030 C C . GLN A 1 383 ? -19.141 8.852 1.805 1.00 94.88 383 GLN A C 1
ATOM 3032 O O . GLN A 1 383 ? -18.807 9.897 1.249 1.00 94.88 383 GLN A O 1
ATOM 3037 N N . PHE A 1 384 ? -19.415 7.745 1.109 1.00 95.19 384 PHE A N 1
ATOM 3038 C CA . PHE A 1 384 ? -19.355 7.696 -0.350 1.00 95.19 384 PHE A CA 1
ATOM 3039 C C . PHE A 1 384 ? -20.398 8.609 -1.010 1.00 95.19 384 PHE A C 1
ATOM 3041 O O . PHE A 1 384 ? -20.048 9.412 -1.879 1.00 95.19 384 PHE A O 1
ATOM 3048 N N . ASP A 1 385 ? -21.663 8.508 -0.592 1.00 93.19 385 ASP A N 1
ATOM 3049 C CA . ASP A 1 385 ? -22.778 9.277 -1.154 1.00 93.19 385 ASP A CA 1
ATOM 3050 C C . ASP A 1 385 ? -22.596 10.784 -0.914 1.00 93.19 385 ASP A C 1
ATOM 3052 O O . ASP A 1 385 ? -22.818 11.589 -1.820 1.00 93.19 385 ASP A O 1
ATOM 3056 N N . ASN A 1 386 ? -22.137 11.166 0.283 1.00 91.81 386 ASN A N 1
ATOM 3057 C CA . ASN A 1 386 ? -21.931 12.566 0.666 1.00 91.81 386 ASN A CA 1
ATOM 3058 C C . ASN A 1 386 ? -20.615 13.159 0.144 1.00 91.81 386 ASN A C 1
ATOM 3060 O O . ASN A 1 386 ? -20.364 14.349 0.325 1.00 91.81 386 ASN A O 1
ATOM 3064 N N . LYS A 1 387 ? -19.774 12.346 -0.506 1.00 91.06 387 LYS A N 1
ATOM 3065 C CA . LYS A 1 387 ? -18.417 12.706 -0.939 1.00 91.06 387 LYS A CA 1
ATOM 3066 C C . LYS A 1 387 ? -17.496 13.141 0.219 1.00 91.06 387 LYS A C 1
ATOM 3068 O O . LYS A 1 387 ? -16.696 14.060 0.077 1.00 91.06 387 LYS A O 1
ATOM 3073 N N . GLU A 1 388 ? -17.585 12.427 1.338 1.00 91.75 388 GLU A N 1
ATOM 3074 C CA . GLU A 1 388 ? -16.871 12.659 2.606 1.00 91.75 388 GLU A CA 1
ATOM 3075 C C . GLU A 1 388 ? -15.849 11.545 2.914 1.00 91.75 388 GLU A C 1
ATOM 3077 O O . GLU A 1 388 ? -15.540 11.256 4.067 1.00 91.75 388 GLU A O 1
ATOM 3082 N N . ILE A 1 389 ? -15.331 10.864 1.887 1.00 94.25 389 ILE A N 1
ATOM 3083 C CA . ILE A 1 389 ? -14.211 9.932 2.066 1.00 94.25 389 ILE A CA 1
ATOM 3084 C C . ILE A 1 389 ? -12.927 10.756 2.177 1.00 94.25 389 ILE A C 1
ATOM 3086 O O . ILE A 1 389 ? -12.544 11.466 1.238 1.00 94.25 389 ILE A O 1
ATOM 3090 N N . GLU A 1 390 ? -12.265 10.649 3.324 1.00 93.12 390 GLU A N 1
ATOM 3091 C CA . GLU A 1 390 ? -11.146 11.500 3.721 1.00 93.12 390 GLU A CA 1
ATOM 3092 C C . GLU A 1 390 ? -9.802 11.083 3.124 1.00 93.12 390 GLU A C 1
ATOM 3094 O O . GLU A 1 390 ? -9.605 9.947 2.707 1.00 93.12 390 GLU A O 1
ATOM 3099 N N . ARG A 1 391 ? -8.837 12.012 3.094 1.00 93.81 391 ARG A N 1
ATOM 3100 C CA . ARG A 1 391 ? -7.531 11.806 2.429 1.00 93.81 391 ARG A CA 1
ATOM 3101 C C . ARG A 1 391 ? -6.676 10.682 3.023 1.00 93.81 391 ARG A C 1
ATOM 3103 O O . ARG A 1 391 ? -5.760 10.218 2.345 1.00 93.81 391 ARG A O 1
ATOM 3110 N N . TRP A 1 392 ? -6.922 10.285 4.270 1.00 95.19 392 TRP A N 1
ATOM 3111 C CA . TRP A 1 392 ? -6.244 9.159 4.922 1.00 95.19 392 TRP A CA 1
ATOM 3112 C C . TRP A 1 392 ? -6.857 7.798 4.563 1.00 95.19 392 TRP A C 1
ATOM 3114 O O . TRP A 1 392 ? -6.228 6.772 4.802 1.00 95.19 392 TRP A O 1
ATOM 3124 N N . MET A 1 393 ? -8.058 7.786 3.979 1.00 96.88 393 MET A N 1
ATOM 3125 C CA . MET A 1 393 ? -8.729 6.577 3.510 1.00 96.88 393 MET A CA 1
ATOM 3126 C C . MET A 1 393 ? -8.249 6.251 2.094 1.00 96.88 393 MET A C 1
ATOM 3128 O O . MET A 1 393 ? -8.161 7.136 1.238 1.00 96.88 393 MET A O 1
ATOM 3132 N N . ILE A 1 394 ? -7.931 4.984 1.828 1.00 97.81 394 ILE A N 1
ATOM 3133 C CA . ILE A 1 394 ? -7.316 4.574 0.556 1.00 97.81 394 ILE A CA 1
ATOM 3134 C C . ILE A 1 394 ? -8.251 4.779 -0.641 1.00 97.81 394 ILE A C 1
ATOM 3136 O O . ILE A 1 394 ? -7.790 5.052 -1.745 1.00 97.81 394 ILE A O 1
ATOM 3140 N N . GLU A 1 395 ? -9.565 4.726 -0.416 1.00 97.69 395 GLU A N 1
ATOM 3141 C CA . GLU A 1 395 ? -10.606 4.954 -1.417 1.00 97.69 395 GLU A CA 1
ATOM 3142 C C . GLU A 1 395 ? -10.636 6.399 -1.927 1.00 97.69 395 GLU A C 1
ATOM 3144 O O . GLU A 1 395 ? -11.267 6.672 -2.950 1.00 97.69 395 GLU A O 1
ATOM 3149 N N . ASN A 1 396 ? -9.969 7.332 -1.233 1.00 95.25 396 ASN A N 1
ATOM 3150 C CA . ASN A 1 396 ? -9.791 8.707 -1.694 1.00 95.25 396 ASN A CA 1
ATOM 3151 C C . ASN A 1 396 ? -8.990 8.776 -2.999 1.00 95.25 396 ASN A C 1
ATOM 3153 O O . ASN A 1 396 ? -9.246 9.647 -3.831 1.00 95.25 396 ASN A O 1
ATOM 3157 N N . ASN A 1 397 ? -8.058 7.840 -3.181 1.00 94.94 397 ASN A N 1
ATOM 3158 C CA . ASN A 1 397 ? -7.124 7.809 -4.294 1.00 94.94 397 ASN A CA 1
ATOM 3159 C C . ASN A 1 397 ? -7.407 6.634 -5.229 1.00 94.94 397 ASN A C 1
ATOM 3161 O O . ASN A 1 397 ? -8.158 5.715 -4.918 1.00 94.94 397 ASN A O 1
ATOM 3165 N N . SER A 1 398 ? -6.794 6.685 -6.409 1.00 94.69 398 SER A N 1
ATOM 3166 C CA . SER A 1 398 ? -6.893 5.585 -7.368 1.00 94.69 398 SER A CA 1
ATOM 3167 C C . SER A 1 398 ? -6.017 4.404 -6.950 1.00 94.69 398 SER A C 1
ATOM 3169 O O . SER A 1 398 ? -4.984 4.594 -6.301 1.00 94.69 398 SER A O 1
ATOM 3171 N N . MET A 1 399 ? -6.412 3.203 -7.361 1.00 97.88 399 MET A N 1
ATOM 3172 C CA . MET A 1 399 ? -5.728 1.948 -7.049 1.00 97.88 399 MET A CA 1
ATOM 3173 C C . MET A 1 399 ? -5.282 1.246 -8.329 1.00 97.88 399 MET A C 1
ATOM 3175 O O . MET A 1 399 ? -5.894 1.418 -9.387 1.00 97.88 399 MET A O 1
ATOM 3179 N N . TYR A 1 400 ? -4.211 0.459 -8.229 1.00 98.00 400 TYR A N 1
ATOM 3180 C CA . TYR A 1 400 ? -3.524 -0.090 -9.394 1.00 98.00 400 TYR A CA 1
ATOM 3181 C C . TYR A 1 400 ? -3.127 -1.546 -9.173 1.00 98.00 400 TYR A C 1
ATOM 3183 O O . TYR A 1 400 ? -2.631 -1.891 -8.105 1.00 98.00 400 TYR A O 1
ATOM 3191 N N . VAL A 1 401 ? -3.278 -2.386 -10.197 1.00 97.62 401 VAL A N 1
ATOM 3192 C CA . VAL A 1 401 ? -2.683 -3.733 -10.220 1.00 97.62 401 VAL A CA 1
ATOM 3193 C C . VAL A 1 401 ? -2.200 -4.069 -11.630 1.00 97.62 401 VAL A C 1
ATOM 3195 O O . VAL A 1 401 ? -2.932 -3.835 -12.598 1.00 97.62 401 VAL A O 1
ATOM 3198 N N . PRO A 1 402 ? -0.957 -4.549 -11.801 1.00 95.69 402 PRO A N 1
ATOM 3199 C CA . PRO A 1 402 ? -0.459 -4.940 -13.111 1.00 95.69 402 PRO A CA 1
ATOM 3200 C C . PRO A 1 402 ? -1.180 -6.193 -13.608 1.00 95.69 402 PRO A C 1
ATOM 3202 O O . PRO A 1 402 ? -1.508 -7.098 -12.843 1.00 95.69 402 PRO A O 1
ATOM 3205 N N . VAL A 1 403 ? -1.413 -6.249 -14.914 1.00 89.56 403 VAL A N 1
ATOM 3206 C CA . VAL A 1 403 ? -2.045 -7.386 -15.575 1.00 89.56 403 VAL A CA 1
ATOM 3207 C C . VAL A 1 403 ? -1.072 -7.994 -16.566 1.00 89.56 403 VAL A C 1
ATOM 3209 O O . VAL A 1 403 ? -0.507 -7.311 -17.430 1.00 89.56 403 VAL A O 1
ATOM 3212 N N . TYR A 1 404 ? -0.931 -9.307 -16.444 1.00 77.50 404 TYR A N 1
ATOM 3213 C CA . TYR A 1 404 ? -0.358 -10.153 -17.466 1.00 77.50 404 TYR A CA 1
ATOM 3214 C C . TYR A 1 404 ? -1.492 -10.550 -18.387 1.00 77.50 404 TYR A C 1
ATOM 3216 O O . TYR A 1 404 ? -2.448 -11.208 -17.975 1.00 77.50 404 TYR A O 1
ATOM 3224 N N . GLN A 1 405 ? -1.404 -10.180 -19.655 1.00 57.59 405 GLN A N 1
ATOM 3225 C CA . GLN A 1 405 ? -2.209 -10.900 -20.618 1.00 57.59 405 GLN A CA 1
ATOM 3226 C C . GLN A 1 405 ? -1.585 -12.292 -20.706 1.00 57.59 405 GLN A C 1
ATOM 3228 O O . GLN A 1 405 ? -0.469 -12.462 -21.198 1.00 57.59 405 GLN A O 1
ATOM 3233 N N . LYS A 1 406 ? -2.293 -13.304 -20.195 1.00 47.31 406 LYS A N 1
ATOM 3234 C CA . LYS A 1 406 ? -2.114 -14.666 -20.697 1.00 47.31 406 LYS A CA 1
ATOM 3235 C C . LYS A 1 406 ? -2.356 -14.515 -22.188 1.00 47.31 406 LYS A C 1
ATOM 3237 O O . LYS A 1 406 ? -3.466 -14.113 -22.534 1.00 47.31 406 LYS A O 1
ATOM 3242 N N . ALA A 1 407 ? -1.315 -14.658 -23.012 1.00 39.53 407 ALA A N 1
ATOM 3243 C CA . ALA A 1 407 ? -1.418 -14.466 -24.452 1.00 39.53 407 ALA A CA 1
ATOM 3244 C C . ALA A 1 407 ? -2.695 -15.169 -24.909 1.00 39.53 407 ALA A C 1
ATOM 3246 O O . ALA A 1 407 ? -2.810 -16.394 -24.830 1.00 39.53 407 ALA A O 1
ATOM 3247 N N . SER A 1 408 ? -3.712 -14.379 -25.244 1.00 38.19 408 SER A N 1
ATOM 3248 C CA . SER A 1 408 ? -4.898 -14.923 -25.857 1.00 38.19 408 SER A CA 1
ATOM 3249 C C . SER A 1 408 ? -4.444 -15.209 -27.268 1.00 38.19 408 SER A C 1
ATOM 3251 O O . SER A 1 408 ? -4.502 -14.328 -28.120 1.00 38.19 408 SER A O 1
ATOM 3253 N N . THR A 1 409 ? -4.000 -16.440 -27.502 1.00 39.34 409 THR A N 1
ATOM 3254 C CA . THR A 1 409 ? -3.681 -16.954 -28.838 1.00 39.34 409 THR A CA 1
ATOM 3255 C C . THR A 1 409 ? -4.851 -16.789 -29.814 1.00 39.34 409 THR A C 1
ATOM 3257 O O . THR A 1 409 ? -4.681 -16.958 -31.006 1.00 39.34 409 THR A O 1
ATOM 3260 N N . ALA A 1 410 ? -6.047 -16.435 -29.330 1.00 43.19 410 ALA A N 1
ATOM 3261 C CA . ALA A 1 410 ? -7.241 -16.238 -30.136 1.00 43.19 410 ALA A CA 1
ATOM 3262 C C . ALA A 1 410 ? -7.469 -14.803 -30.662 1.00 43.19 410 ALA A C 1
ATOM 3264 O O . ALA A 1 410 ? -8.474 -14.597 -31.336 1.00 43.19 410 ALA A O 1
ATOM 3265 N N . VAL A 1 411 ? -6.643 -13.795 -30.327 1.00 49.09 411 VAL A N 1
ATOM 3266 C CA . VAL A 1 411 ? -6.933 -12.390 -30.730 1.00 49.09 411 VAL A CA 1
ATOM 3267 C C . VAL A 1 411 ? -5.743 -11.651 -31.363 1.00 49.09 411 VAL A C 1
ATOM 3269 O O . VAL A 1 411 ? -5.934 -10.556 -31.884 1.00 49.09 411 VAL A O 1
ATOM 3272 N N . THR A 1 412 ? -4.531 -12.210 -31.343 1.00 53.84 412 THR A N 1
ATOM 3273 C CA . THR A 1 412 ? -3.331 -11.538 -31.888 1.00 53.84 412 THR A CA 1
ATOM 3274 C C . THR A 1 412 ? -2.758 -12.168 -33.148 1.00 53.84 412 THR A C 1
ATOM 3276 O O . THR A 1 412 ? -1.943 -11.515 -33.785 1.00 53.84 412 THR A O 1
ATOM 3279 N N . ASP A 1 413 ? -3.208 -13.373 -33.494 1.00 61.50 413 ASP A N 1
ATOM 3280 C CA . ASP A 1 413 ? -2.883 -14.059 -34.743 1.00 61.50 413 ASP A CA 1
ATOM 3281 C C . ASP A 1 413 ? -3.875 -13.594 -35.832 1.00 61.50 413 ASP A C 1
ATOM 3283 O O . ASP A 1 413 ? -4.995 -14.101 -35.965 1.00 61.50 413 ASP A O 1
ATOM 3287 N N . PHE A 1 414 ? -3.534 -12.495 -36.503 1.00 63.34 414 PHE A N 1
ATOM 3288 C CA . PHE A 1 414 ? -4.384 -11.835 -37.494 1.00 63.34 414 PHE A CA 1
ATOM 3289 C C . PHE A 1 414 ? -4.394 -12.565 -38.838 1.00 63.34 414 PHE A C 1
ATOM 3291 O O . PHE A 1 414 ? -5.360 -12.397 -39.594 1.00 63.34 414 PHE A O 1
ATOM 3298 N N . ASP A 1 415 ? -3.366 -13.354 -39.149 1.00 71.62 415 ASP A N 1
ATOM 3299 C CA . ASP A 1 415 ? -3.298 -14.140 -40.383 1.00 71.62 415 ASP A CA 1
ATOM 3300 C C . ASP A 1 415 ? -3.622 -15.639 -40.203 1.00 71.62 415 ASP A C 1
ATOM 3302 O O . ASP A 1 415 ? -3.860 -16.336 -41.195 1.00 71.62 415 ASP A O 1
ATOM 3306 N N . ASN A 1 416 ? -3.862 -16.070 -38.962 1.00 71.44 416 ASN A N 1
ATOM 3307 C CA . ASN A 1 416 ? -4.195 -17.429 -38.523 1.00 71.44 416 ASN A CA 1
ATOM 3308 C C . ASN A 1 416 ? -3.103 -18.464 -38.825 1.00 71.44 416 ASN A C 1
ATOM 3310 O O . ASN A 1 416 ? -3.428 -19.618 -39.143 1.00 71.44 416 ASN A O 1
ATOM 3314 N N . ASP A 1 417 ? -1.831 -18.073 -38.776 1.00 77.19 417 ASP A N 1
ATOM 3315 C CA . ASP A 1 417 ? -0.710 -18.983 -39.011 1.00 77.19 417 ASP A CA 1
ATOM 3316 C C . ASP A 1 417 ? -0.237 -19.732 -37.748 1.00 77.19 417 ASP A C 1
ATOM 3318 O O . ASP A 1 417 ? 0.463 -20.748 -37.847 1.00 77.19 417 ASP A O 1
ATOM 3322 N N . GLY A 1 418 ? -0.747 -19.336 -36.581 1.00 58.88 418 GLY A N 1
ATOM 3323 C CA . GLY A 1 418 ? -0.490 -19.945 -35.283 1.00 58.88 418 GLY A CA 1
ATOM 3324 C C . GLY A 1 418 ? 0.665 -19.321 -34.501 1.00 58.88 418 GLY A C 1
ATOM 3325 O O . GLY A 1 418 ? 0.874 -19.733 -33.353 1.00 58.88 418 GLY A O 1
ATOM 3326 N N . ASP A 1 419 ? 1.375 -18.351 -35.074 1.00 59.62 419 ASP A N 1
ATOM 3327 C CA . ASP A 1 419 ? 2.419 -17.572 -34.421 1.00 59.62 419 ASP A CA 1
ATOM 3328 C C . ASP A 1 419 ? 1.920 -16.134 -34.129 1.00 59.62 419 ASP A C 1
ATOM 3330 O O . ASP A 1 419 ? 0.767 -15.778 -34.351 1.00 59.62 419 ASP A O 1
ATOM 3334 N N . THR A 1 420 ? 2.713 -15.327 -33.418 1.00 61.28 420 THR A N 1
ATOM 3335 C CA . THR A 1 420 ? 2.397 -13.901 -33.212 1.00 61.28 420 THR A CA 1
ATOM 3336 C C . THR A 1 420 ? 3.647 -13.084 -33.479 1.00 61.28 420 THR A C 1
ATOM 3338 O O . THR A 1 420 ? 4.526 -12.996 -32.612 1.00 61.28 420 THR A O 1
ATOM 3341 N N . ASP A 1 421 ? 3.756 -12.513 -34.673 1.00 68.44 421 ASP A N 1
ATOM 3342 C CA . ASP A 1 421 ? 4.974 -11.873 -35.153 1.00 68.44 421 ASP A CA 1
ATOM 3343 C C . ASP A 1 421 ? 4.735 -10.628 -36.045 1.00 68.44 421 ASP A C 1
ATOM 3345 O O . ASP A 1 421 ? 3.785 -9.860 -35.868 1.00 68.44 421 ASP A O 1
ATOM 3349 N N . ILE A 1 422 ? 5.703 -10.308 -36.909 1.00 68.12 422 ILE A N 1
ATOM 3350 C CA . ILE A 1 422 ? 5.646 -9.138 -37.792 1.00 68.12 422 ILE A CA 1
ATOM 3351 C C . ILE A 1 422 ? 4.568 -9.292 -38.876 1.00 68.12 422 ILE A C 1
ATOM 3353 O O . ILE A 1 422 ? 4.059 -8.283 -39.375 1.00 68.12 422 ILE A O 1
ATOM 3357 N N . ASP A 1 423 ? 4.223 -10.522 -39.240 1.00 70.06 423 ASP A N 1
ATOM 3358 C CA . ASP A 1 423 ? 3.274 -10.828 -40.296 1.00 70.06 423 ASP A CA 1
ATOM 3359 C C . ASP A 1 423 ? 1.839 -10.554 -39.831 1.00 70.06 423 ASP A C 1
ATOM 3361 O O . ASP A 1 423 ? 1.093 -9.910 -40.572 1.00 70.06 423 ASP A O 1
ATOM 3365 N N . ASP A 1 424 ? 1.523 -10.754 -38.548 1.00 71.62 424 ASP A N 1
ATOM 3366 C CA . ASP A 1 424 ? 0.280 -10.275 -37.924 1.00 71.62 424 ASP A CA 1
ATOM 3367 C C . ASP A 1 424 ? 0.128 -8.760 -37.951 1.00 71.62 424 ASP A C 1
ATOM 3369 O O . ASP A 1 424 ? -0.939 -8.217 -38.260 1.00 71.62 424 ASP A O 1
ATOM 3373 N N . TYR A 1 425 ? 1.211 -8.042 -37.638 1.00 67.19 425 TYR A N 1
ATOM 3374 C CA . TYR A 1 425 ? 1.220 -6.585 -37.722 1.00 67.19 425 TYR A CA 1
ATOM 3375 C C . TYR A 1 425 ? 0.957 -6.131 -39.161 1.00 67.19 425 TYR A C 1
ATOM 3377 O O . TYR A 1 425 ? 0.175 -5.202 -39.394 1.00 67.19 425 TYR A O 1
ATOM 3385 N N . ASN A 1 426 ? 1.577 -6.796 -40.137 1.00 69.94 426 ASN A N 1
ATOM 3386 C CA . ASN A 1 426 ? 1.374 -6.509 -41.551 1.00 69.94 426 ASN A CA 1
ATOM 3387 C C . ASN A 1 426 ? -0.045 -6.875 -42.010 1.00 69.94 426 ASN A C 1
ATOM 3389 O O . ASN A 1 426 ? -0.634 -6.122 -42.792 1.00 69.94 426 ASN A O 1
ATOM 3393 N N . ALA A 1 427 ? -0.617 -7.970 -41.510 1.00 71.56 427 ALA A N 1
ATOM 3394 C CA . ALA A 1 427 ? -1.979 -8.410 -41.787 1.00 71.56 427 ALA A CA 1
ATOM 3395 C C . ALA A 1 427 ? -3.005 -7.417 -41.228 1.00 71.56 427 ALA A C 1
ATOM 3397 O O . ALA A 1 427 ? -3.872 -6.949 -41.971 1.00 71.56 427 ALA A O 1
ATOM 3398 N N . LEU A 1 428 ? -2.852 -6.993 -39.969 1.00 68.50 428 LEU A N 1
ATOM 3399 C CA . LEU A 1 428 ? -3.672 -5.953 -39.346 1.00 68.50 428 LEU A CA 1
ATOM 3400 C C . LEU A 1 428 ? -3.556 -4.624 -40.097 1.00 68.50 428 LEU A C 1
ATOM 3402 O O . LEU A 1 428 ? -4.566 -4.008 -40.440 1.00 68.50 428 LEU A O 1
ATOM 3406 N N . LYS A 1 429 ? -2.329 -4.185 -40.392 1.00 70.19 429 LYS A N 1
ATOM 3407 C CA . LYS A 1 429 ? -2.079 -2.957 -41.151 1.00 70.19 429 LYS A CA 1
ATOM 3408 C C . LYS A 1 429 ? -2.743 -3.014 -42.525 1.00 70.19 429 LYS A C 1
ATOM 3410 O O . LYS A 1 429 ? -3.434 -2.074 -42.899 1.00 70.19 429 LYS A O 1
ATOM 3415 N N . THR A 1 430 ? -2.602 -4.126 -43.241 1.00 72.31 430 THR A N 1
ATOM 3416 C CA . THR A 1 430 ? -3.216 -4.338 -44.559 1.00 72.31 430 THR A CA 1
ATOM 3417 C C . THR A 1 430 ? -4.741 -4.372 -44.469 1.00 72.31 430 THR A C 1
ATOM 3419 O O . THR A 1 430 ? -5.419 -3.813 -45.329 1.00 72.31 430 THR A O 1
ATOM 3422 N N . ALA A 1 431 ? -5.308 -4.990 -43.431 1.00 65.62 431 ALA A N 1
ATOM 3423 C CA . ALA A 1 431 ? -6.748 -5.003 -43.191 1.00 65.62 431 ALA A CA 1
ATOM 3424 C C . ALA A 1 431 ? -7.286 -3.590 -42.927 1.00 65.62 431 ALA A C 1
ATOM 3426 O O . ALA A 1 431 ? -8.298 -3.204 -43.513 1.00 65.62 431 ALA A O 1
ATOM 3427 N N . ILE A 1 432 ? -6.580 -2.793 -42.119 1.00 62.78 432 ILE A N 1
ATOM 3428 C CA . ILE A 1 432 ? -6.897 -1.381 -41.874 1.00 62.78 432 ILE A CA 1
ATOM 3429 C C . ILE A 1 432 ? -6.772 -0.573 -43.172 1.00 62.78 432 ILE A C 1
ATOM 3431 O O . ILE A 1 432 ? -7.695 0.152 -43.533 1.00 62.78 432 ILE A O 1
ATOM 3435 N N . GLU A 1 433 ? -5.676 -0.719 -43.915 1.00 68.38 433 GLU A N 1
ATOM 3436 C CA . GLU A 1 433 ? -5.449 -0.012 -45.181 1.00 68.38 433 GLU A CA 1
ATOM 3437 C C . GLU A 1 433 ? -6.512 -0.363 -46.231 1.00 68.38 433 GLU A C 1
ATOM 3439 O O . GLU A 1 433 ? -7.047 0.534 -46.881 1.00 68.38 433 GLU A O 1
ATOM 3444 N N . ASN A 1 434 ? -6.887 -1.639 -46.363 1.00 65.94 434 ASN A N 1
ATOM 3445 C CA . ASN A 1 434 ? -7.952 -2.085 -47.265 1.00 65.94 434 ASN A CA 1
ATOM 3446 C C . ASN A 1 434 ? -9.331 -1.593 -46.820 1.00 65.94 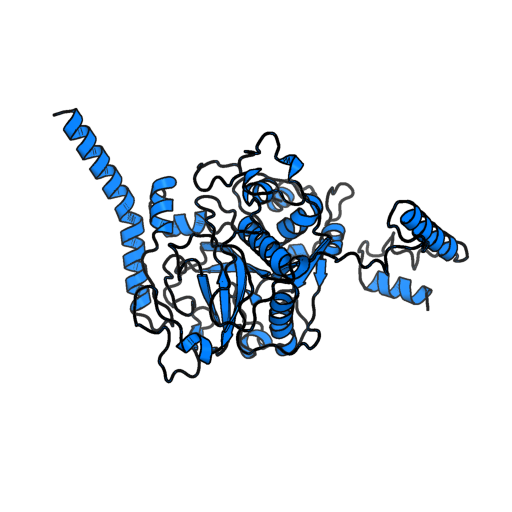434 ASN A C 1
ATOM 3448 O O . ASN A 1 434 ? -10.120 -1.160 -47.656 1.00 65.94 434 ASN A O 1
ATOM 3452 N N . TYR A 1 435 ? -9.613 -1.603 -45.516 1.00 60.88 435 TYR A N 1
ATOM 3453 C CA . TYR A 1 435 ? -10.841 -1.035 -44.964 1.00 60.88 435 TYR A CA 1
ATOM 3454 C C . TYR A 1 435 ? -10.953 0.472 -45.240 1.00 60.88 435 TYR A C 1
ATOM 3456 O O . TYR A 1 435 ? -12.041 0.984 -45.504 1.00 60.88 435 TYR A O 1
ATOM 3464 N N . LEU A 1 436 ? -9.827 1.188 -45.211 1.00 62.69 436 LEU A N 1
ATOM 3465 C CA . LEU A 1 436 ? -9.759 2.619 -45.500 1.00 62.69 436 LEU A CA 1
ATOM 3466 C C . LEU A 1 436 ? -9.738 2.932 -47.006 1.00 62.69 436 LEU A C 1
ATOM 3468 O O . LEU A 1 436 ? -10.129 4.031 -47.390 1.00 62.69 436 LEU A O 1
ATOM 3472 N N . LYS A 1 437 ? -9.339 1.984 -47.864 1.00 66.25 437 LYS A N 1
ATOM 3473 C CA . LYS A 1 437 ? -9.161 2.167 -49.318 1.00 66.25 437 LYS A CA 1
ATOM 3474 C C . LYS A 1 437 ? -10.433 2.591 -50.053 1.00 66.25 437 LYS A C 1
ATOM 3476 O O . LYS A 1 437 ? -10.361 3.403 -50.972 1.00 66.25 437 LYS A O 1
ATOM 3481 N N . ASP A 1 438 ? -11.582 2.080 -49.616 1.00 62.97 438 ASP A N 1
ATOM 3482 C CA . ASP A 1 438 ? -12.890 2.380 -50.213 1.00 62.97 438 ASP A CA 1
ATOM 3483 C C . ASP A 1 438 ? -13.654 3.478 -49.456 1.00 62.97 438 ASP A C 1
ATOM 3485 O O . ASP A 1 438 ? -14.770 3.850 -49.831 1.00 62.97 438 ASP A O 1
ATOM 3489 N N . LYS A 1 439 ? -13.063 4.037 -48.393 1.00 60.53 439 LYS A N 1
ATOM 3490 C CA . LYS A 1 439 ? -13.643 5.156 -47.654 1.00 60.53 439 LYS A CA 1
ATOM 3491 C C . LYS A 1 439 ? -12.954 6.442 -48.079 1.00 60.53 439 LYS A C 1
ATOM 3493 O O . LYS A 1 439 ? -11.768 6.638 -47.842 1.00 60.53 439 LYS A O 1
ATOM 3498 N N . THR A 1 440 ? -13.711 7.377 -48.653 1.00 60.91 440 THR A N 1
ATOM 3499 C CA . THR A 1 440 ? -13.217 8.746 -48.827 1.00 60.91 440 THR A CA 1
ATOM 3500 C C . THR A 1 440 ? -12.771 9.283 -47.473 1.00 60.91 440 THR A C 1
ATOM 3502 O O . THR A 1 440 ? -13.537 9.275 -46.494 1.00 60.91 440 THR A O 1
ATOM 3505 N N . TYR A 1 441 ? -11.508 9.707 -47.427 1.00 58.31 441 TYR A N 1
ATOM 3506 C CA . TYR A 1 441 ? -10.959 10.456 -46.312 1.00 58.31 441 TYR A CA 1
ATOM 3507 C C . TYR A 1 441 ? -11.903 11.620 -46.012 1.00 58.31 441 TYR A C 1
ATOM 3509 O O . TYR A 1 441 ? -12.227 12.419 -46.891 1.00 58.31 441 TYR A O 1
ATOM 3517 N N . ASP A 1 442 ? -12.396 11.655 -44.781 1.00 58.66 442 ASP A N 1
ATOM 3518 C CA . ASP A 1 442 ? -13.280 12.703 -44.301 1.00 58.66 442 ASP A CA 1
ATOM 3519 C C . ASP A 1 442 ? -12.703 13.164 -42.974 1.00 58.66 442 ASP A C 1
ATOM 3521 O O . ASP A 1 442 ? -12.806 12.453 -41.973 1.00 58.66 442 ASP A O 1
ATOM 3525 N N . ALA A 1 443 ? -12.090 14.347 -43.001 1.00 62.78 443 ALA A N 1
ATOM 3526 C CA . ALA A 1 443 ? -11.456 14.986 -41.853 1.00 62.78 443 ALA A CA 1
ATOM 3527 C C . ALA A 1 443 ? -12.430 15.222 -40.684 1.00 62.78 443 ALA A C 1
ATOM 3529 O O . ALA A 1 443 ? -12.017 15.572 -39.586 1.00 62.78 443 ALA A O 1
ATOM 3530 N N . LYS A 1 444 ? -13.745 15.048 -40.880 1.00 59.47 444 LYS A N 1
ATOM 3531 C CA . LYS A 1 444 ? -14.708 15.028 -39.776 1.00 59.47 444 LYS A CA 1
ATOM 3532 C C . LYS A 1 444 ? -14.532 13.816 -38.857 1.00 59.47 444 LYS A C 1
ATOM 3534 O O . LYS A 1 444 ? -14.905 13.919 -37.699 1.00 59.47 444 LYS A O 1
ATOM 3539 N N . TYR A 1 445 ? -14.028 12.699 -39.367 1.00 58.12 445 TYR A N 1
ATOM 3540 C CA . TYR A 1 445 ? -13.975 11.410 -38.672 1.00 58.12 445 TYR A CA 1
ATOM 3541 C C . TYR A 1 445 ? -12.548 10.871 -38.542 1.00 58.12 445 TYR A C 1
ATOM 3543 O O . TYR A 1 445 ? -12.368 9.699 -38.224 1.00 58.12 445 TYR A O 1
ATOM 3551 N N . ASP A 1 446 ? -11.547 11.691 -38.863 1.00 62.22 446 ASP A N 1
ATOM 3552 C CA . ASP A 1 446 ? -10.150 11.345 -38.656 1.00 62.22 446 ASP A CA 1
ATOM 3553 C C . ASP A 1 446 ? -9.788 11.596 -37.194 1.00 62.22 446 ASP A C 1
ATOM 3555 O O . ASP A 1 446 ? -9.668 12.733 -36.748 1.00 62.22 446 ASP A O 1
ATOM 3559 N N . ILE A 1 447 ? -9.640 10.509 -36.449 1.00 59.84 447 ILE A N 1
ATOM 3560 C CA . ILE A 1 447 ? -9.299 10.556 -35.031 1.00 59.84 447 ILE A CA 1
ATOM 3561 C C . ILE A 1 447 ? -7.822 10.900 -34.799 1.00 59.84 447 ILE A C 1
ATOM 3563 O O . ILE A 1 447 ? -7.441 11.212 -33.679 1.00 59.84 447 ILE A O 1
ATOM 3567 N N . SER A 1 448 ? -6.983 10.861 -35.841 1.00 56.78 448 SER A N 1
ATOM 3568 C CA . SER A 1 448 ? -5.580 11.276 -35.745 1.00 56.78 448 SER A CA 1
ATOM 3569 C C . SER A 1 448 ? -5.392 12.800 -35.757 1.00 56.78 448 SER A C 1
ATOM 3571 O O . SER A 1 448 ? -4.311 13.271 -35.403 1.00 56.78 448 SER A O 1
ATOM 3573 N N . ASP A 1 449 ? -6.444 13.563 -36.087 1.00 55.44 449 ASP A N 1
ATOM 3574 C CA . ASP A 1 449 ? -6.497 15.031 -36.024 1.00 55.44 449 ASP A CA 1
ATOM 3575 C C . ASP A 1 449 ? -7.781 15.501 -35.300 1.00 55.44 449 ASP A C 1
ATOM 3577 O O . ASP A 1 449 ? -8.727 15.997 -35.926 1.00 55.44 449 ASP A O 1
ATOM 3581 N N . PRO A 1 450 ? -7.873 15.294 -33.971 1.00 56.78 450 PRO A N 1
ATOM 3582 C CA . PRO A 1 450 ? -9.066 15.634 -33.204 1.00 56.78 450 PRO A CA 1
ATOM 3583 C C . PRO A 1 450 ? -9.337 17.142 -33.241 1.00 56.78 450 PRO A C 1
ATOM 3585 O O . PRO A 1 450 ? -8.451 17.966 -33.004 1.00 56.78 450 PRO A O 1
ATOM 3588 N N . LYS A 1 451 ? -10.588 17.536 -33.505 1.00 56.78 451 LYS A N 1
ATOM 3589 C CA . LYS A 1 451 ? -10.941 18.946 -33.786 1.00 56.78 451 LYS A CA 1
ATOM 3590 C C . LYS A 1 451 ? -10.758 19.889 -32.607 1.00 56.78 451 LYS A C 1
ATOM 3592 O O . LYS A 1 451 ? -10.576 21.090 -32.801 1.00 56.78 451 LYS A O 1
ATOM 3597 N N . ASP A 1 452 ? -10.854 19.366 -31.396 1.00 56.84 452 ASP A N 1
ATOM 3598 C CA . ASP A 1 452 ? -10.593 20.109 -30.170 1.00 56.84 452 ASP A CA 1
ATOM 3599 C C . ASP A 1 452 ? -9.150 19.877 -29.657 1.00 56.84 452 ASP A C 1
ATOM 3601 O O . ASP A 1 452 ? -8.762 20.378 -28.594 1.00 56.84 452 ASP A O 1
ATOM 3605 N N . GLY A 1 453 ? -8.357 19.102 -30.406 1.00 48.19 453 GLY A N 1
ATOM 3606 C CA . GLY A 1 453 ? -7.002 18.659 -30.105 1.00 48.19 453 GLY A CA 1
ATOM 3607 C C . GLY A 1 453 ? -6.896 17.524 -29.079 1.00 48.19 453 GLY A C 1
ATOM 3608 O O . GLY A 1 453 ? -5.794 17.302 -28.586 1.00 48.19 453 GLY A O 1
ATOM 3609 N N . ARG A 1 454 ? -8.000 16.890 -28.633 1.00 42.97 454 ARG A N 1
ATOM 3610 C CA . ARG A 1 454 ? -8.049 15.833 -27.586 1.00 42.97 454 ARG A CA 1
ATOM 3611 C C . ARG A 1 454 ? -8.378 14.504 -28.257 1.00 42.97 454 ARG A C 1
ATOM 3613 O O . ARG A 1 454 ? -9.356 14.422 -28.963 1.00 42.97 454 ARG A O 1
ATOM 3620 N N . LEU A 1 455 ? -7.583 13.479 -27.980 1.00 47.91 455 LEU A N 1
ATOM 3621 C CA . LEU A 1 455 ? -7.941 12.066 -28.090 1.00 47.91 455 LEU A CA 1
ATOM 3622 C C . LEU A 1 455 ? -9.114 11.629 -27.189 1.00 47.91 455 LEU A C 1
ATOM 3624 O O . LEU A 1 455 ? -8.786 11.024 -26.174 1.00 47.91 455 LEU A O 1
ATOM 3628 N N . ASP A 1 456 ? -10.406 11.910 -27.438 1.00 52.78 456 ASP A N 1
ATOM 3629 C CA . ASP A 1 456 ? -11.458 11.566 -26.452 1.00 52.78 456 ASP A CA 1
ATOM 3630 C C . ASP A 1 456 ? -12.629 10.678 -26.930 1.00 52.78 456 ASP A C 1
ATOM 3632 O O . ASP A 1 456 ? -12.706 10.195 -28.065 1.00 52.78 456 ASP A O 1
ATOM 3636 N N . GLY A 1 457 ? -13.524 10.359 -25.985 1.00 42.84 457 GLY A N 1
ATOM 3637 C CA . GLY A 1 457 ? -14.675 9.485 -26.214 1.00 42.84 457 GLY A CA 1
ATOM 3638 C C . GLY A 1 457 ? -15.643 10.006 -27.281 1.00 42.84 457 GLY A C 1
ATOM 3639 O O . GLY A 1 457 ? -16.288 9.195 -27.942 1.00 42.84 457 GLY A O 1
ATOM 3640 N N . ASN A 1 458 ? -15.705 11.321 -27.507 1.00 57.28 458 ASN A N 1
ATOM 3641 C CA . ASN A 1 458 ? -16.528 11.928 -28.550 1.00 57.28 458 ASN A CA 1
ATOM 3642 C C . ASN A 1 458 ? -15.914 11.718 -29.940 1.00 57.28 458 ASN A C 1
ATOM 3644 O O . ASN A 1 458 ? -16.657 11.477 -30.893 1.00 57.28 458 ASN A O 1
ATOM 3648 N N . ASP A 1 459 ? -14.583 11.752 -30.076 1.00 56.47 459 ASP A N 1
ATOM 3649 C CA . ASP A 1 459 ? -13.900 11.449 -31.344 1.00 56.47 459 ASP A CA 1
ATOM 3650 C C . ASP A 1 459 ? -14.067 9.976 -31.714 1.00 56.47 459 ASP A C 1
ATOM 3652 O O . ASP A 1 459 ? -14.357 9.640 -32.866 1.00 56.47 459 ASP A O 1
ATOM 3656 N N . MET A 1 460 ? -13.974 9.098 -30.712 1.00 51.53 460 MET A N 1
ATOM 3657 C CA . MET A 1 460 ? -14.282 7.677 -30.855 1.00 51.53 460 MET A CA 1
ATOM 3658 C C . MET A 1 460 ? -15.748 7.471 -31.257 1.00 51.53 460 MET A C 1
ATOM 3660 O O . MET A 1 460 ? -16.029 6.751 -32.217 1.00 51.53 460 MET A O 1
ATOM 3664 N N . GLU A 1 461 ? -16.695 8.136 -30.591 1.00 55.34 461 GLU A N 1
ATOM 3665 C CA . GLU A 1 461 ? -18.121 8.052 -30.921 1.00 55.34 461 GLU A CA 1
ATOM 3666 C C . GLU A 1 461 ? -18.408 8.566 -32.343 1.00 55.34 461 GLU A C 1
ATOM 3668 O O . GLU A 1 461 ? -19.137 7.921 -33.101 1.00 55.34 461 GLU A O 1
ATOM 3673 N N . MET A 1 462 ? -17.773 9.664 -32.761 1.00 57.69 462 MET A N 1
ATOM 3674 C CA . MET A 1 462 ? -17.852 10.183 -34.127 1.00 57.69 462 MET A CA 1
ATOM 3675 C C . MET A 1 462 ? -17.247 9.218 -35.156 1.00 57.69 462 MET A C 1
ATOM 3677 O O . MET A 1 462 ? -17.866 8.978 -36.196 1.00 57.69 462 MET A O 1
ATOM 3681 N N . PHE A 1 463 ? -16.084 8.619 -34.885 1.00 54.84 463 PHE A N 1
ATOM 3682 C CA . PHE A 1 463 ? -15.480 7.599 -35.747 1.00 54.84 463 PHE A CA 1
ATOM 3683 C C . PHE A 1 463 ? -16.402 6.393 -35.922 1.00 54.84 463 PHE A C 1
ATOM 3685 O O . PHE A 1 463 ? -16.657 5.955 -37.046 1.00 54.84 463 PHE A O 1
ATOM 3692 N N . PHE A 1 464 ? -16.976 5.887 -34.830 1.00 49.84 464 PHE A N 1
ATOM 3693 C CA . PHE A 1 464 ? -17.931 4.784 -34.891 1.00 49.84 464 PHE A CA 1
ATOM 3694 C C . PHE A 1 464 ? -19.250 5.176 -35.575 1.00 49.84 464 PHE A C 1
ATOM 3696 O O . PHE A 1 464 ? -19.851 4.328 -36.230 1.00 49.84 464 PHE A O 1
ATOM 3703 N N . GLN A 1 465 ? -19.674 6.446 -35.532 1.00 56.50 465 GLN A N 1
ATOM 3704 C CA . GLN A 1 465 ? -20.829 6.938 -36.299 1.00 56.50 465 GLN A CA 1
ATOM 3705 C C . GLN A 1 465 ? -20.618 6.907 -37.825 1.00 56.50 465 GLN A C 1
ATOM 3707 O O . GLN A 1 465 ? -21.599 6.742 -38.544 1.00 56.50 465 GLN A O 1
ATOM 3712 N N . LYS A 1 466 ? -19.382 7.021 -38.344 1.00 52.81 466 LYS A N 1
ATOM 3713 C CA . LYS A 1 466 ? -19.075 6.789 -39.780 1.00 52.81 466 LYS A CA 1
ATOM 3714 C C . LYS A 1 466 ? -19.142 5.301 -40.160 1.00 52.81 466 LYS A C 1
ATOM 3716 O O . LYS A 1 466 ? -19.207 4.959 -41.341 1.00 52.81 466 LYS A O 1
ATOM 3721 N N . ASN A 1 467 ? -19.022 4.421 -39.169 1.00 48.47 467 ASN A N 1
ATOM 3722 C CA . ASN A 1 467 ? -18.792 2.989 -39.347 1.00 48.47 467 ASN A CA 1
ATOM 3723 C C . ASN A 1 467 ? -19.996 2.111 -38.941 1.00 48.47 467 ASN A C 1
ATOM 3725 O O . ASN A 1 467 ? -19.878 0.889 -39.001 1.00 48.47 467 ASN A O 1
ATOM 3729 N N . LYS A 1 468 ? -21.130 2.721 -38.568 1.00 44.31 468 LYS A N 1
ATOM 3730 C CA . LYS A 1 468 ? -22.471 2.111 -38.623 1.00 44.31 468 LYS A CA 1
ATOM 3731 C C . LYS A 1 468 ? -23.050 2.288 -40.020 1.00 44.31 468 LYS A C 1
ATOM 3733 O O . LYS A 1 468 ? -23.777 1.370 -40.455 1.00 44.31 468 LYS A O 1
#

InterPro domains:
  IPR000169 Cysteine peptidase, cysteine active site [PS00139] (121-132)
  IPR000668 Peptidase C1A, papain C-terminal [PF00112] (116-145)
  IPR000668 Peptidase C1A, papain C-terminal [PF00112] (196-380)
  IPR000668 Peptidase C1A, papain C-terminal [PR00705] (121-136)
  IPR000668 Peptidase C1A, papain C-terminal [PR00705] (308-318)
  IPR000668 Peptidase C1A, papain C-terminal [PR00705] (357-363)
  IPR000668 Peptidase C1A, papain C-terminal [SM00645] (107-386)
  IPR013128 Peptidase C1A [PTHR12411] (85-376)
  IPR025661 Cysteine peptidase, asparagine active site [PS00640] (357-376)
  IPR038765 Papain-like cysteine peptidase superfamily [SSF54001] (25-380)

Mean predicted aligned error: 10.83 Å

Organism: NCBI:txid2108365

pLDDT: mean 82.76, std 16.65, range [38.19, 98.75]

Nearest PDB structures (foldseek):
  5fpw-assembly3_C  TM=7.167E-01  e=5.849E-15  Trypanosoma congolense
  4i04-assembly3_C  TM=7.150E-01  e=8.882E-15  Schistosoma mansoni
  4i04-assembly1_A  TM=6.762E-01  e=1.998E-15  Schistosoma mansoni
  5fpw-assembly1_A  TM=7.024E-01  e=8.882E-15  Trypanosoma congolense
  1deu-assembly3_A  TM=6.798E-01  e=1.104E-10  Homo sapiens

Foldseek 3Di:
DVVVVVVVVVVVVLVVLLCQQQVQQVVLQVVQVVFPALFHFADFVLLSVLCVLQVDRHLLVQLLQQFLADDDPPVNVVDQLDDPDEPAGPVNLVVQEDAFWFPDDDFDQWAFAEWEDFAALARFNLQLLVLQQRLVRSLCCCAPVVDFDDGDLDHNYPPVCPDAWASLVLLQQAWDCVVCVVVVHSYTDGFQFRNHHYNSVSLVCCQVFNIWHCVQPPRDNRPNDRGSDPRGDPCRVVRGDNQFRHKYKHFFLVPDPDAPVRNVNRQSVCCNRRHKKKFKFFAFSSQQRTAAGADADTLPGDDTSHMGIWIFGIKHFQVSQQVDDGPPDPHGSDDPPDQWRWDQRNVVRDIDTAGMKIKIAGNSALSTHPRRIHIYGDDDSVCSVVVNDDRRHRSNGMIIHTDGPPPPLPPQQLVPPSDHDVVSVVSVVVVVCVVCVPPDDDPQQPLVCDPVNDNDPVSVVSNVVVVD

Solvent-accessible surface area (backbone atoms only — not comparable to full-atom values): 25382 Å² total; per-residue (Å²): 106,72,70,57,52,52,51,52,51,50,51,50,52,53,54,59,51,57,44,41,35,53,49,54,31,46,53,52,15,55,57,52,61,75,48,85,59,50,41,44,46,32,78,31,55,44,60,53,54,45,25,74,69,67,69,55,51,43,58,69,60,51,44,41,47,42,22,24,29,50,79,80,55,79,63,58,82,72,50,79,73,84,45,103,73,43,94,63,49,65,67,61,56,52,70,35,44,40,83,64,69,54,86,78,75,91,74,72,77,37,36,30,39,39,29,51,68,65,43,56,45,56,69,38,15,42,35,25,26,47,11,42,46,49,9,43,35,6,14,41,39,30,68,71,66,66,47,70,63,70,84,35,90,58,88,39,58,41,86,80,45,88,54,54,62,22,40,33,60,51,40,35,65,26,60,36,64,62,61,18,69,74,68,78,44,70,36,75,38,79,36,33,57,63,66,35,30,37,52,77,56,50,56,48,37,33,46,77,74,23,51,32,37,22,89,27,23,58,70,72,31,71,74,82,59,65,45,49,66,90,67,61,43,99,64,26,75,81,48,56,41,71,67,42,68,36,24,40,31,39,67,13,61,89,76,46,90,63,54,67,66,44,50,56,45,22,54,55,48,45,30,72,68,39,15,16,26,20,32,33,27,36,38,49,60,61,58,76,22,40,40,34,42,44,53,69,71,51,82,82,52,84,49,69,36,39,21,38,30,28,22,41,33,33,37,34,26,54,79,53,46,50,73,39,52,42,88,98,53,90,51,53,52,49,61,92,82,60,81,54,53,61,41,65,39,64,87,81,72,43,80,46,71,32,51,40,28,37,33,30,43,43,49,54,21,50,58,23,36,47,64,16,27,51,32,32,65,47,84,44,66,67,30,60,74,72,70,60,61,47,62,62,39,50,61,47,34,51,33,36,32,50,33,67,72,72,80,57,78,87,78,58,40,64,74,71,83,83,60,77,59,71,63,22,54,49,39,48,52,48,51,52,51,57,65,47,68,82,46,81,89,49,78,90,49,38,64,92,60,34,94,88,73,54,94,45,73,64,49,52,52,46,35,50,62,76,72,111

Secondary structure (DSSP, 8-state):
-HHHHHHHHHHHHHHHHHHHHHHHHHHHHHHHHTS--SEEE---HHHHHHHHHH---SHHHHHHHH-BB-PPPHHHHH-----TT-SS-HHHHHHTEEE---------SSEE-EEPPP-B-TTSS-HHHHHHHHHHHHHHHHHTS--PPPS-SS-EE-TT-S--B-HHHHHHTEEEHHHHHHHTS---EEE-BSS---HHHHHHHHHHT-B-BGGGS---TT---SB------TTGGGG-B----EEEEE--GGG--S-HHHHHHHHHHHHHHH-PEEEEEEEETTGGGEEEEB----TT---EEEEEEEEEEEEEEHHHHTT-B-TTSS-BSS-TT-SSEEEE-TTT--EEEESEEEEEE-SB-TTSTBTTEEEEEPPPHHHHHTT---TTSGGGS-EEEEE-----TTTS-SS-SS--SHHHHHHHHHHHHHHHHTSPP-TTS-TTS-TTS---HHHHHHHHHH--